Protein AF-0000000087553820 (afdb_homodimer)

InterPro domains:
  IPR001736 Phospholipase D/Transphosphatidylase [PS50035] (199-226)
  IPR025202 Cardiolipin synthase-like, phospholipase D-like domain [PF13091] (43-252)

Secondary structure (DSSP, 8-state):
---THHHHHHHHHHHHHHHTTS-EEEEEEEEEEEEESSTTHHHHHHHHT-SSEEEEE-S-B-HHHHHHHHHHHHTT-EEEEEEETTSGGGTSSS-TTGGGEEEEEEE-HHHHHHHHHHHHHHHHHHHHHHHHHHHHHHHHHHH--GGGGGHHHHHHHHHHHHHHHHHHHHT---EEEEEEESS-EEEEPPTTSSS-------B---EEEETTTEEEEES--BSHIIIIISBEEEEEE--HHHHHHHHHHHHHHHT-TTS-B--HHHHHHHHS-----/---THHHHHHHHHHHHHHHTTS-EEEEEEEEEEEEESSTTHHHHHHHHT-SSEEEEE-S-B-HHHHHHHHHHHHTT-EEEEEEETTSGGGTSSS-TGGGGEEEEEEE-HHHHHHHHHHHHHHHHHHHHHHHHHHHHHHHHHHH--GGGGGGHHHHHHHHHHHHHHHHHHHH---EEEEEEESS-EEEEPPTTSSS-------B---EEEETTTEEEEES--BSHIIIIISBEEEEEE--HHHHHHHHHHHHHHHT-TTS-B--HHHHHHHHS-----

Sequence (554 aa):
MIPLQNLFLQIFIGKLVLFQIMGTFYNNAVCDIYIGKSAGTKLIQDIRNAKKNVKIVSPYLSPYLIKELIFLHSKGIDINLITTDEIEDFYGTEKNINKLIVQHRYVDEEAKAARDSLINFSGTLLFSMIGLILVLVSLIYFLKVWNLAYGFIIVALLFLVRDFIVRQIKTKKIYHYTYKQLFPFKVYISPNSNGMSFNRTFIHSKIYVVDDEIAYMGSLNFTAKGVKENHETRIRTTDPNAVSKTVEEVNHLFFNSNLVERDIQFWGSQLYDEPINMIPLQNLFLQIFIGKLVLFQIMGTFYNNAVCDIYIGKSAGTKLIQDIRNAKKNVKIVSPYLSPYLIKELIFLHSKGIDINLITTDEIEDFYGTEKNINKLIVQHRYVDEEAKAARDSLINFSGTLLFSMIGLILVLVSLIYFLKVWNLAYGFIIVALLFLVRDFIVRQIKTKKIYHYTYKQLFPFKVYISPNSNGMSFNRTFIHSKIYVVDDEIAYMGSLNFTAKGVKENHETRIRTTDPNAVSKTVEEVNHLFFNSNLVERDIQFWGSQLYDEPIN

Radius of gyration: 39.4 Å; Cα contacts (8 Å, |Δi|>4): 992; chains: 2; bounding box: 96×124×98 Å

Organism: NCBI:txid2305228

pLDDT: mean 87.86, std 17.12, range [26.66, 98.88]

Foldseek 3Di:
DPDPVVVVVCVVVVVCVVVLVPDFDDPDFDKDKDWFFLLQVVVVVLQLVFDEEKEWEFQEAAQVLLVVVLVVVVVVYAYEAEYAPVYPQPPDPSRNCLVQKDKDKDFAPVLVVVLVVLVVVLVVLVVVLVVQVVVLVVCCVVVVDPVSVVCVVVSVVSVVVSVVSVVCNQPRFGMDMDMDGNHHYWYFYAPPPPDPAPDPDDRHWTWMDGNLQKIKGWRAGNYPCSNGPDGIMIMMGRRNVVSVSSVVSSVCVSPPPSTDTDDSRVVNPSVDDDDRD/DPDPVVVVVVVVVVVVVVVVVDDFDDPDFDKDKDWFFLLQVVVVVLQLVFDEEKEWEFQEAAQVLLVVVLVVVVVVYAYEAEYAPVYPLPPDPSRRCLVQKDKDKDFAPVLVVVLVVLVVVLVVLVVVLVVQVVVLVVCCVVVVPCVSVVSVVVSVVSVVVSVVSVVVSQPRFTMDMDMDGNHHYWYFYAPPPPPPAPDPDGRHWTWMDGNLQKIKGWRAGNYPCSNGPDGIMIMMGRRNVVSVSSVVSSVCVSPPPSTDTDDSRVVNPSVDDDRRD

Nearest PDB structures (foldseek):
  6ehi-assembly5_J  TM=7.518E-01  e=9.257E-09  Helicobacter pylori
  4ggj-assembly1_A  TM=7.789E-01  e=2.578E-07  Mus musculus
  7e0m-assembly2_B  TM=5.183E-01  e=2.279E-07  Serratia plymuthica
  4urj-assembly1_A  TM=6.939E-01  e=8.121E-06  Homo sapiens
  3hsi-assembly2_B-2  TM=5.197E-01  e=1.414E-05  Haemophilus influenzae

Structure (mmCIF, N/CA/C/O backbone):
data_AF-0000000087553820-model_v1
#
loop_
_entity.id
_entity.type
_entity.pdbx_description
1 polymer 'PLD phosphodiesterase domain-containing protein'
#
loop_
_atom_site.group_PDB
_atom_site.id
_atom_site.type_symbol
_atom_site.label_atom_id
_atom_site.label_alt_id
_atom_site.label_comp_id
_atom_site.label_asym_id
_atom_site.label_entity_id
_atom_site.label_seq_id
_atom_site.pdbx_PDB_ins_code
_atom_site.Cartn_x
_atom_site.Cartn_y
_atom_site.Cartn_z
_atom_site.occupancy
_atom_site.B_iso_or_equiv
_atom_site.auth_seq_id
_atom_site.auth_comp_id
_atom_site.auth_asym_id
_atom_site.auth_atom_id
_atom_site.pdbx_PDB_model_num
ATOM 1 N N . MET A 1 1 ? -30.328 4.586 47.094 1 26.66 1 MET A N 1
ATOM 2 C CA . MET A 1 1 ? -31.016 3.799 46.094 1 26.66 1 MET A CA 1
ATOM 3 C C . MET A 1 1 ? -30.672 4.309 44.688 1 26.66 1 MET A C 1
ATOM 5 O O . MET A 1 1 ? -31.062 5.414 44.312 1 26.66 1 MET A O 1
ATOM 9 N N . ILE A 1 2 ? -29.484 4 44.219 1 35.28 2 ILE A N 1
ATOM 10 C CA . ILE A 1 2 ? -28.938 4.422 42.938 1 35.28 2 ILE A CA 1
ATOM 11 C C . ILE A 1 2 ? -29.906 4.027 41.812 1 35.28 2 ILE A C 1
ATOM 13 O O . ILE A 1 2 ? -30.25 2.85 41.688 1 35.28 2 ILE A O 1
ATOM 17 N N . PRO A 1 3 ? -30.656 5.125 41.312 1 34.78 3 PRO A N 1
ATOM 18 C CA . PRO A 1 3 ? -31.797 4.75 40.469 1 34.78 3 PRO A CA 1
ATOM 19 C 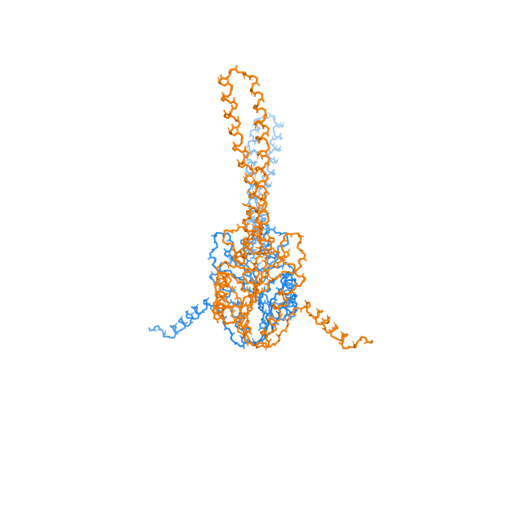C . PRO A 1 3 ? -31.406 3.816 39.312 1 34.78 3 PRO A C 1
ATOM 21 O O . PRO A 1 3 ? -30.266 3.869 38.844 1 34.78 3 PRO A O 1
ATOM 24 N N . LEU A 1 4 ? -32.156 2.66 39.031 1 43.78 4 LEU A N 1
ATOM 25 C CA . LEU A 1 4 ? -32.125 1.596 38.031 1 43.78 4 LEU A CA 1
ATOM 26 C C . LEU A 1 4 ? -31.969 2.172 36.625 1 43.78 4 LEU A C 1
ATOM 28 O O . LEU A 1 4 ? -31.625 1.455 35.688 1 43.78 4 LEU A O 1
ATOM 32 N N . GLN A 1 5 ? -32.438 3.393 36.469 1 42.62 5 GLN A N 1
ATOM 33 C CA . GLN A 1 5 ? -32.375 3.984 35.125 1 42.62 5 GLN A CA 1
ATOM 34 C C . GLN A 1 5 ? -30.938 4.246 34.719 1 42.62 5 GLN A C 1
ATOM 36 O O . GLN A 1 5 ? -30.578 4.137 33.531 1 42.62 5 GLN A O 1
ATOM 41 N N . ASN A 1 6 ? -30.062 4.688 35.594 1 43.91 6 ASN A N 1
ATOM 42 C CA . ASN A 1 6 ? -28.688 4.98 35.219 1 43.91 6 ASN A CA 1
ATOM 43 C C . ASN A 1 6 ? -27.906 3.707 34.906 1 43.91 6 ASN A C 1
ATOM 45 O O . ASN A 1 6 ? -26.875 3.752 34.219 1 43.91 6 ASN A O 1
ATOM 49 N N . LEU A 1 7 ? -28.359 2.551 35.5 1 40.09 7 LEU A N 1
ATOM 50 C CA . LEU A 1 7 ? -27.688 1.301 35.156 1 40.09 7 LEU A CA 1
ATOM 51 C C . LEU A 1 7 ? -28.047 0.849 33.75 1 40.09 7 LEU A C 1
ATOM 53 O O . LEU A 1 7 ? -27.188 0.362 33 1 40.09 7 LEU A O 1
ATOM 57 N N . PHE A 1 8 ? -29.328 1.125 33.344 1 41.22 8 PHE A N 1
ATOM 58 C CA . PHE A 1 8 ? -29.672 0.744 31.984 1 41.22 8 PHE A CA 1
ATOM 59 C C . PHE A 1 8 ? -28.953 1.623 30.969 1 41.22 8 PHE A C 1
ATOM 61 O O . PHE A 1 8 ? -28.516 1.144 29.922 1 41.22 8 PHE A O 1
ATOM 68 N N . LEU A 1 9 ? -28.734 2.92 31.234 1 40.38 9 LEU A N 1
ATOM 69 C CA . LEU A 1 9 ? -28 3.768 30.312 1 40.38 9 LEU A CA 1
ATOM 70 C C . LEU A 1 9 ? -26.516 3.393 30.281 1 40.38 9 LEU A C 1
ATOM 72 O O . LEU A 1 9 ? -25.906 3.379 29.219 1 40.38 9 LEU A O 1
ATOM 76 N N . GLN A 1 10 ? -25.938 3.027 31.391 1 39.88 10 GLN A N 1
ATOM 77 C CA . GLN A 1 10 ? -24.562 2.58 31.391 1 39.88 10 GLN A CA 1
ATOM 78 C C . GLN A 1 10 ? -24.406 1.23 30.703 1 39.88 10 GLN A C 1
ATOM 80 O O . GLN A 1 10 ? -23.422 0.993 29.984 1 39.88 10 GLN A O 1
ATOM 85 N N . ILE A 1 11 ? -25.344 0.31 30.906 1 43.09 11 ILE A N 1
ATOM 86 C CA . ILE A 1 11 ? -25.328 -0.958 30.188 1 43.09 11 ILE A CA 1
ATOM 87 C C . ILE A 1 11 ? -25.625 -0.714 28.703 1 43.09 11 ILE A C 1
ATOM 89 O O . ILE A 1 11 ? -25 -1.315 27.828 1 43.09 11 ILE A O 1
ATOM 93 N N . PHE A 1 12 ? -26.562 0.187 28.344 1 38.22 12 PHE A N 1
ATOM 94 C CA . PHE A 1 12 ? -26.812 0.527 26.938 1 38.22 12 PHE A CA 1
ATOM 95 C C . PHE A 1 12 ? -25.609 1.26 26.344 1 38.22 12 PHE A C 1
ATOM 97 O O . PHE A 1 12 ? -25.219 0.998 25.219 1 38.22 12 PHE A O 1
ATOM 104 N N . ILE A 1 13 ? -25 2.197 27.078 1 40.47 13 ILE A N 1
ATOM 105 C CA . ILE A 1 13 ? -23.766 2.812 26.594 1 40.47 13 ILE A CA 1
ATOM 106 C C . ILE A 1 13 ? -22.641 1.789 26.625 1 40.47 13 ILE A C 1
ATOM 108 O O . ILE A 1 13 ? -21.812 1.741 25.703 1 40.47 13 ILE A O 1
ATOM 112 N N . GLY A 1 14 ? -22.531 0.969 27.609 1 38.28 14 GLY A N 1
ATOM 113 C CA . GLY A 1 14 ? -21.531 -0.095 27.609 1 38.28 14 GLY A CA 1
ATOM 114 C C . GLY A 1 14 ? -21.75 -1.105 26.5 1 38.28 14 GLY A C 1
ATOM 115 O O . GLY A 1 14 ? -20.797 -1.557 25.859 1 38.28 14 GLY A O 1
ATOM 116 N N . LYS A 1 15 ? -22.922 -1.659 26.375 1 39.25 15 LYS A N 1
ATOM 117 C CA . LYS A 1 15 ? -23.328 -2.568 25.312 1 39.25 15 LYS A CA 1
ATOM 118 C C . LYS A 1 15 ? -23.25 -1.885 23.938 1 39.25 15 LYS A C 1
ATOM 120 O O . LYS A 1 15 ? -22.906 -2.523 22.938 1 39.25 15 LYS A O 1
ATOM 125 N N . LEU A 1 16 ? -23.656 -0.567 23.766 1 36.38 16 LEU A N 1
ATOM 126 C CA . LEU A 1 16 ? -23.344 0.133 22.516 1 36.38 1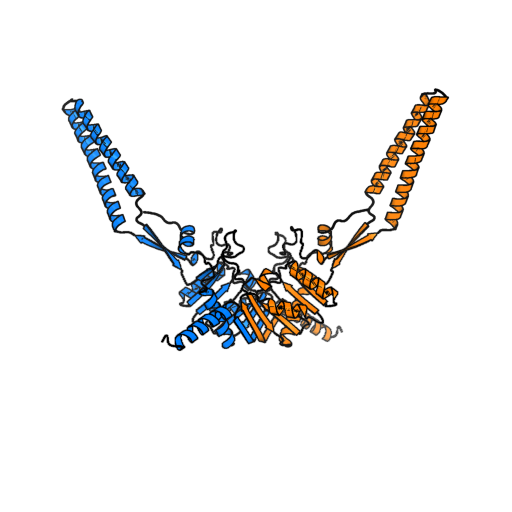6 LEU A CA 1
ATOM 127 C C . LEU A 1 16 ? -21.844 0.206 22.297 1 36.38 16 LEU A C 1
ATOM 129 O O . LEU A 1 16 ? -21.375 0.151 21.156 1 36.38 16 LEU A O 1
ATOM 133 N N . VAL A 1 17 ? -21.031 0.213 23.328 1 36.53 17 VAL A N 1
ATOM 134 C CA . VAL A 1 17 ? -19.578 0.221 23.234 1 36.53 17 VAL A CA 1
ATOM 135 C C . VAL A 1 17 ? -19.094 -1.146 22.766 1 36.53 17 VAL A C 1
ATOM 137 O O . VAL A 1 17 ? -18.188 -1.236 21.938 1 36.53 17 VAL A O 1
ATOM 140 N N . LEU A 1 18 ? -19.484 -2.279 23.375 1 37.09 18 LEU A N 1
ATOM 141 C CA . LEU A 1 18 ? -19.047 -3.605 22.953 1 37.09 18 LEU A CA 1
ATOM 142 C C . LEU A 1 18 ? -19.453 -3.869 21.5 1 37.09 18 LEU A C 1
ATOM 144 O O . LEU A 1 18 ? -18.703 -4.488 20.75 1 37.09 18 LEU A O 1
ATOM 148 N N . PHE A 1 19 ? -20.734 -3.689 21.172 1 39.56 19 PHE A N 1
ATOM 149 C CA . PHE A 1 19 ? -21.172 -3.918 19.797 1 39.56 19 PHE A CA 1
ATOM 150 C C . PHE A 1 19 ? -20.406 -3.029 18.828 1 39.56 19 PHE A C 1
ATOM 152 O O . PHE A 1 19 ? -20.328 -3.332 17.641 1 39.56 19 PHE A O 1
ATOM 159 N N . GLN A 1 20 ? -20 -1.826 19.234 1 43.44 20 GLN A N 1
ATOM 160 C CA . GLN A 1 20 ? -19.344 -0.802 18.438 1 43.44 20 GLN A CA 1
ATOM 161 C C . GLN A 1 20 ? -17.922 -1.213 18.078 1 43.44 20 GLN A C 1
ATOM 163 O O . GLN A 1 20 ? -17.25 -0.545 17.281 1 43.44 20 GLN A O 1
ATOM 168 N N . ILE A 1 21 ? -17.391 -2.135 18.797 1 47.91 21 ILE A N 1
ATOM 169 C CA . ILE A 1 21 ? -16.016 -2.492 18.469 1 47.91 21 ILE A CA 1
ATOM 170 C C . ILE A 1 21 ? -15.969 -3.154 17.094 1 47.91 21 ILE A C 1
ATOM 172 O O . ILE A 1 21 ? -15.008 -2.973 16.344 1 47.91 21 ILE A O 1
ATOM 176 N N . MET A 1 22 ? -16.953 -3.893 16.609 1 56.91 22 MET A N 1
ATOM 177 C CA . MET A 1 22 ? -16.922 -4.832 15.5 1 56.91 22 MET A CA 1
ATOM 178 C C . MET A 1 22 ? -17.625 -4.262 14.273 1 56.91 22 MET A C 1
ATOM 180 O O . MET A 1 22 ? -18.828 -4.457 14.102 1 56.91 22 MET A O 1
ATOM 184 N N . GLY A 1 23 ? -17.438 -3.119 13.664 1 79.81 23 GLY A N 1
ATOM 185 C CA . GLY A 1 23 ? -17.797 -2.582 12.359 1 79.81 23 GLY A CA 1
ATOM 186 C C . GLY A 1 23 ? -19.281 -2.297 12.227 1 79.81 23 GLY A C 1
ATOM 187 O O . GLY A 1 23 ? -20.062 -2.602 13.141 1 79.81 23 GLY A O 1
ATOM 188 N N . THR A 1 24 ? -19.844 -1.462 11.367 1 87.5 24 THR A N 1
ATOM 189 C CA . THR A 1 24 ? -21.234 -1.112 11.039 1 87.5 24 THR A CA 1
ATOM 190 C C . THR A 1 24 ? -21.719 -1.934 9.852 1 87.5 24 THR A C 1
ATOM 192 O O . THR A 1 24 ? -20.969 -2.188 8.906 1 87.5 24 THR A O 1
ATOM 195 N N . PHE A 1 25 ? -23.031 -2.42 10.031 1 89.5 25 PHE A N 1
ATOM 196 C CA . PHE A 1 25 ? -23.625 -3.254 9 1 89.5 25 PHE A CA 1
ATOM 197 C C . PHE A 1 25 ? -24.969 -2.688 8.562 1 89.5 25 PHE A C 1
ATOM 199 O O . PHE A 1 25 ? -25.75 -2.219 9.398 1 89.5 25 PHE A O 1
ATOM 206 N N . TYR A 1 26 ? -25.172 -2.621 7.219 1 91 26 TYR A N 1
ATOM 207 C CA . TYR A 1 26 ? -26.469 -2.246 6.664 1 91 26 TYR A CA 1
ATOM 208 C C . TYR A 1 26 ? -26.859 -3.158 5.504 1 91 26 TYR A C 1
ATOM 210 O O . TYR A 1 26 ? -26.125 -3.256 4.516 1 91 26 TYR A O 1
ATOM 218 N N . ASN A 1 27 ? -28.031 -3.764 5.594 1 93.19 27 ASN A N 1
ATOM 219 C CA . ASN A 1 27 ? -28.5 -4.688 4.57 1 93.19 27 ASN A CA 1
ATOM 220 C C . ASN A 1 27 ? -29.469 -4.008 3.602 1 93.19 27 ASN A C 1
ATOM 222 O O . ASN A 1 27 ? -30.203 -3.098 3.986 1 93.19 27 ASN A O 1
ATOM 226 N N . ASN A 1 28 ? -29.453 -4.402 2.396 1 94.81 28 ASN A N 1
ATOM 227 C CA . ASN A 1 28 ? -30.438 -4.07 1.367 1 94.81 28 ASN A CA 1
ATOM 228 C C . ASN A 1 28 ? -30.391 -2.588 1.005 1 94.81 28 ASN A C 1
ATOM 230 O O . ASN A 1 28 ? -31.438 -1.936 0.91 1 94.81 28 ASN A O 1
ATOM 234 N N . ALA A 1 29 ? -29.172 -2.096 0.917 1 96.06 29 ALA A N 1
ATOM 235 C CA . ALA A 1 29 ? -29.016 -0.735 0.411 1 96.06 29 ALA A CA 1
ATOM 236 C C . ALA A 1 29 ? -29.094 -0.702 -1.112 1 96.06 29 ALA A C 1
ATOM 238 O O . ALA A 1 29 ? -28.625 -1.618 -1.788 1 96.06 29 ALA A O 1
ATOM 239 N N . VAL A 1 30 ? -29.719 0.35 -1.593 1 97.12 30 VAL A N 1
ATOM 240 C CA . VAL A 1 30 ? -29.688 0.565 -3.035 1 97.12 30 VAL A CA 1
ATOM 241 C C . VAL A 1 30 ? -28.391 1.275 -3.426 1 97.12 30 VAL A C 1
ATOM 243 O O . VAL A 1 30 ? -28.109 2.375 -2.941 1 97.12 30 VAL A O 1
ATOM 246 N N . CYS A 1 31 ? -27.625 0.602 -4.293 1 97.62 31 CYS A N 1
ATOM 247 C CA . CYS A 1 31 ? -26.297 1.108 -4.617 1 97.62 31 CYS A CA 1
ATOM 248 C C . CYS A 1 31 ? -26.094 1.172 -6.125 1 97.62 31 CYS A C 1
ATOM 250 O O . CYS A 1 31 ? -26.672 0.385 -6.871 1 97.62 31 CYS A O 1
ATOM 252 N N . ASP A 1 32 ? -25.344 2.113 -6.535 1 97.81 32 ASP A N 1
ATOM 253 C CA . ASP A 1 32 ? -24.781 2.164 -7.879 1 97.81 32 ASP A CA 1
ATOM 254 C C . ASP A 1 32 ? -23.344 1.655 -7.891 1 97.81 32 ASP A C 1
ATOM 256 O O . ASP A 1 32 ? -22.516 2.127 -7.117 1 97.81 32 ASP A O 1
ATOM 260 N N . ILE A 1 33 ? -23.094 0.697 -8.812 1 97.62 33 ILE A N 1
ATOM 261 C CA . ILE A 1 33 ? -21.781 0.044 -8.859 1 97.62 33 ILE A CA 1
ATOM 262 C C . ILE A 1 33 ? -21.062 0.433 -10.141 1 97.62 33 ILE A C 1
ATOM 264 O O . ILE A 1 33 ? -21.641 0.415 -11.227 1 97.62 33 ILE A O 1
ATOM 268 N N . TYR A 1 34 ? -19.875 0.873 -9.977 1 97.75 34 TYR A N 1
ATOM 269 C CA . TYR A 1 34 ? -18.969 1.116 -11.102 1 97.75 34 TYR A CA 1
ATOM 270 C C . TYR A 1 34 ? -17.656 0.371 -10.93 1 97.75 34 TYR A C 1
ATOM 272 O O . TYR A 1 34 ? -17.078 0.375 -9.844 1 97.75 34 TYR A O 1
ATOM 280 N N . ILE A 1 35 ? -17.172 -0.332 -11.984 1 97.56 35 ILE A N 1
ATOM 281 C CA . ILE A 1 35 ? -15.898 -1.037 -11.992 1 97.56 35 ILE A CA 1
ATOM 282 C C . ILE A 1 35 ? -15.102 -0.656 -13.242 1 97.56 35 ILE A C 1
ATOM 284 O O . ILE A 1 35 ? -15.578 -0.838 -14.367 1 97.56 35 ILE A O 1
ATOM 288 N N . GLY A 1 36 ? -13.906 -0.11 -13.031 1 95.81 36 GLY A N 1
ATOM 289 C CA . GLY A 1 36 ? -13.086 0.255 -14.172 1 95.81 36 GLY A CA 1
ATOM 290 C C . GLY A 1 36 ? -12.18 1.438 -13.906 1 95.81 36 GLY A C 1
ATOM 291 O O . GLY A 1 36 ? -11.953 1.809 -12.75 1 95.81 36 GLY A O 1
ATOM 292 N N . LYS A 1 37 ? -11.641 1.997 -14.945 1 93.94 37 LYS A N 1
ATOM 293 C CA . LYS A 1 37 ? -10.805 3.193 -14.883 1 93.94 37 LYS A CA 1
ATOM 294 C C . LYS A 1 37 ? -11.656 4.449 -14.727 1 93.94 37 LYS A C 1
ATOM 296 O O . LYS A 1 37 ? -12.859 4.426 -14.992 1 93.94 37 LYS A O 1
ATOM 301 N N . SER A 1 38 ? -11.047 5.508 -14.203 1 95.12 38 SER A N 1
ATOM 302 C CA . SER A 1 38 ? -11.719 6.789 -14.008 1 95.12 38 SER A CA 1
ATOM 303 C C . SER A 1 38 ? -12.898 6.648 -13.055 1 95.12 38 SER A C 1
ATOM 305 O O . SER A 1 38 ? -13.953 7.254 -13.266 1 95.12 38 SER A O 1
ATOM 307 N N . ALA A 1 39 ? -12.703 5.777 -12.117 1 95.69 39 ALA A N 1
ATOM 308 C CA . ALA A 1 39 ? -13.781 5.484 -11.172 1 95.69 39 ALA A CA 1
ATOM 309 C C . ALA A 1 39 ? -14.102 6.703 -10.312 1 95.69 39 ALA A C 1
ATOM 311 O O . ALA A 1 39 ? -15.195 6.812 -9.758 1 95.69 39 ALA A O 1
ATOM 312 N N . GLY A 1 40 ? -13.211 7.641 -10.164 1 96.94 40 GLY A N 1
ATOM 313 C CA . GLY A 1 40 ? -13.367 8.781 -9.273 1 96.94 40 GLY A CA 1
ATOM 314 C C . GLY A 1 40 ? -14.07 9.953 -9.93 1 96.94 40 GLY A C 1
ATOM 315 O O . GLY A 1 40 ? -14.352 10.961 -9.281 1 96.94 40 GLY A O 1
ATOM 316 N N . THR A 1 41 ? -14.438 9.867 -11.195 1 96.19 41 THR A N 1
ATOM 317 C CA . THR A 1 41 ? -15.008 10.992 -11.938 1 96.19 41 THR A CA 1
ATOM 318 C C . THR A 1 41 ? -16.281 11.477 -11.266 1 96.19 41 THR A C 1
ATOM 320 O O . THR A 1 41 ? -16.422 12.664 -10.961 1 96.19 41 THR A O 1
ATOM 323 N N . LYS A 1 42 ? -17.188 10.602 -11.062 1 97.12 42 LYS A N 1
ATOM 324 C CA . LYS A 1 42 ? -18.453 10.969 -10.43 1 97.12 42 LYS A CA 1
ATOM 325 C C . LYS A 1 42 ? -18.234 11.43 -8.992 1 97.12 42 LYS A C 1
ATOM 327 O O . LYS A 1 42 ? -18.891 12.367 -8.531 1 97.12 42 LYS A O 1
ATOM 332 N N . LEU A 1 43 ? -17.375 10.805 -8.281 1 98.25 43 LEU A N 1
ATOM 333 C CA . LEU A 1 43 ? -17.062 11.164 -6.902 1 98.25 43 LEU A CA 1
ATOM 334 C C . LEU A 1 43 ? -16.578 12.609 -6.816 1 98.25 43 LEU A C 1
ATOM 336 O O . LEU A 1 43 ? -17.094 13.391 -6.016 1 98.25 43 LEU A O 1
ATOM 340 N N . ILE A 1 44 ? -15.586 12.938 -7.625 1 98.19 44 ILE A N 1
ATOM 341 C CA . ILE A 1 44 ? -15.008 14.281 -7.602 1 98.19 44 ILE A CA 1
ATOM 342 C C . ILE A 1 44 ? -16.062 15.312 -7.992 1 98.19 44 ILE A C 1
ATOM 344 O O . ILE A 1 44 ? -16.109 16.406 -7.422 1 98.19 44 ILE A O 1
ATOM 348 N N . GLN A 1 45 ? -16.891 14.953 -8.961 1 98 45 GLN A N 1
ATOM 349 C CA . GLN A 1 45 ? -17.984 15.836 -9.352 1 98 45 GLN A CA 1
ATOM 350 C C . GLN A 1 45 ? -18.906 16.109 -8.164 1 98 45 GLN A C 1
ATOM 352 O O . GLN A 1 45 ? -19.281 17.266 -7.922 1 98 45 GLN A O 1
ATOM 357 N N . ASP A 1 46 ? -19.297 15.086 -7.434 1 98.5 46 ASP A N 1
ATOM 358 C CA . ASP A 1 46 ? -20.172 15.25 -6.281 1 98.5 46 ASP A CA 1
ATOM 359 C C . ASP A 1 46 ? -19.5 16.062 -5.18 1 98.5 46 ASP A C 1
ATOM 361 O O . ASP A 1 46 ? -20.141 16.875 -4.516 1 98.5 46 ASP A O 1
ATOM 365 N N . ILE A 1 47 ? -18.234 15.844 -4.988 1 98.56 47 ILE A N 1
ATOM 366 C CA . ILE A 1 47 ? -17.484 16.578 -3.975 1 98.56 47 ILE A CA 1
ATOM 367 C C . ILE A 1 47 ? -17.453 18.062 -4.328 1 98.56 47 ILE A C 1
ATOM 369 O O . ILE A 1 47 ? -17.703 18.906 -3.477 1 98.56 47 ILE A O 1
ATOM 373 N N . ARG A 1 48 ? -17.203 18.344 -5.539 1 97.75 48 ARG A N 1
ATOM 374 C CA . ARG A 1 48 ? -17.125 19.734 -6 1 97.75 48 ARG A CA 1
ATOM 375 C C . ARG A 1 48 ? -18.469 20.422 -5.879 1 97.75 48 ARG A C 1
ATOM 377 O O . ARG A 1 48 ? -18.531 21.641 -5.68 1 97.75 48 ARG A O 1
ATOM 384 N N . ASN A 1 49 ? -19.5 19.688 -5.926 1 97.94 49 ASN A N 1
ATOM 385 C CA . ASN A 1 49 ? -20.859 20.234 -5.875 1 97.94 49 ASN A CA 1
ATOM 386 C C . ASN A 1 49 ? -21.422 20.219 -4.457 1 97.94 49 ASN A C 1
ATOM 388 O O . ASN A 1 49 ? -22.609 20.484 -4.25 1 97.94 49 ASN A O 1
ATOM 392 N N . ALA A 1 50 ? -20.609 19.781 -3.52 1 98.5 50 ALA A N 1
ATOM 393 C CA . ALA A 1 50 ? -21.062 19.703 -2.133 1 98.5 50 ALA A CA 1
ATOM 394 C C . ALA A 1 50 ? -21.609 21.062 -1.666 1 98.5 50 ALA A C 1
ATOM 396 O O . ALA A 1 50 ? -21.062 22.109 -2.016 1 98.5 50 ALA A O 1
ATOM 397 N N . LYS A 1 51 ? -22.609 21.109 -0.789 1 98.38 51 LYS A N 1
ATOM 398 C CA . LYS A 1 51 ? -23.234 22.344 -0.319 1 98.38 51 LYS A CA 1
ATOM 399 C C . LYS A 1 51 ? -23.016 22.531 1.176 1 98.38 51 LYS A C 1
ATOM 401 O O . LYS A 1 51 ? -23.062 23.672 1.67 1 98.38 51 LYS A O 1
ATOM 406 N N . LYS A 1 52 ? -22.797 21.484 1.914 1 98.38 52 LYS A N 1
ATOM 407 C CA . LYS A 1 52 ? -22.734 21.594 3.369 1 98.38 52 LYS A CA 1
ATOM 408 C C . LYS A 1 52 ? -21.422 21.031 3.906 1 98.38 52 LYS A C 1
ATOM 410 O O . LYS A 1 52 ? -20.656 21.75 4.566 1 98.38 52 LYS A O 1
ATOM 415 N N . ASN A 1 53 ? -21.172 19.734 3.623 1 98.69 53 ASN A N 1
ATOM 416 C CA . ASN A 1 53 ? -19.984 19.109 4.215 1 98.69 53 ASN A CA 1
ATOM 417 C C . ASN A 1 53 ? -19.453 17.969 3.348 1 98.69 53 ASN A C 1
ATOM 419 O O . ASN A 1 53 ? -20.156 17.469 2.48 1 98.69 53 ASN A O 1
ATOM 423 N N . VAL A 1 54 ? -18.25 17.641 3.547 1 98.81 54 VAL A N 1
ATOM 424 C CA . VAL A 1 54 ? -17.562 16.5 2.93 1 98.81 54 VAL A CA 1
ATOM 425 C C . VAL A 1 54 ? -16.75 15.758 3.98 1 98.81 54 VAL A C 1
ATOM 427 O O . VAL A 1 54 ? -15.969 16.375 4.715 1 98.81 54 VAL A O 1
ATOM 430 N N . LYS A 1 55 ? -16.938 14.477 4.121 1 98.81 55 LYS A N 1
ATOM 431 C CA . LYS A 1 55 ? -16.156 13.609 4.992 1 98.81 55 LYS A CA 1
ATOM 432 C C . LYS A 1 55 ? -15.367 12.586 4.18 1 98.81 55 LYS A C 1
ATOM 434 O O . LYS A 1 55 ? -15.922 11.938 3.287 1 98.81 55 LYS A O 1
ATOM 439 N N . ILE A 1 56 ? -14.117 12.469 4.496 1 98.62 56 ILE A N 1
ATOM 440 C CA . ILE A 1 56 ? -13.258 11.594 3.715 1 98.62 56 ILE A CA 1
ATOM 441 C C . ILE A 1 56 ? -12.438 10.703 4.648 1 98.62 56 ILE A C 1
ATOM 443 O O . ILE A 1 56 ? -11.844 11.18 5.617 1 98.62 56 ILE A O 1
ATOM 447 N N . VAL A 1 57 ? -12.438 9.43 4.395 1 98.38 57 VAL A N 1
ATOM 448 C CA . VAL A 1 57 ? -11.516 8.461 4.977 1 98.38 57 VAL A CA 1
ATOM 449 C C . VAL A 1 57 ? -10.68 7.816 3.873 1 98.38 57 VAL A C 1
ATOM 451 O O . VAL A 1 57 ? -11.227 7.176 2.971 1 98.38 57 VAL A O 1
ATOM 454 N N . SER A 1 58 ? -9.461 7.996 3.834 1 97.12 58 SER A N 1
ATOM 455 C CA . SER A 1 58 ? -8.547 7.41 2.865 1 97.12 58 SER A CA 1
ATOM 456 C C . SER A 1 58 ? -7.137 7.297 3.438 1 97.12 58 SER A C 1
ATOM 458 O O . SER A 1 58 ? -6.598 8.266 3.969 1 97.12 58 SER A O 1
ATOM 460 N N . PRO A 1 59 ? -6.508 6.129 3.314 1 95 59 PRO A N 1
ATOM 461 C CA . PRO A 1 59 ? -5.168 5.98 3.879 1 95 59 PRO A CA 1
ATOM 462 C C . PRO A 1 59 ? -4.109 6.77 3.109 1 95 59 PRO A C 1
ATOM 464 O O . PRO A 1 59 ? -3.057 7.098 3.662 1 95 59 PRO A O 1
ATOM 467 N N . TYR A 1 60 ? -4.363 7.074 1.854 1 92.94 60 TYR A N 1
ATOM 468 C CA . TYR A 1 60 ? -3.424 7.809 1.016 1 92.94 60 TYR A CA 1
ATOM 469 C C . TYR A 1 60 ? -4.086 9.031 0.395 1 92.94 60 TYR A C 1
ATOM 471 O O . TYR A 1 60 ? -5.281 9.016 0.093 1 92.94 60 TYR A O 1
ATOM 479 N N . LEU A 1 61 ? -3.201 10.023 0.256 1 92.69 61 LEU A N 1
ATOM 480 C CA . LEU A 1 61 ? -3.682 11.281 -0.296 1 92.69 61 LEU A CA 1
ATOM 481 C C . LEU A 1 61 ? -2.732 11.797 -1.372 1 92.69 61 LEU A C 1
ATOM 483 O O . LEU A 1 61 ? -1.526 11.555 -1.315 1 92.69 61 LEU A O 1
ATOM 487 N N . SER A 1 62 ? -3.324 12.492 -2.316 1 88.94 62 SER A N 1
ATOM 488 C CA . SER A 1 62 ? -2.518 13.227 -3.283 1 88.94 62 SER A CA 1
ATOM 489 C C . SER A 1 62 ? -2.641 14.734 -3.072 1 88.94 62 SER A C 1
ATOM 491 O O . SER A 1 62 ? -3.715 15.234 -2.734 1 88.94 62 SER A O 1
ATOM 493 N N . PRO A 1 63 ? -1.541 15.484 -3.338 1 87.44 63 PRO A N 1
ATOM 494 C CA . PRO A 1 63 ? -1.554 16.938 -3.133 1 87.44 63 PRO A CA 1
ATOM 495 C C . PRO A 1 63 ? -2.637 17.641 -3.951 1 87.44 63 PRO A C 1
ATOM 497 O O . PRO A 1 63 ? -3.262 18.578 -3.469 1 87.44 63 PRO A O 1
ATOM 500 N N . TYR A 1 64 ? -2.822 17.109 -5.086 1 87.06 64 TYR A N 1
ATOM 501 C CA . TYR A 1 64 ? -3.805 17.703 -5.984 1 87.06 64 TYR A CA 1
ATOM 502 C C . TYR A 1 64 ? -5.195 17.672 -5.363 1 87.06 64 TYR A C 1
ATOM 504 O O . TYR A 1 64 ? -5.922 18.672 -5.414 1 87.06 64 TYR A O 1
ATOM 512 N N . LEU A 1 65 ? -5.543 16.688 -4.77 1 91.81 65 LEU A N 1
ATOM 513 C CA . LEU A 1 65 ? -6.879 16.547 -4.203 1 91.81 65 LEU A CA 1
ATOM 514 C C . LEU A 1 65 ? -6.988 17.281 -2.871 1 91.81 65 LEU A C 1
ATOM 516 O O . LEU A 1 65 ? -8.062 17.766 -2.516 1 91.81 65 LEU A O 1
ATOM 520 N N . ILE A 1 66 ? -5.898 17.422 -2.18 1 92.44 66 ILE A N 1
ATOM 521 C CA . ILE A 1 66 ? -5.883 18.219 -0.956 1 92.44 66 ILE A CA 1
ATOM 522 C C . ILE A 1 66 ? -6.16 19.688 -1.287 1 92.44 66 ILE A C 1
ATOM 524 O O . ILE A 1 66 ? -6.879 20.359 -0.554 1 92.44 66 ILE A O 1
ATOM 528 N N . LYS A 1 67 ? -5.551 20.141 -2.338 1 91.81 67 LYS A N 1
ATOM 529 C CA . LYS A 1 67 ? -5.816 21.516 -2.787 1 91.81 67 LYS A CA 1
ATOM 530 C C . LYS A 1 67 ? -7.305 21.719 -3.061 1 91.81 67 LYS A C 1
ATOM 532 O O . LYS A 1 67 ? -7.848 22.797 -2.789 1 91.81 67 LYS A O 1
ATOM 537 N N . GLU A 1 68 ? -7.93 20.719 -3.568 1 93.81 68 GLU A N 1
ATOM 538 C CA . GLU A 1 68 ? -9.367 20.766 -3.814 1 93.81 68 GLU A CA 1
ATOM 539 C C . GLU A 1 68 ? -10.148 20.906 -2.508 1 93.81 68 GLU A C 1
ATOM 541 O O . GLU A 1 68 ? -11.117 21.672 -2.439 1 93.81 68 GLU A O 1
ATOM 546 N N . LEU A 1 69 ? -9.734 20.234 -1.479 1 96.5 69 LEU A N 1
ATOM 547 C CA . LEU A 1 69 ? -10.414 20.297 -0.188 1 96.5 69 LEU A CA 1
ATOM 548 C C . LEU A 1 69 ? -10.234 21.672 0.45 1 96.5 69 LEU A C 1
ATOM 550 O O . LEU A 1 69 ? -11.164 22.203 1.062 1 96.5 69 LEU A O 1
ATOM 554 N N . ILE A 1 70 ? -9.062 22.203 0.296 1 95.31 70 ILE A N 1
ATOM 555 C CA . ILE A 1 70 ? -8.781 23.531 0.832 1 95.31 70 ILE A CA 1
ATOM 556 C C . ILE A 1 70 ? -9.68 24.562 0.15 1 95.31 70 ILE A C 1
ATOM 558 O O . ILE A 1 70 ? -10.25 25.438 0.812 1 95.31 70 ILE A O 1
ATOM 562 N N . PHE A 1 71 ? -9.805 24.438 -1.112 1 96.44 71 PHE A N 1
ATOM 563 C CA . PHE A 1 71 ? -10.672 25.312 -1.888 1 96.44 71 PHE A CA 1
ATOM 564 C C . PHE A 1 71 ? -12.117 25.203 -1.413 1 96.44 71 PHE A C 1
ATOM 566 O O . PHE A 1 71 ? -12.781 26.219 -1.2 1 96.44 71 PHE A O 1
ATOM 573 N N . LEU A 1 72 ? -12.609 24.078 -1.27 1 97.88 72 LEU A N 1
ATOM 574 C CA . LEU A 1 72 ? -13.969 23.859 -0.803 1 97.88 72 LEU A CA 1
ATOM 575 C C . LEU A 1 72 ? -14.172 24.438 0.589 1 97.88 72 LEU A C 1
ATOM 577 O O . LEU A 1 72 ? -15.211 25.047 0.869 1 97.88 72 LEU A O 1
ATOM 581 N N . HIS A 1 73 ? -13.234 24.219 1.442 1 97.81 73 HIS A N 1
ATOM 582 C CA . HIS A 1 73 ? -13.297 24.797 2.783 1 97.81 73 HIS A CA 1
ATOM 583 C C . HIS A 1 73 ? -13.398 26.312 2.729 1 97.81 73 HIS A C 1
ATOM 585 O O . HIS A 1 73 ? -14.133 26.922 3.514 1 97.81 73 HIS A O 1
ATOM 591 N N . SER A 1 74 ? -12.641 26.938 1.865 1 96.56 74 SER A N 1
ATOM 592 C CA . SER A 1 74 ? -12.664 28.391 1.719 1 96.56 74 SER A CA 1
ATOM 593 C C . SER A 1 74 ? -14.039 28.875 1.273 1 96.56 74 SER A C 1
ATOM 595 O O . SER A 1 74 ? -14.391 30.031 1.49 1 96.56 74 SER A O 1
ATOM 597 N N . LYS A 1 75 ? -14.82 28.016 0.673 1 97.56 75 LYS A N 1
ATOM 598 C CA . LYS A 1 75 ? -16.156 28.359 0.211 1 97.56 75 LYS A CA 1
ATOM 599 C C . LYS A 1 75 ? -17.203 28.094 1.297 1 97.56 75 LYS A C 1
ATOM 601 O O . LYS A 1 75 ? -18.406 28.219 1.054 1 97.56 75 LYS A O 1
ATOM 606 N N . GLY A 1 76 ? -16.75 27.641 2.412 1 98 76 GLY A N 1
ATOM 607 C CA . GLY A 1 76 ? -17.641 27.484 3.545 1 98 76 GLY A CA 1
ATOM 608 C C . GLY A 1 76 ? -18.094 26.062 3.752 1 98 76 GLY A C 1
ATOM 609 O O . GLY A 1 76 ? -18.984 25.797 4.57 1 98 76 GLY A O 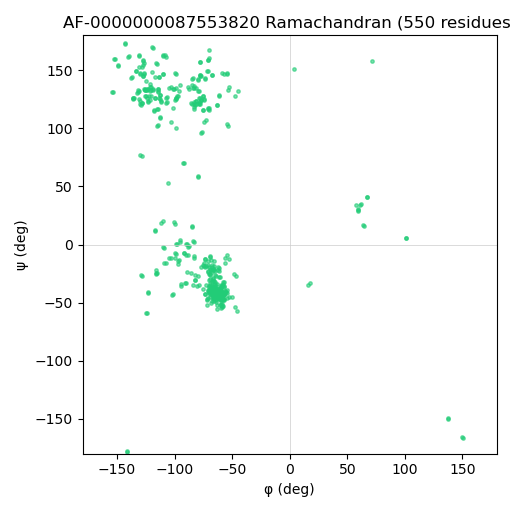1
ATOM 610 N N . ILE A 1 77 ? -17.562 25.078 2.979 1 98.56 77 ILE A N 1
ATOM 611 C CA . ILE A 1 77 ? -17.922 23.672 3.137 1 98.56 77 ILE A CA 1
ATOM 612 C C . ILE A 1 77 ? -17.156 23.078 4.328 1 98.56 77 ILE A C 1
ATOM 614 O O . ILE A 1 77 ? -15.953 23.281 4.461 1 98.56 77 ILE A O 1
ATOM 618 N N . ASP A 1 78 ? -17.828 22.359 5.23 1 98.56 78 ASP A N 1
ATOM 619 C CA . ASP A 1 78 ? -17.203 21.703 6.371 1 98.56 78 ASP A CA 1
ATOM 620 C C . ASP A 1 78 ? -16.484 20.422 5.934 1 98.56 78 ASP A C 1
ATOM 622 O O . ASP A 1 78 ? -17.109 19.516 5.371 1 98.56 78 ASP A O 1
ATOM 626 N N . ILE A 1 79 ? -15.273 20.359 6.23 1 98.44 79 ILE A N 1
ATOM 627 C CA . ILE A 1 79 ? -14.477 19.219 5.793 1 98.44 79 ILE A CA 1
ATOM 628 C C . ILE A 1 79 ? -14.023 18.422 7.012 1 98.44 79 ILE A C 1
ATOM 630 O O . ILE A 1 79 ? -13.555 18.984 8 1 98.44 79 ILE A O 1
ATOM 634 N N . ASN A 1 80 ? -14.141 17.125 7.008 1 98.31 80 ASN A N 1
ATOM 635 C CA . ASN A 1 80 ? -13.523 16.172 7.926 1 98.31 80 ASN A CA 1
ATOM 636 C C . ASN A 1 80 ? -12.68 15.141 7.176 1 98.31 80 ASN A C 1
ATOM 638 O O . ASN A 1 80 ? -13.195 14.422 6.316 1 98.31 80 ASN A O 1
ATOM 642 N N . LEU A 1 81 ? -11.484 15.078 7.535 1 97.31 81 LEU A N 1
ATOM 643 C CA . LEU A 1 81 ? -10.562 14.203 6.812 1 97.31 81 LEU A CA 1
ATOM 644 C C . LEU A 1 81 ? -9.875 13.227 7.762 1 97.31 81 LEU A C 1
ATOM 646 O O . LEU A 1 81 ? -9.383 13.625 8.82 1 97.31 81 LEU A O 1
ATOM 650 N N . ILE A 1 82 ? -9.914 11.961 7.461 1 96.94 82 ILE A N 1
ATOM 651 C CA . ILE A 1 82 ? -9.172 10.93 8.172 1 96.94 82 ILE A CA 1
ATOM 652 C C . ILE A 1 82 ? -8.164 10.273 7.23 1 96.94 82 ILE A C 1
ATOM 654 O O . ILE A 1 82 ? -8.531 9.812 6.145 1 96.94 82 ILE A O 1
ATOM 658 N N . THR A 1 83 ? -6.941 10.242 7.59 1 94.19 83 THR A N 1
ATOM 659 C CA . THR A 1 83 ? -5.898 9.578 6.816 1 94.19 83 THR A CA 1
ATOM 660 C C . THR A 1 83 ? -4.906 8.875 7.738 1 94.19 83 THR A C 1
ATOM 662 O O . THR A 1 83 ? -5.176 8.703 8.93 1 94.19 83 THR A O 1
ATOM 665 N N . THR A 1 84 ? -3.91 8.266 7.145 1 91.06 84 THR A N 1
ATOM 666 C CA . THR A 1 84 ? -2.883 7.578 7.918 1 91.06 84 THR A CA 1
ATOM 667 C C . THR A 1 84 ? -1.513 8.203 7.676 1 91.06 84 THR A C 1
ATOM 669 O O . THR A 1 84 ? -1.362 9.062 6.797 1 91.06 84 THR A O 1
ATOM 672 N N . ASP A 1 85 ? -0.534 7.836 8.461 1 84.38 85 ASP A N 1
ATOM 673 C CA . ASP A 1 85 ? 0.793 8.438 8.344 1 84.38 85 ASP A CA 1
ATOM 674 C C . ASP A 1 85 ? 1.617 7.73 7.266 1 84.38 85 ASP A C 1
ATOM 676 O O . ASP A 1 85 ? 2.84 7.875 7.219 1 84.38 85 ASP A O 1
ATOM 680 N N . GLU A 1 86 ? 0.939 6.957 6.426 1 79.81 86 GLU A N 1
ATOM 681 C CA . GLU A 1 86 ? 1.602 6.363 5.27 1 79.81 86 GLU A CA 1
ATOM 682 C C . GLU A 1 86 ? 1.665 7.344 4.102 1 79.81 86 GLU A C 1
ATOM 684 O O . GLU A 1 86 ? 2.193 7.016 3.037 1 79.81 86 GLU A O 1
ATOM 689 N N . ILE A 1 87 ? 1.212 8.43 4.297 1 71.31 87 ILE A N 1
ATOM 690 C CA . ILE A 1 87 ? 1.204 9.445 3.254 1 71.31 87 ILE A CA 1
ATOM 691 C C . ILE A 1 87 ? 2.615 10 3.059 1 71.31 87 ILE A C 1
ATOM 693 O O . ILE A 1 87 ? 3.41 10.031 4 1 71.31 87 ILE A O 1
ATOM 697 N N . GLU A 1 88 ? 3.271 10.023 1.832 1 56.97 88 GLU A N 1
ATOM 698 C CA . GLU A 1 88 ? 4.629 10.422 1.474 1 56.97 88 GLU A CA 1
ATOM 699 C C . GLU A 1 88 ? 4.926 11.844 1.951 1 56.97 88 GLU A C 1
ATOM 701 O O . GLU A 1 88 ? 5.965 12.414 1.609 1 56.97 88 GLU A O 1
ATOM 706 N N . ASP A 1 89 ? 4.141 12.578 2.391 1 54 89 ASP A N 1
ATOM 707 C CA . ASP A 1 89 ? 4.445 14 2.523 1 54 89 ASP A CA 1
ATOM 708 C C . ASP A 1 89 ? 5.707 14.219 3.35 1 54 89 ASP A C 1
ATOM 710 O O . ASP A 1 89 ? 6.121 15.352 3.574 1 54 89 ASP A O 1
ATOM 714 N N . PHE A 1 90 ? 6.207 13.18 4.121 1 45.94 90 PHE A N 1
ATOM 715 C CA . PHE A 1 90 ? 7.234 13.609 5.062 1 45.94 90 PHE A CA 1
ATOM 716 C C . PHE A 1 90 ? 8.508 14.016 4.328 1 45.94 90 PHE A C 1
ATOM 718 O O . PHE A 1 90 ? 9.273 14.852 4.816 1 45.94 90 PHE A O 1
ATOM 725 N N . TYR A 1 91 ? 8.727 13.391 3.18 1 43.47 91 TYR A N 1
ATOM 726 C CA . TYR A 1 91 ? 10.094 13.68 2.754 1 43.47 91 TYR A CA 1
ATOM 727 C C . TYR A 1 91 ? 10.109 14.609 1.549 1 43.47 91 TYR A C 1
ATOM 729 O O . TYR A 1 91 ? 11.164 15.109 1.15 1 43.47 91 TYR A O 1
ATOM 737 N N . GLY A 1 92 ? 8.938 14.812 0.785 1 47.84 92 GLY A N 1
ATOM 738 C CA . GLY A 1 92 ? 9.148 15.648 -0.386 1 47.84 92 GLY A CA 1
ATOM 739 C C . GLY A 1 92 ? 8.555 17.031 -0.242 1 47.84 92 GLY A C 1
ATOM 740 O O . GLY A 1 92 ? 7.879 17.328 0.747 1 47.84 92 GLY A O 1
ATOM 741 N N . THR A 1 93 ? 9.031 18.109 -1.144 1 48.75 93 THR A N 1
ATOM 742 C CA . THR A 1 93 ? 8.727 19.531 -1.222 1 48.75 93 THR A CA 1
ATOM 743 C C . THR A 1 93 ? 7.215 19.766 -1.225 1 48.75 93 THR A C 1
ATOM 745 O O . THR A 1 93 ? 6.738 20.781 -0.711 1 48.75 93 THR A O 1
ATOM 748 N N . GLU A 1 94 ? 6.512 19.031 -1.983 1 53.5 94 GLU A N 1
ATOM 749 C CA . GLU A 1 94 ? 5.086 19.312 -2.09 1 53.5 94 GLU A CA 1
ATOM 750 C C . GLU A 1 94 ? 4.285 18.5 -1.079 1 53.5 94 GLU A C 1
ATOM 752 O O . GLU A 1 94 ? 3.939 17.344 -1.34 1 53.5 94 GLU A O 1
ATOM 757 N N . LYS A 1 95 ? 4.402 18.812 0.189 1 58.16 95 LYS A N 1
ATOM 758 C CA . LYS A 1 95 ? 3.889 18.031 1.308 1 58.16 95 LYS A CA 1
ATOM 759 C C . LYS A 1 95 ? 2.365 18.094 1.363 1 58.16 95 LYS A C 1
ATOM 761 O O . LYS A 1 95 ? 1.776 19.172 1.346 1 58.16 95 LYS A O 1
ATOM 766 N N . ASN A 1 96 ? 1.652 16.938 1.166 1 64.31 96 ASN A N 1
ATOM 767 C CA . ASN A 1 96 ? 0.207 16.734 1.158 1 64.31 96 ASN A CA 1
ATOM 768 C C . ASN A 1 96 ? -0.458 17.406 2.357 1 64.31 96 ASN A C 1
ATOM 770 O O . ASN A 1 96 ? -1.282 18.297 2.195 1 64.31 96 ASN A O 1
ATOM 774 N N . ILE A 1 97 ? -0.03 17.125 3.518 1 74.81 97 ILE A N 1
ATOM 775 C CA . ILE A 1 97 ? -0.813 17.469 4.699 1 74.81 97 ILE A CA 1
ATOM 776 C C . ILE A 1 97 ? -0.267 18.75 5.332 1 74.81 97 ILE A C 1
ATOM 778 O O . ILE A 1 97 ? -0.938 19.375 6.152 1 74.81 97 ILE A O 1
ATOM 782 N N . ASN A 1 98 ? 0.875 19.266 4.848 1 77.31 98 ASN A N 1
ATOM 783 C CA . ASN A 1 98 ? 1.503 20.438 5.461 1 77.31 98 ASN A CA 1
ATOM 784 C C . ASN A 1 98 ? 0.644 21.688 5.293 1 77.31 98 ASN A C 1
ATOM 786 O O . ASN A 1 98 ? 0.599 22.531 6.184 1 77.31 98 ASN A O 1
ATOM 790 N N . LYS A 1 99 ? -0.05 21.656 4.254 1 84.62 99 LYS A N 1
ATOM 791 C CA . LYS A 1 99 ? -0.877 22.828 3.965 1 84.62 99 LYS A CA 1
ATOM 792 C C . LYS A 1 99 ? -2.086 22.891 4.895 1 84.62 99 LYS A C 1
ATOM 794 O O . LYS A 1 99 ? -2.736 23.938 5.012 1 84.62 99 LYS A O 1
ATOM 799 N N . LEU A 1 100 ? -2.299 21.812 5.566 1 91.75 100 LEU A N 1
ATOM 800 C CA . LEU A 1 100 ? -3.465 21.734 6.441 1 91.75 100 LEU A CA 1
ATOM 801 C C . LEU A 1 100 ? -3.104 22.172 7.859 1 91.75 100 LEU A C 1
ATOM 803 O O . LEU A 1 100 ? -3.982 22.328 8.711 1 91.75 100 LEU A O 1
ATOM 807 N N . ILE A 1 101 ? -1.836 22.406 8.133 1 91.62 101 ILE A N 1
ATOM 808 C CA . ILE A 1 101 ? -1.342 22.828 9.438 1 91.62 101 ILE A CA 1
ATOM 809 C C . ILE A 1 101 ? -0.922 24.297 9.367 1 91.62 101 ILE A C 1
ATOM 811 O O . ILE A 1 101 ? -0.045 24.656 8.586 1 91.62 101 ILE A O 1
ATOM 815 N N . VAL A 1 102 ? -1.552 25.094 10.211 1 93.12 102 VAL A N 1
ATOM 816 C CA . VAL A 1 102 ? -1.298 26.531 10.211 1 93.12 102 VAL A CA 1
ATOM 817 C C . VAL A 1 102 ? -0.469 26.906 11.43 1 93.12 102 VAL A C 1
ATOM 819 O O . VAL A 1 102 ? -0.843 26.594 12.562 1 93.12 102 VAL A O 1
ATOM 822 N N . GLN A 1 103 ? 0.539 27.531 11.266 1 93.94 103 GLN A N 1
ATOM 823 C CA . GLN A 1 103 ? 1.396 28 12.352 1 93.94 103 GLN A CA 1
ATOM 824 C C . GLN A 1 103 ? 0.947 29.375 12.852 1 93.94 103 GLN A C 1
ATOM 826 O O . GLN A 1 103 ? 0.643 30.266 12.047 1 93.94 103 GLN A O 1
ATOM 831 N N . HIS A 1 104 ? 0.894 29.578 14.133 1 95.5 104 HIS A N 1
ATOM 832 C CA . HIS A 1 104 ? 0.601 30.844 14.773 1 95.5 104 HIS A CA 1
ATOM 833 C C . HIS A 1 104 ? 1.72 31.25 15.734 1 95.5 104 HIS A C 1
ATOM 835 O O . HIS A 1 104 ? 2.061 30.5 16.656 1 95.5 104 HIS A O 1
ATOM 841 N N . ARG A 1 105 ? 2.176 32.375 15.516 1 96.12 105 ARG A N 1
ATOM 842 C CA . ARG A 1 105 ? 3.223 32.906 16.375 1 96.12 105 ARG A CA 1
ATOM 843 C C . ARG A 1 105 ? 2.658 33.969 17.328 1 96.12 105 ARG A C 1
ATOM 845 O O . ARG A 1 105 ? 1.854 34.812 16.922 1 96.12 105 ARG A O 1
ATOM 852 N N . TYR A 1 106 ? 3.021 33.906 18.594 1 95.69 106 TYR A N 1
ATOM 853 C CA . TYR A 1 106 ? 2.65 34.938 19.562 1 95.69 106 TYR A CA 1
ATOM 854 C C . TYR A 1 106 ? 3.875 35.469 20.312 1 95.69 106 TYR A C 1
ATOM 856 O O . TYR A 1 106 ? 4.836 34.719 20.531 1 95.69 106 TYR A O 1
ATOM 864 N N . VAL A 1 107 ? 3.85 36.719 20.609 1 96.81 107 VAL A N 1
ATOM 865 C CA . VAL A 1 107 ? 4.977 37.375 21.25 1 96.81 107 VAL A CA 1
ATOM 866 C C . VAL A 1 107 ? 4.73 37.5 22.75 1 96.81 107 VAL A C 1
ATOM 868 O O . VAL A 1 107 ? 3.666 37.938 23.188 1 96.81 107 VAL A O 1
ATOM 871 N N . ASP A 1 108 ? 5.621 37 23.516 1 96.81 108 ASP A N 1
ATOM 872 C CA . ASP A 1 108 ? 5.637 37.25 24.953 1 96.81 108 ASP A CA 1
ATOM 873 C C . ASP A 1 108 ? 6.086 38.688 25.266 1 96.81 108 ASP A C 1
ATOM 875 O O . ASP A 1 108 ? 7.285 38.938 25.375 1 96.81 108 ASP A O 1
ATOM 879 N N . GLU A 1 109 ? 5.207 39.438 25.641 1 96.88 109 GLU A N 1
ATOM 880 C CA . GLU A 1 109 ? 5.477 40.844 25.812 1 96.88 109 GLU A CA 1
ATOM 881 C C . GLU A 1 109 ? 6.41 41.094 26.984 1 96.88 109 GLU A C 1
ATOM 883 O O . GLU A 1 109 ? 7.215 42.031 26.969 1 96.88 109 GLU A O 1
ATOM 888 N N . GLU A 1 110 ? 6.172 40.406 28.047 1 97.56 110 GLU A N 1
ATOM 889 C CA . GLU A 1 110 ? 7.066 40.562 29.188 1 97.56 110 GLU A CA 1
ATOM 890 C C . GLU A 1 110 ? 8.5 40.219 28.812 1 97.56 110 GLU A C 1
ATOM 892 O O . GLU A 1 110 ? 9.438 40.938 29.172 1 97.56 110 GLU A O 1
ATOM 897 N N . ALA A 1 111 ? 8.625 39.125 28.156 1 97.25 111 ALA A N 1
ATOM 898 C CA . ALA A 1 111 ? 9.953 38.688 27.719 1 97.25 111 ALA A CA 1
ATOM 899 C C . ALA A 1 111 ? 10.562 39.688 26.734 1 97.25 111 ALA A C 1
ATOM 901 O O . ALA A 1 111 ? 11.758 39.969 26.781 1 97.25 111 ALA A O 1
ATOM 902 N N . LYS A 1 112 ? 9.758 40.094 25.891 1 97.62 112 LYS A N 1
ATOM 903 C CA . LYS A 1 112 ? 10.227 41.094 24.938 1 97.62 112 LYS A CA 1
ATOM 904 C C . LYS A 1 112 ? 10.711 42.344 25.656 1 97.62 112 LYS A C 1
ATOM 906 O O . LYS A 1 112 ? 11.758 42.875 25.312 1 97.62 112 LYS A O 1
ATOM 911 N N . ALA A 1 113 ? 9.93 42.781 26.625 1 97.19 113 ALA A N 1
ATOM 912 C CA . ALA A 1 113 ? 10.32 43.938 27.391 1 97.19 113 ALA A CA 1
ATOM 913 C C . ALA A 1 113 ? 11.648 43.719 28.109 1 97.19 113 ALA A C 1
ATOM 915 O O . ALA A 1 113 ? 12.5 44.625 28.156 1 97.19 113 ALA A O 1
ATOM 916 N N . ALA A 1 114 ? 11.703 42.625 28.688 1 97.44 114 ALA A N 1
ATOM 917 C CA . ALA A 1 114 ? 12.945 42.281 29.375 1 97.44 114 ALA A CA 1
ATOM 918 C C . ALA A 1 114 ? 14.133 42.312 28.422 1 97.44 114 ALA A C 1
ATOM 920 O O . ALA A 1 114 ? 15.203 42.812 28.75 1 97.44 114 ALA A O 1
ATOM 921 N N . ARG A 1 115 ? 13.898 41.688 27.328 1 96.88 115 ARG A N 1
ATOM 922 C CA . ARG A 1 115 ? 14.953 41.688 26.312 1 96.88 115 ARG A CA 1
ATOM 923 C C . ARG A 1 115 ? 15.312 43.094 25.891 1 96.88 115 ARG A C 1
ATOM 925 O O . ARG A 1 115 ? 16.5 43.438 25.781 1 96.88 115 ARG A O 1
ATOM 932 N N . ASP A 1 116 ? 14.352 43.844 25.734 1 96.81 116 ASP A N 1
ATOM 933 C CA . ASP A 1 116 ? 14.586 45.219 25.312 1 96.81 116 ASP A CA 1
ATOM 934 C C . ASP A 1 116 ? 15.344 46 26.391 1 96.81 116 ASP A C 1
ATOM 936 O O . ASP A 1 116 ? 16.188 46.875 26.078 1 96.81 116 ASP A O 1
ATOM 940 N N . SER A 1 117 ? 14.992 45.75 27.609 1 97.31 117 SER A N 1
ATOM 941 C CA . SER A 1 117 ? 15.727 46.375 28.703 1 97.31 117 SER A CA 1
ATOM 942 C C . SER A 1 117 ? 17.203 46 28.688 1 97.31 117 SER A C 1
ATOM 944 O O . SER A 1 117 ? 18.078 46.812 28.906 1 97.31 117 SER A O 1
ATOM 946 N N . LEU A 1 118 ? 17.359 44.75 28.422 1 97.44 118 LEU A N 1
ATOM 947 C CA .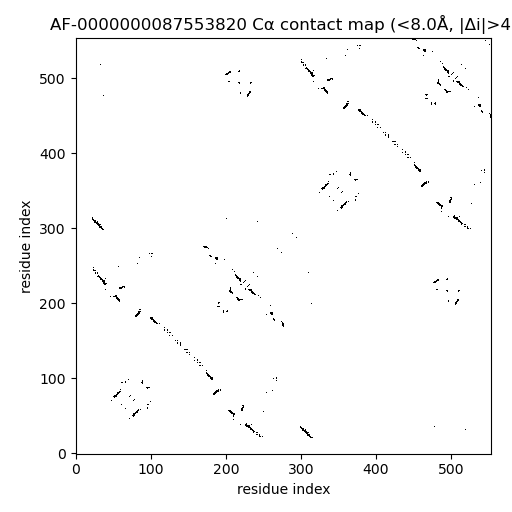 LEU A 1 118 ? 18.734 44.281 28.328 1 97.44 118 LEU A CA 1
ATOM 948 C C . LEU A 1 118 ? 19.453 44.938 27.156 1 97.44 118 LEU A C 1
ATOM 950 O O . LEU A 1 118 ? 20.641 45.25 27.25 1 97.44 118 LEU A O 1
ATOM 954 N N . ILE A 1 119 ? 18.75 45.062 26.172 1 97.5 119 ILE A N 1
ATOM 955 C CA . ILE A 1 119 ? 19.328 45.719 25 1 97.5 119 ILE A CA 1
ATOM 956 C C . ILE A 1 119 ? 19.734 47.156 25.359 1 97.5 119 ILE A C 1
ATOM 958 O O . ILE A 1 119 ? 20.844 47.594 25.031 1 97.5 119 ILE A O 1
ATOM 962 N N . ASN A 1 120 ? 18.891 47.875 26.078 1 97.19 120 ASN A N 1
ATOM 963 C CA . ASN A 1 120 ? 19.188 49.219 26.5 1 97.19 120 ASN A CA 1
ATOM 964 C C . ASN A 1 120 ? 20.375 49.25 27.453 1 97.19 120 ASN A C 1
ATOM 966 O O . ASN A 1 120 ? 21.234 50.125 27.359 1 97.19 120 ASN A O 1
ATOM 970 N N . PHE A 1 121 ? 20.391 48.281 28.359 1 97.12 121 PHE A N 1
ATOM 971 C CA . PHE A 1 121 ? 21.484 48.219 29.328 1 97.12 121 PHE A CA 1
ATOM 972 C C . PHE A 1 121 ? 22.797 47.969 28.625 1 97.12 121 PHE A C 1
ATOM 974 O O . PHE A 1 121 ? 23.812 48.594 28.938 1 97.12 121 PHE A O 1
ATOM 981 N N . SER A 1 122 ? 22.625 47.062 27.703 1 97.56 122 SER A N 1
ATOM 982 C CA . SER A 1 122 ? 23.812 46.75 26.906 1 97.56 122 SER A CA 1
ATOM 983 C C . SER A 1 122 ? 24.312 48 26.156 1 97.56 122 SER A C 1
ATOM 985 O O . SER A 1 122 ? 25.516 48.25 26.094 1 97.56 122 SER A O 1
ATOM 987 N N . GLY A 1 123 ? 23.484 48.688 25.75 1 97.12 123 GLY A N 1
ATOM 988 C CA . GLY A 1 123 ? 23.844 49.906 25.094 1 97.12 123 GLY A CA 1
ATOM 989 C C . GLY A 1 123 ? 24.484 50.938 26.016 1 97.12 123 GLY A C 1
ATOM 990 O O . GLY A 1 123 ? 25.484 51.562 25.672 1 97.12 123 GLY A O 1
ATOM 991 N N . THR A 1 124 ? 23.891 51.156 27.094 1 96.06 124 THR A N 1
ATOM 992 C CA . THR A 1 124 ? 24.422 52.094 28.094 1 96.06 124 THR A CA 1
ATOM 993 C C . THR A 1 124 ? 25.844 51.656 28.5 1 96.06 124 THR A C 1
ATOM 995 O O . THR A 1 124 ? 26.719 52.531 28.641 1 96.06 124 THR A O 1
ATOM 998 N N . LEU A 1 125 ? 26 50.281 28.719 1 96.56 125 LEU A N 1
ATOM 999 C CA . LEU A 1 125 ? 27.328 49.781 29.078 1 96.56 125 LEU A CA 1
ATOM 1000 C C . LEU A 1 125 ? 28.344 50.094 27.984 1 96.56 125 LEU A C 1
ATOM 1002 O O . LEU A 1 125 ? 29.484 50.469 28.266 1 96.56 125 LEU A O 1
ATOM 1006 N N . LEU A 1 126 ? 27.828 49.938 26.859 1 96.38 126 LEU A N 1
ATOM 1007 C CA . LEU A 1 126 ? 28.703 50.219 25.734 1 96.38 126 LEU A CA 1
ATOM 1008 C C . LEU A 1 126 ? 29.125 51.688 25.734 1 96.38 126 LEU A C 1
ATOM 1010 O O . LEU A 1 126 ? 30.297 52 25.609 1 96.38 126 LEU A O 1
ATOM 1014 N N . PHE A 1 127 ? 28.188 52.719 25.938 1 96.88 127 PHE A N 1
ATOM 1015 C CA . PHE A 1 127 ? 28.484 54.125 25.953 1 96.88 127 PHE A CA 1
ATOM 1016 C C . PHE A 1 127 ? 29.359 54.5 27.141 1 96.88 127 PHE A C 1
ATOM 1018 O O . PHE A 1 127 ? 30.25 55.344 27.031 1 96.88 127 PHE A O 1
ATOM 1025 N N . SER A 1 128 ? 29.062 53.844 28.328 1 95.56 128 SER A N 1
ATOM 1026 C CA . SER A 1 128 ? 29.891 54.094 29.516 1 95.56 128 SER A CA 1
ATOM 1027 C C . SER A 1 128 ? 31.328 53.656 29.297 1 95.56 128 SER A C 1
ATOM 1029 O O . SER A 1 128 ? 32.25 54.375 29.703 1 95.56 128 SER A O 1
ATOM 1031 N N . MET A 1 129 ? 31.438 52.469 28.688 1 95.94 129 MET A N 1
ATOM 1032 C CA . MET A 1 129 ? 32.781 52 28.391 1 95.94 129 MET A CA 1
ATOM 1033 C C . MET A 1 129 ? 33.531 52.938 27.453 1 95.94 129 MET A C 1
ATOM 1035 O O . MET A 1 129 ? 34.688 53.281 27.703 1 95.94 129 MET A O 1
ATOM 1039 N N . ILE A 1 130 ? 32.812 53.5 26.5 1 96.19 130 ILE A N 1
ATOM 1040 C CA . ILE A 1 130 ? 33.406 54.438 25.547 1 96.19 130 ILE A CA 1
ATOM 1041 C C . ILE A 1 130 ? 33.75 55.719 26.266 1 96.19 130 ILE A C 1
ATOM 1043 O O . ILE A 1 130 ? 34.875 56.25 26.109 1 96.19 130 ILE A O 1
ATOM 1047 N N . GLY A 1 131 ? 32.875 56.219 27.188 1 94.94 131 GLY A N 1
ATOM 1048 C CA . GLY A 1 131 ? 33.156 57.406 27.953 1 94.94 131 GLY A CA 1
ATOM 1049 C C . GLY A 1 131 ? 34.312 57.25 28.891 1 94.94 131 GLY A C 1
ATOM 1050 O O . GLY A 1 131 ? 35.188 58.125 28.953 1 94.94 131 GLY A O 1
ATOM 1051 N N . LEU A 1 132 ? 34.281 56.156 29.578 1 94.88 132 LEU A N 1
ATOM 1052 C CA . LEU A 1 132 ? 35.375 55.938 30.531 1 94.88 132 LEU A CA 1
ATOM 1053 C C . LEU A 1 132 ? 36.688 55.812 29.797 1 94.88 132 LEU A C 1
ATOM 1055 O O . LEU A 1 132 ? 37.719 56.344 30.281 1 94.88 132 LEU A O 1
ATOM 1059 N N . ILE A 1 133 ? 36.75 55.125 28.797 1 95.38 133 ILE A N 1
ATOM 1060 C CA . ILE A 1 133 ? 37.969 55 28 1 95.38 133 ILE A CA 1
ATOM 1061 C C . ILE A 1 133 ? 38.469 56.375 27.578 1 95.38 133 ILE A C 1
ATOM 1063 O O . ILE A 1 133 ? 39.625 56.719 27.734 1 95.38 133 ILE A O 1
ATOM 1067 N N . LEU A 1 134 ? 37.531 57.344 27.141 1 94.25 134 LEU A N 1
ATOM 1068 C CA . LEU A 1 134 ? 37.906 58.688 26.703 1 94.25 134 LEU A CA 1
ATOM 1069 C C . LEU A 1 134 ? 38.469 59.5 27.859 1 94.25 134 LEU A C 1
ATOM 1071 O O . LEU A 1 134 ? 39.469 60.188 27.688 1 94.25 134 LEU A O 1
ATOM 1075 N N . VAL A 1 135 ? 37.781 59.25 29.094 1 93.44 135 VAL A N 1
ATOM 1076 C CA . VAL A 1 135 ? 38.219 60.031 30.25 1 93.44 135 VAL A CA 1
ATOM 1077 C C . VAL A 1 135 ? 39.594 59.5 30.688 1 93.44 135 VAL A C 1
ATOM 1079 O O . VAL A 1 135 ? 40.5 60.312 30.953 1 93.44 135 VAL A O 1
ATOM 1082 N N . LEU A 1 136 ? 39.656 58.312 30.781 1 91.62 136 LEU A N 1
ATOM 1083 C CA . LEU A 1 136 ? 40.938 57.719 31.234 1 91.62 136 LEU A CA 1
ATOM 1084 C C . LEU A 1 136 ? 42.062 58.094 30.281 1 91.62 136 LEU A C 1
ATOM 1086 O O . LEU A 1 136 ? 43.125 58.531 30.719 1 91.62 136 LEU A O 1
ATOM 1090 N N . VAL A 1 137 ? 42 57.938 29.047 1 89.75 137 VAL A N 1
ATOM 1091 C CA . VAL A 1 137 ? 43.031 58.281 28.047 1 89.75 137 VAL A CA 1
ATOM 1092 C C . VAL A 1 137 ? 43.375 59.75 28.156 1 89.75 137 VAL A C 1
ATOM 1094 O O . VAL A 1 137 ? 44.562 60.125 28.125 1 89.75 137 VAL A O 1
ATOM 1097 N N . SER A 1 138 ? 42.188 60.75 28.359 1 92 138 SER A N 1
ATOM 1098 C CA . SER A 1 138 ? 42.438 62.188 28.484 1 92 138 SER A CA 1
ATOM 1099 C C . SER A 1 138 ? 43.25 62.5 29.719 1 92 138 SER A C 1
ATOM 1101 O O . SER A 1 138 ? 44.219 63.25 29.656 1 92 138 SER A O 1
ATOM 1103 N N . LEU A 1 139 ? 42.906 61.781 30.812 1 91.19 139 LEU A N 1
ATOM 1104 C CA . LEU A 1 139 ? 43.594 62.094 32.062 1 91.19 139 LEU A CA 1
ATOM 1105 C C . LEU A 1 139 ? 45.062 61.594 31.984 1 91.19 139 LEU A C 1
ATOM 1107 O O . LEU A 1 139 ? 45.969 62.281 32.438 1 91.19 139 LEU A O 1
ATOM 1111 N N . ILE A 1 140 ? 45.25 60.438 31.562 1 88.69 140 ILE A N 1
ATOM 1112 C CA . ILE A 1 140 ? 46.594 59.938 31.453 1 88.69 140 ILE A CA 1
ATOM 1113 C C . ILE A 1 140 ? 47.438 60.844 30.547 1 88.69 140 ILE A C 1
ATOM 1115 O O . ILE A 1 140 ? 48.562 61.156 30.859 1 88.69 140 ILE A O 1
ATOM 1119 N N . TYR A 1 141 ? 46.906 61.25 29.516 1 88.12 141 TYR A N 1
ATOM 1120 C CA . TYR A 1 141 ? 47.625 62.094 28.562 1 88.12 141 TYR A CA 1
ATOM 1121 C C . TYR A 1 141 ? 47.969 63.438 29.156 1 88.12 141 TYR A C 1
ATOM 1123 O O . TYR A 1 141 ? 49.094 63.906 29.094 1 88.12 141 TYR A O 1
ATOM 1131 N N . PHE A 1 142 ? 46.969 64.062 29.906 1 85.75 142 PHE A N 1
ATOM 1132 C CA . PHE A 1 142 ? 47.156 65.375 30.375 1 85.75 142 PHE A CA 1
ATOM 1133 C C . PHE A 1 142 ? 47.938 65.438 31.672 1 85.75 142 PHE A C 1
ATOM 1135 O O . PHE A 1 142 ? 48.75 66.312 31.906 1 85.75 142 PHE A O 1
ATOM 1142 N N . LEU A 1 143 ? 47.75 64.625 32.344 1 88.69 143 LEU A N 1
ATOM 1143 C CA . LEU A 1 143 ? 48.406 64.688 33.625 1 88.69 143 LEU A CA 1
ATOM 1144 C C . LEU A 1 143 ? 49.656 63.812 33.625 1 88.69 143 LEU A C 1
ATOM 1146 O O . LEU A 1 143 ? 50.469 63.906 34.562 1 88.69 143 LEU A O 1
ATOM 1150 N N . LYS A 1 144 ? 50 62.969 32.781 1 86.56 144 LYS A N 1
ATOM 1151 C CA . LYS A 1 144 ? 51.125 62.094 32.656 1 86.56 144 LYS A CA 1
ATOM 1152 C C . LYS A 1 144 ? 51.25 61.188 33.875 1 86.56 144 LYS A C 1
ATOM 1154 O O . LYS A 1 144 ? 52.375 60.969 34.375 1 86.56 144 LYS A O 1
ATOM 1159 N N . VAL A 1 145 ? 50.219 60.781 34.469 1 88.06 145 VAL A N 1
ATOM 1160 C CA . VAL A 1 145 ? 50.156 59.844 35.562 1 88.06 145 VAL A CA 1
ATOM 1161 C C . VAL A 1 145 ? 49.688 58.469 35.031 1 88.06 145 VAL A C 1
ATOM 1163 O O . VAL A 1 145 ? 48.5 58.219 34.938 1 88.06 145 VAL A O 1
ATOM 1166 N N . TRP A 1 146 ? 50.688 57.625 34.969 1 87.31 146 TRP A N 1
ATOM 1167 C CA . TRP A 1 146 ? 50.469 56.344 34.312 1 87.31 146 TRP A CA 1
ATOM 1168 C C . TRP A 1 146 ? 49.688 55.406 35.219 1 87.31 146 TRP A C 1
ATOM 1170 O O . TRP A 1 146 ? 49.031 54.469 34.719 1 87.31 146 TRP A O 1
ATOM 1180 N N . ASN A 1 147 ? 49.688 55.656 36.344 1 85.62 147 ASN A N 1
ATOM 1181 C CA . ASN A 1 147 ? 48.969 54.781 37.281 1 85.62 147 ASN A CA 1
ATOM 1182 C C . ASN A 1 147 ? 47.438 54.844 37.062 1 85.62 147 ASN A C 1
ATOM 1184 O O . ASN A 1 147 ? 46.719 53.969 37.469 1 85.62 147 ASN A O 1
ATOM 1188 N N . LEU A 1 148 ? 47.062 55.781 36.438 1 88.06 148 LEU A N 1
ATOM 1189 C CA . LEU A 1 148 ? 45.625 55.906 36.125 1 88.06 148 LEU A CA 1
ATOM 1190 C C . LEU A 1 148 ? 45.188 54.844 35.156 1 88.06 148 LEU A C 1
ATOM 1192 O O . LEU A 1 148 ? 44 54.594 35 1 88.06 148 LEU A O 1
ATOM 1196 N N . ALA A 1 149 ? 46.219 54.062 34.438 1 87.56 149 ALA A N 1
ATOM 1197 C CA . ALA A 1 149 ? 45.906 53 33.469 1 87.56 149 ALA A CA 1
ATOM 1198 C C . ALA A 1 149 ? 45.219 51.812 34.156 1 87.56 149 ALA A C 1
ATOM 1200 O O . ALA A 1 149 ? 44.562 51.031 33.531 1 87.56 149 ALA A O 1
ATOM 1201 N N . TYR A 1 150 ? 45.344 51.875 35.531 1 86.94 150 TYR A N 1
ATOM 1202 C CA . TYR A 1 150 ? 44.625 50.844 36.281 1 86.94 150 TYR A CA 1
ATOM 1203 C C . TYR A 1 150 ? 43.125 51 36.125 1 86.94 150 TYR A C 1
ATOM 1205 O O . TYR A 1 150 ? 42.344 50.062 36.344 1 86.94 150 TYR A O 1
ATOM 1213 N N . GLY A 1 151 ? 42.719 52.062 35.75 1 88.69 151 GLY A N 1
ATOM 1214 C CA . GLY A 1 151 ? 41.281 52.312 35.531 1 88.69 151 GLY A CA 1
ATOM 1215 C C . GLY A 1 151 ? 40.719 51.5 34.375 1 88.69 151 GLY A C 1
ATOM 1216 O O . GLY A 1 151 ? 39.5 51.25 34.344 1 88.69 151 GLY A O 1
ATOM 1217 N N . PHE A 1 152 ? 41.688 51 33.375 1 87 152 PHE A N 1
ATOM 1218 C CA . PHE A 1 152 ? 41.188 50.188 32.281 1 87 152 PHE A CA 1
ATOM 1219 C C . PHE A 1 152 ? 40.719 48.812 32.75 1 87 152 PHE A C 1
ATOM 1221 O O . PHE A 1 152 ? 40 48.125 32.031 1 87 152 PHE A O 1
ATOM 1228 N N . ILE A 1 153 ? 41.062 48.5 34.062 1 90.81 153 ILE A N 1
ATOM 1229 C CA . ILE A 1 153 ? 40.531 47.281 34.656 1 90.81 153 ILE A CA 1
ATOM 1230 C C . ILE A 1 153 ? 39.031 47.375 34.844 1 90.81 153 ILE A C 1
ATOM 1232 O O . ILE A 1 153 ? 38.281 46.438 34.625 1 90.81 153 ILE A O 1
ATOM 1236 N N . ILE A 1 154 ? 38.688 48.531 34.906 1 90.44 154 ILE A N 1
ATOM 1237 C CA . ILE A 1 154 ? 37.25 48.75 35.094 1 90.44 154 ILE A CA 1
ATOM 1238 C C . ILE A 1 154 ? 36.531 48.625 33.75 1 90.44 154 ILE A C 1
ATOM 1240 O O . ILE A 1 154 ? 35.438 48.094 33.656 1 90.44 154 ILE A O 1
ATOM 1244 N N . VAL A 1 155 ? 37.156 49.062 32.688 1 90.69 155 VAL A N 1
ATOM 1245 C CA . VAL A 1 155 ? 36.594 48.938 31.359 1 90.69 155 VAL A CA 1
ATOM 1246 C C . VAL A 1 155 ? 36.469 47.5 30.953 1 90.69 155 VAL A C 1
ATOM 1248 O O . VAL A 1 155 ? 35.469 47.062 30.375 1 90.69 155 VAL A O 1
ATOM 1251 N N . ALA A 1 156 ? 37.5 46.719 31.297 1 94.75 156 ALA A N 1
ATOM 1252 C CA . ALA A 1 156 ? 37.469 45.312 30.984 1 94.75 156 ALA A CA 1
ATOM 1253 C C . ALA A 1 156 ? 36.375 44.594 31.75 1 94.75 156 ALA A C 1
ATOM 1255 O O . ALA A 1 156 ? 35.688 43.719 31.219 1 94.75 156 ALA A O 1
ATOM 1256 N N . LEU A 1 157 ? 36.219 45.031 32.875 1 94.44 157 LEU A N 1
ATOM 1257 C CA . LEU A 1 157 ? 35.156 44.438 33.688 1 94.44 157 LEU A CA 1
ATOM 1258 C C . LEU A 1 157 ? 33.781 44.781 33.094 1 94.44 157 LEU A C 1
ATOM 1260 O O . LEU A 1 157 ? 32.906 43.906 33.031 1 94.44 157 LEU A O 1
ATOM 1264 N N . LEU A 1 158 ? 33.625 45.969 32.594 1 94.88 158 LEU A N 1
ATOM 1265 C CA . LEU A 1 158 ? 32.344 46.375 32 1 94.88 158 LEU A CA 1
ATOM 1266 C C . LEU A 1 158 ? 32.094 45.625 30.703 1 94.88 158 LEU A C 1
ATOM 1268 O O . LEU A 1 158 ? 30.953 45.312 30.375 1 94.88 158 LEU A O 1
ATOM 1272 N N . PHE A 1 159 ? 33.156 45.281 29.891 1 92.25 159 PHE A N 1
ATOM 1273 C CA . PHE A 1 159 ? 33.031 44.531 28.656 1 92.25 159 PHE A CA 1
ATOM 1274 C C . PHE A 1 159 ? 32.531 43.125 28.953 1 92.25 159 PHE A C 1
ATOM 1276 O O . PHE A 1 159 ? 31.688 42.594 28.234 1 92.25 159 PHE A O 1
ATOM 1283 N N . LEU A 1 160 ? 33.062 42.5 30.078 1 96.56 160 LEU A N 1
ATOM 1284 C CA . LEU A 1 160 ? 32.625 41.188 30.438 1 96.56 160 LEU A CA 1
ATOM 1285 C C . LEU A 1 160 ? 31.172 41.188 30.859 1 96.56 160 LEU A C 1
ATOM 1287 O O . LEU A 1 160 ? 30.406 40.25 30.5 1 96.56 160 LEU A O 1
ATOM 1291 N N . VAL A 1 161 ? 30.844 42.188 31.547 1 97.06 161 VAL A N 1
ATOM 1292 C CA . VAL A 1 161 ? 29.453 42.312 31.969 1 97.06 161 VAL A CA 1
ATOM 1293 C C . VAL A 1 161 ? 28.562 42.469 30.75 1 97.06 161 VAL A C 1
ATOM 1295 O O . VAL A 1 161 ? 27.516 41.844 30.656 1 97.06 161 VAL A O 1
ATOM 1298 N N . ARG A 1 162 ? 28.969 43.219 29.672 1 94.19 162 ARG A N 1
ATOM 1299 C CA . ARG A 1 162 ? 28.172 43.438 28.469 1 94.19 162 ARG A CA 1
ATOM 1300 C C . ARG A 1 162 ? 28.047 42.156 27.641 1 94.19 162 ARG A C 1
ATOM 1302 O O . ARG A 1 162 ? 26.984 41.875 27.094 1 94.19 162 ARG A O 1
ATOM 1309 N N . ASP A 1 163 ? 29.062 41.531 27.562 1 97.06 163 ASP A N 1
ATOM 1310 C CA . ASP A 1 163 ? 29.031 40.281 26.828 1 97.06 163 ASP A CA 1
ATOM 1311 C C . ASP A 1 163 ? 28.031 39.312 27.453 1 97.06 163 ASP A C 1
ATOM 1313 O O . ASP A 1 163 ? 27.344 38.594 26.734 1 97.06 163 ASP A O 1
ATOM 1317 N N . PHE A 1 164 ? 28.156 39.281 28.672 1 96.31 164 PHE A N 1
ATOM 1318 C CA . PHE A 1 164 ? 27.203 38.438 29.391 1 96.31 164 PHE A CA 1
ATOM 1319 C C . PHE A 1 164 ? 25.781 38.844 29.062 1 96.31 164 PHE A C 1
ATOM 1321 O O . PHE A 1 164 ? 24.922 37.969 28.812 1 96.31 164 PHE A O 1
ATOM 1328 N N . ILE A 1 165 ? 25.547 40.031 28.969 1 97.06 165 ILE A N 1
ATOM 1329 C CA . ILE A 1 165 ? 24.203 40.562 28.703 1 97.06 165 ILE A CA 1
ATOM 1330 C C . ILE A 1 165 ? 23.797 40.219 27.266 1 97.06 165 ILE A C 1
ATOM 1332 O O . ILE A 1 165 ? 22.641 39.844 27.016 1 97.06 165 ILE A O 1
ATOM 1336 N N . VAL A 1 166 ? 24.625 40.375 26.266 1 96.69 166 VAL A N 1
ATOM 1337 C CA . VAL A 1 166 ? 24.328 40.094 24.859 1 96.69 166 VAL A CA 1
ATOM 1338 C C . VAL A 1 166 ? 23.953 38.625 24.688 1 96.69 166 VAL A C 1
ATOM 1340 O O . VAL A 1 166 ? 23.062 38.312 23.906 1 96.69 166 VAL A O 1
ATOM 1343 N N . ARG A 1 167 ? 24.609 37.688 25.344 1 95.44 167 ARG A N 1
ATOM 1344 C CA . ARG A 1 167 ? 24.266 36.25 25.312 1 95.44 167 ARG A CA 1
ATOM 1345 C C . ARG A 1 167 ? 22.844 36.031 25.828 1 95.44 167 ARG A C 1
ATOM 1347 O O . ARG A 1 167 ? 22.109 35.188 25.297 1 95.44 167 ARG A O 1
ATOM 1354 N N . GLN A 1 168 ? 22.594 36.812 26.859 1 96.44 168 GLN A N 1
ATOM 1355 C CA . GLN A 1 168 ? 21.25 36.688 27.422 1 96.44 168 GLN A CA 1
ATOM 1356 C C . GLN A 1 168 ? 20.203 37.156 26.422 1 96.44 168 GLN A C 1
ATOM 1358 O O . GLN A 1 168 ? 19.125 36.594 26.328 1 96.44 168 GLN A O 1
ATOM 1363 N N . ILE A 1 169 ? 20.5 38.125 25.656 1 96 169 ILE A N 1
ATOM 1364 C CA . ILE A 1 169 ? 19.594 38.688 24.641 1 96 169 ILE A CA 1
ATOM 1365 C C . ILE A 1 169 ? 19.344 37.656 23.547 1 96 169 ILE A C 1
ATOM 1367 O O . ILE A 1 169 ? 18.203 37.438 23.141 1 96 169 ILE A O 1
ATOM 1371 N N . LYS A 1 170 ? 20.328 37.031 23.062 1 95.19 170 LYS A N 1
ATOM 1372 C CA . LYS A 1 170 ? 20.266 36.094 21.953 1 95.19 170 LYS A CA 1
ATOM 1373 C C . LYS A 1 170 ? 19.484 34.844 22.344 1 95.19 170 LYS A C 1
ATOM 1375 O O . LYS A 1 170 ? 18.844 34.219 21.5 1 95.19 170 LYS A O 1
ATOM 1380 N N . THR A 1 171 ? 19.578 34.531 23.547 1 95.38 171 THR A N 1
ATOM 1381 C CA . THR A 1 171 ? 18.969 33.25 23.969 1 95.38 171 THR A CA 1
ATOM 1382 C C . THR A 1 171 ? 17.594 33.5 24.578 1 95.38 171 THR A C 1
ATOM 1384 O O . THR A 1 171 ? 16.906 32.562 24.969 1 95.38 171 THR A O 1
ATOM 1387 N N . LYS A 1 172 ? 17.266 34.688 24.594 1 95.31 172 LYS A N 1
ATOM 1388 C CA . LYS A 1 172 ? 15.984 34.969 25.219 1 95.31 172 LYS A CA 1
ATOM 1389 C C . LYS A 1 172 ? 14.828 34.625 24.281 1 95.31 172 LYS A C 1
ATOM 1391 O O . LYS A 1 172 ? 14.688 35.25 23.219 1 95.31 172 LYS A O 1
ATOM 1396 N N . LYS A 1 173 ? 13.922 33.781 24.641 1 96.25 173 LYS A N 1
ATOM 1397 C CA . LYS A 1 173 ? 12.766 33.344 23.844 1 96.25 173 LYS A CA 1
ATOM 1398 C C . LYS A 1 173 ? 11.617 34.344 23.969 1 96.25 173 LYS A C 1
ATOM 1400 O O . LYS A 1 173 ? 11.117 34.594 25.078 1 96.25 173 LYS A O 1
ATOM 1405 N N . ILE A 1 174 ? 11.281 34.938 22.859 1 97.12 174 ILE A N 1
ATOM 1406 C CA . ILE A 1 174 ? 10.188 35.906 22.906 1 97.12 174 ILE A CA 1
ATOM 1407 C C . ILE A 1 174 ? 9.016 35.406 22.078 1 97.12 174 ILE A C 1
ATOM 1409 O O . ILE A 1 174 ? 7.875 35.812 22.281 1 97.12 174 ILE A O 1
ATOM 1413 N N . TYR A 1 175 ? 9.375 34.5 21.062 1 96.31 175 TYR A N 1
ATOM 1414 C CA . TYR A 1 175 ? 8.336 33.969 20.188 1 96.31 175 TYR A CA 1
ATOM 1415 C C . TYR A 1 175 ? 7.867 32.625 20.672 1 96.31 175 TYR A C 1
ATOM 1417 O O . TYR A 1 175 ? 8.672 31.781 21.109 1 96.31 175 TYR A O 1
ATOM 1425 N N . HIS A 1 176 ? 6.629 32.344 20.781 1 96.31 176 HIS A N 1
ATOM 1426 C CA . HIS A 1 176 ? 6 31.062 21 1 96.31 176 HIS A CA 1
ATOM 1427 C C . HIS A 1 176 ? 5.109 30.672 19.828 1 96.31 176 HIS A C 1
ATOM 1429 O O . HIS A 1 176 ? 4.586 31.547 19.125 1 96.31 176 HIS A O 1
ATOM 1435 N N . TYR A 1 177 ? 5.125 29.359 19.578 1 95.88 177 TYR A N 1
ATOM 1436 C CA . TYR A 1 177 ? 4.402 28.891 18.406 1 95.88 177 TYR A CA 1
ATOM 1437 C C . TYR A 1 177 ? 3.326 27.875 18.797 1 95.88 177 TYR A C 1
ATOM 1439 O O . TYR A 1 177 ? 3.523 27.078 19.719 1 95.88 177 TYR A O 1
ATOM 1447 N N . THR A 1 178 ? 2.213 28.016 18.188 1 95.62 178 THR A N 1
ATOM 1448 C CA . THR A 1 178 ? 1.151 27.016 18.25 1 95.62 178 THR A CA 1
ATOM 1449 C C . THR A 1 178 ? 0.674 26.641 16.859 1 95.62 178 THR A C 1
ATOM 1451 O O . THR A 1 178 ? 0.907 27.375 15.891 1 95.62 178 THR A O 1
ATOM 1454 N N . TYR A 1 179 ? 0.147 25.391 16.734 1 94.25 179 TYR A N 1
ATOM 1455 C CA . TYR A 1 179 ? -0.329 24.891 15.453 1 94.25 179 TYR A CA 1
ATOM 1456 C C . TYR A 1 179 ? -1.803 24.516 15.531 1 94.25 179 TYR A C 1
ATOM 1458 O O . TYR A 1 179 ? -2.256 23.953 16.531 1 94.25 179 TYR A O 1
ATOM 1466 N N . LYS A 1 180 ? -2.414 25 14.414 1 95.25 180 LYS A N 1
ATOM 1467 C CA . LYS A 1 180 ? -3.834 24.672 14.312 1 95.25 180 LYS A CA 1
ATOM 1468 C C . LYS A 1 180 ? -4.156 24.031 12.969 1 95.25 180 LYS A C 1
ATOM 1470 O O . LYS A 1 180 ? -3.424 24.203 11.992 1 95.25 180 LYS A O 1
ATOM 1475 N N . GLN A 1 181 ? -5.246 23.234 13 1 95.12 181 GLN A N 1
ATOM 1476 C CA . GLN A 1 181 ? -5.715 22.609 11.766 1 95.12 181 GLN A CA 1
ATOM 1477 C C . GLN A 1 181 ? -6.555 23.594 10.945 1 95.12 181 GLN A C 1
ATOM 1479 O O . GLN A 1 181 ? -7.352 24.344 11.5 1 95.12 181 GLN A O 1
ATOM 1484 N N . LEU A 1 182 ? -6.238 23.609 9.641 1 94.88 182 LEU A N 1
ATOM 1485 C CA . LEU A 1 182 ? -7.062 24.422 8.75 1 94.88 182 LEU A CA 1
ATOM 1486 C C . LEU A 1 182 ? -8.523 24 8.828 1 94.88 182 LEU A C 1
ATOM 1488 O O . LEU A 1 182 ? -9.422 24.844 8.867 1 94.88 182 LEU A O 1
ATOM 1492 N N . PHE A 1 183 ? -8.805 22.766 8.766 1 96.38 183 PHE A N 1
ATOM 1493 C CA . PHE A 1 183 ? -10.055 22.078 9.062 1 96.38 183 PHE A CA 1
ATOM 1494 C C . PHE A 1 183 ? -9.789 20.766 9.781 1 96.38 183 PHE A C 1
ATOM 1496 O O . PHE A 1 183 ? -8.648 20.281 9.812 1 96.38 183 PHE A O 1
ATOM 1503 N N . PRO A 1 184 ? -10.781 20.234 10.43 1 96.62 184 PRO A N 1
ATOM 1504 C CA . PRO A 1 184 ? -10.539 19.047 11.25 1 96.62 184 PRO A CA 1
ATOM 1505 C C . PRO A 1 184 ? -10.031 17.859 10.43 1 96.62 184 PRO A C 1
ATOM 1507 O O . PRO A 1 184 ? -10.625 17.516 9.406 1 96.62 184 PRO A O 1
ATOM 1510 N N . PHE A 1 185 ? -8.961 17.297 10.875 1 95.12 185 PHE A N 1
ATOM 1511 C CA . PHE A 1 185 ? -8.461 16.078 10.266 1 95.12 185 PHE A CA 1
ATOM 1512 C C . PHE A 1 185 ? -7.742 15.211 11.297 1 95.12 185 PHE A C 1
ATOM 1514 O O . PHE A 1 185 ? -7.305 15.711 12.336 1 95.12 185 PHE A O 1
ATOM 1521 N N . LYS A 1 186 ? -7.734 13.898 11.023 1 94.19 186 LYS A N 1
ATOM 1522 C CA . LYS A 1 186 ? -7.031 12.914 11.836 1 94.19 186 LYS A CA 1
ATOM 1523 C C . LYS A 1 186 ? -5.992 12.164 11.016 1 94.19 186 LYS A C 1
ATOM 1525 O O . LYS A 1 186 ? -6.262 11.758 9.875 1 94.19 186 LYS A O 1
ATOM 1530 N N . VAL A 1 187 ? -4.812 12.055 11.578 1 91.62 187 VAL A N 1
ATOM 1531 C CA . VAL A 1 187 ? -3.781 11.195 11 1 91.62 187 VAL A CA 1
ATOM 1532 C C . VAL A 1 187 ? -3.463 10.055 11.961 1 91.62 187 VAL A C 1
ATOM 1534 O O . VAL A 1 187 ? -2.674 10.219 12.898 1 91.62 187 VAL A O 1
ATOM 1537 N N . TYR A 1 188 ? -3.998 8.945 11.633 1 92.19 188 TYR A N 1
ATOM 1538 C CA . TYR A 1 188 ? -3.768 7.793 12.508 1 92.19 188 TYR A CA 1
ATOM 1539 C C . TYR A 1 188 ? -2.449 7.109 12.172 1 92.19 188 TYR A C 1
ATOM 1541 O O . TYR A 1 188 ? -2.09 6.984 10.992 1 92.19 188 TYR A O 1
ATOM 1549 N N . ILE A 1 189 ? -1.781 6.648 13.188 1 89.5 189 ILE A N 1
ATOM 1550 C CA . ILE A 1 189 ? -0.519 5.941 13.008 1 89.5 189 ILE A CA 1
ATOM 1551 C C . ILE A 1 189 ? -0.787 4.531 12.484 1 89.5 189 ILE A C 1
ATOM 1553 O O . ILE A 1 189 ? -1.61 3.801 13.039 1 89.5 189 ILE A O 1
ATOM 1557 N N . SER A 1 190 ? -0.091 4.211 11.367 1 89 190 SER A N 1
ATOM 1558 C CA . SER A 1 190 ? -0.233 2.898 10.75 1 89 190 SER A CA 1
ATOM 1559 C C . SER A 1 190 ? 0.559 1.841 11.508 1 89 190 SER A C 1
ATOM 1561 O O . SER A 1 190 ? 1.654 2.113 12.008 1 89 190 SER A O 1
ATOM 1563 N N . PRO A 1 191 ? 0.003 0.625 11.547 1 86.81 191 PRO A N 1
ATOM 1564 C CA . PRO A 1 191 ? 0.77 -0.449 12.18 1 86.81 191 PRO A CA 1
ATOM 1565 C C . PRO A 1 191 ? 2.023 -0.822 11.398 1 86.81 191 PRO A C 1
ATOM 1567 O O . PRO A 1 191 ? 2.92 -1.482 11.93 1 86.81 191 PRO A O 1
ATOM 1570 N N . ASN A 1 192 ? 2.047 -0.52 10.141 1 74.06 192 ASN A N 1
ATOM 1571 C CA . ASN A 1 192 ? 3.193 -0.83 9.289 1 74.06 192 ASN A CA 1
ATOM 1572 C C . ASN A 1 192 ? 4.371 0.095 9.586 1 74.06 192 ASN A C 1
ATOM 1574 O O . ASN A 1 192 ? 5.484 -0.14 9.109 1 74.06 192 ASN A O 1
ATOM 1578 N N . SER A 1 193 ? 3.971 1.12 10.188 1 66.12 193 SER A N 1
ATOM 1579 C CA . SER A 1 193 ? 5.023 2.076 10.508 1 66.12 193 SER A CA 1
ATOM 1580 C C . SER A 1 193 ? 5.953 1.532 11.594 1 66.12 193 SER A C 1
ATOM 1582 O O . SER A 1 193 ? 5.609 0.573 12.281 1 66.12 193 SER A O 1
ATOM 1584 N N . ASN A 1 194 ? 7.172 2.006 11.812 1 58.03 194 ASN A N 1
ATOM 1585 C CA . ASN A 1 194 ? 8.273 1.556 12.656 1 58.03 194 ASN A CA 1
ATOM 1586 C C . ASN A 1 194 ? 7.785 1.157 14.047 1 58.03 194 ASN A C 1
ATOM 1588 O O . ASN A 1 194 ? 6.801 1.709 14.547 1 58.03 194 ASN A O 1
ATOM 1592 N N . GLY A 1 195 ? 8.195 -0.025 14.57 1 55.47 195 GLY A N 1
ATOM 1593 C CA . GLY A 1 195 ? 8.227 -0.818 15.789 1 55.47 195 GLY A CA 1
ATOM 1594 C C . GLY A 1 195 ? 7.258 -0.328 16.844 1 55.47 195 GLY A C 1
ATOM 1595 O O . GLY A 1 195 ? 6.953 -1.051 17.797 1 55.47 195 GLY A O 1
ATOM 1596 N N . MET A 1 196 ? 7.074 0.846 16.922 1 53.62 196 MET A N 1
ATOM 1597 C CA . MET A 1 196 ? 6.43 1.308 18.156 1 53.62 196 MET A CA 1
ATOM 1598 C C . MET A 1 196 ? 4.945 1.56 17.922 1 53.62 196 MET A C 1
ATOM 1600 O O . MET A 1 196 ? 4.309 2.289 18.688 1 53.62 196 MET A O 1
ATOM 1604 N N . SER A 1 197 ? 4.352 0.966 16.812 1 62.56 197 SER A N 1
ATOM 1605 C CA . SER A 1 197 ? 2.961 1.379 16.641 1 62.56 197 SER A CA 1
ATOM 1606 C C . SER A 1 197 ? 2.043 0.617 17.594 1 62.56 197 SER A C 1
ATOM 1608 O O . SER A 1 197 ? 2.109 -0.612 17.688 1 62.56 197 SER A O 1
ATOM 1610 N N . PHE A 1 198 ? 1.363 1.444 18.406 1 69.31 198 PHE A N 1
ATOM 1611 C CA . PHE A 1 198 ? 0.396 0.949 19.375 1 69.31 198 PHE A CA 1
ATOM 1612 C C . PHE A 1 198 ? -0.896 0.525 18.688 1 69.31 198 PHE A C 1
ATOM 1614 O O . PHE A 1 198 ? -1.651 -0.29 19.219 1 69.31 198 PHE A O 1
ATOM 1621 N N . ASN A 1 199 ? -0.958 1.107 17.375 1 79.25 199 ASN A N 1
ATOM 1622 C CA . ASN A 1 199 ? -2.203 0.718 16.719 1 79.25 199 ASN A CA 1
ATOM 1623 C C . ASN A 1 199 ? -2.084 -0.651 16.047 1 79.25 199 ASN A C 1
ATOM 1625 O O . ASN A 1 199 ? -1.103 -0.926 15.359 1 79.25 199 ASN A O 1
ATOM 1629 N N . ARG A 1 200 ? -3.059 -1.479 16.234 1 80.94 200 ARG A N 1
ATOM 1630 C CA . ARG A 1 200 ? -3.084 -2.803 15.609 1 80.94 200 ARG A CA 1
ATOM 1631 C C . ARG A 1 200 ? -3.906 -2.791 14.328 1 80.94 200 ARG A C 1
ATOM 1633 O O . ARG A 1 200 ? -3.832 -3.727 13.523 1 80.94 200 ARG A O 1
ATOM 1640 N N . THR A 1 201 ? -4.664 -1.694 14.156 1 90.19 201 THR A N 1
ATOM 1641 C CA . THR A 1 201 ? -5.574 -1.633 13.023 1 90.19 201 THR A CA 1
ATOM 1642 C C . THR A 1 201 ? -5.117 -0.583 12.016 1 90.19 201 THR A C 1
ATOM 1644 O O . THR A 1 201 ? -4.848 0.562 12.383 1 90.19 201 THR A O 1
ATOM 1647 N N . PHE A 1 202 ? -4.926 -1.015 10.844 1 93.5 202 PHE A N 1
ATOM 1648 C CA . PHE A 1 202 ? -4.68 -0.09 9.75 1 93.5 202 PHE A CA 1
ATOM 1649 C C . PHE A 1 202 ? -5.992 0.406 9.148 1 93.5 202 PHE A C 1
ATOM 1651 O O . PHE A 1 202 ? -6.812 -0.393 8.695 1 93.5 202 PHE A O 1
ATOM 1658 N N . ILE A 1 203 ? -6.184 1.694 9.164 1 95.38 203 ILE A N 1
ATOM 1659 C CA . ILE A 1 203 ? -7.379 2.252 8.539 1 95.38 203 ILE A CA 1
ATOM 1660 C C . ILE A 1 203 ? -7.211 2.262 7.023 1 95.38 203 ILE A C 1
ATOM 1662 O O . ILE A 1 203 ? -6.695 3.229 6.457 1 95.38 203 ILE A O 1
ATOM 1666 N N . HIS A 1 204 ? -7.75 1.224 6.391 1 97.12 204 HIS A N 1
ATOM 1667 C CA . HIS A 1 204 ? -7.543 1.006 4.965 1 97.12 204 HIS A CA 1
ATOM 1668 C C . HIS A 1 204 ? -8.82 1.268 4.176 1 97.12 204 HIS A C 1
ATOM 1670 O O . HIS A 1 204 ? -8.812 1.245 2.943 1 97.12 204 HIS A O 1
ATOM 1676 N N . SER A 1 205 ? -9.898 1.585 4.863 1 97.88 205 SER A N 1
ATOM 1677 C CA . SER A 1 205 ? -11.18 1.869 4.215 1 97.88 205 SER A CA 1
ATOM 1678 C C . SER A 1 205 ? -11.109 3.158 3.404 1 97.88 205 SER A C 1
ATOM 1680 O O . SER A 1 205 ? -10.336 4.066 3.73 1 97.88 205 SER A O 1
ATOM 1682 N N . LYS A 1 206 ? -11.781 3.191 2.352 1 98.31 206 LYS A N 1
ATOM 1683 C CA . LYS A 1 206 ? -12.031 4.391 1.558 1 98.31 206 LYS A CA 1
ATOM 1684 C C . LYS A 1 206 ? -13.508 4.781 1.606 1 98.31 206 LYS A C 1
ATOM 1686 O O . LYS A 1 206 ? -14.367 4.07 1.07 1 98.31 206 LYS A O 1
ATOM 1691 N N . ILE A 1 207 ? -13.789 5.828 2.252 1 98.81 207 ILE A N 1
ATOM 1692 C CA . ILE A 1 207 ? -15.156 6.285 2.443 1 98.81 207 ILE A CA 1
ATOM 1693 C C . ILE A 1 207 ? -15.258 7.773 2.121 1 98.81 207 ILE A C 1
ATOM 1695 O O . ILE A 1 207 ? -14.43 8.57 2.574 1 98.81 207 ILE A O 1
ATOM 1699 N N . TYR A 1 208 ? -16.219 8.125 1.371 1 98.81 208 TYR A N 1
ATOM 1700 C CA . TYR A 1 208 ? -16.516 9.516 1.028 1 98.81 208 TYR A CA 1
ATOM 1701 C C . TYR A 1 208 ? -17.984 9.828 1.246 1 98.81 208 TYR A C 1
ATOM 1703 O O . TYR A 1 208 ? -18.859 9.141 0.717 1 98.81 208 TYR A O 1
ATOM 1711 N N . VAL A 1 209 ? -18.25 10.828 2.016 1 98.88 209 VAL A N 1
ATOM 1712 C CA . VAL A 1 209 ? -19.625 11.266 2.256 1 98.88 209 VAL A CA 1
ATOM 1713 C C . VAL A 1 209 ? -19.781 12.734 1.844 1 98.88 209 VAL A C 1
ATOM 1715 O O . VAL A 1 209 ? -18.969 13.586 2.236 1 98.88 209 VAL A O 1
ATOM 1718 N N . VAL A 1 210 ? -20.766 12.992 1.033 1 98.81 210 VAL A N 1
ATOM 1719 C CA . VAL A 1 210 ? -21.047 14.344 0.556 1 98.81 210 VAL A CA 1
ATOM 1720 C C . VAL A 1 210 ? -22.391 14.812 1.08 1 98.81 210 VAL A C 1
ATOM 1722 O O . VAL A 1 210 ? -23.422 14.195 0.799 1 98.81 210 VAL A O 1
ATOM 1725 N N . ASP A 1 211 ? -22.469 15.852 1.894 1 98.75 211 ASP A N 1
ATOM 1726 C CA . ASP A 1 211 ? -23.641 16.547 2.41 1 98.75 211 ASP A CA 1
ATOM 1727 C C . ASP A 1 211 ? -24.484 15.625 3.293 1 98.75 211 ASP A C 1
ATOM 1729 O O . ASP A 1 211 ? -25.688 15.836 3.453 1 98.75 211 ASP A O 1
ATOM 1733 N N . ASP A 1 212 ? -23.828 14.531 3.695 1 98.5 212 ASP A N 1
ATOM 1734 C CA . ASP A 1 212 ? -24.547 13.523 4.477 1 98.5 212 ASP A CA 1
ATOM 1735 C C . ASP A 1 212 ? -25.75 12.977 3.703 1 98.5 212 ASP A C 1
ATOM 1737 O O . ASP A 1 212 ? -26.781 12.664 4.293 1 98.5 212 ASP A O 1
ATOM 1741 N N . GLU A 1 213 ? -25.641 12.953 2.428 1 98.62 213 GLU A N 1
ATOM 1742 C CA . GLU A 1 213 ? -26.734 12.492 1.566 1 98.62 213 GLU A CA 1
ATOM 1743 C C . GLU A 1 213 ? -26.234 11.445 0.572 1 98.62 213 GLU A C 1
ATOM 1745 O O . GLU A 1 213 ? -27.016 10.641 0.065 1 98.62 213 GLU A O 1
ATOM 1750 N N . ILE A 1 214 ? -24.953 11.508 0.267 1 98.69 214 ILE A N 1
ATOM 1751 C CA . ILE A 1 214 ? -24.344 10.578 -0.667 1 98.69 214 ILE A CA 1
ATOM 1752 C C . ILE A 1 214 ? -23.141 9.906 -0.001 1 98.69 214 ILE A C 1
ATOM 1754 O O . ILE A 1 214 ? -22.328 10.562 0.637 1 98.69 214 ILE A O 1
ATOM 1758 N N . ALA A 1 215 ? -23.031 8.625 -0.12 1 98.75 215 ALA A N 1
ATOM 1759 C CA . ALA A 1 215 ? -21.891 7.883 0.395 1 98.75 215 ALA A CA 1
ATOM 1760 C C . ALA A 1 215 ? -21.219 7.07 -0.711 1 98.75 215 ALA A C 1
ATOM 1762 O O . ALA A 1 215 ? -21.891 6.469 -1.546 1 98.75 215 ALA A O 1
ATOM 1763 N N . TYR A 1 216 ? -19.906 7.172 -0.739 1 98.75 216 TYR A N 1
ATOM 1764 C CA . TYR A 1 216 ? -19.078 6.371 -1.642 1 98.75 216 TYR A CA 1
ATOM 1765 C C . TYR A 1 216 ? -18.203 5.398 -0.862 1 98.75 216 TYR A C 1
ATOM 1767 O O . TYR A 1 216 ? -17.734 5.723 0.229 1 98.75 216 TYR A O 1
ATOM 1775 N N . MET A 1 217 ? -18 4.246 -1.392 1 98.31 217 MET A N 1
ATOM 1776 C CA . MET A 1 217 ? -17.094 3.207 -0.922 1 98.31 217 MET A CA 1
ATOM 1777 C C . MET A 1 217 ? -16.438 2.484 -2.096 1 98.31 217 MET A C 1
ATOM 1779 O O . MET A 1 217 ? -16.812 2.709 -3.25 1 98.31 217 MET A O 1
ATOM 1783 N N . GLY A 1 218 ? -15.492 1.639 -1.747 1 98 218 GLY A N 1
ATOM 1784 C CA . GLY A 1 218 ? -14.812 0.908 -2.803 1 98 218 GLY A CA 1
ATOM 1785 C C . GLY A 1 218 ? -13.312 0.825 -2.6 1 98 218 GLY A C 1
ATOM 1786 O O . GLY A 1 218 ? -12.836 0.765 -1.463 1 98 218 GLY A O 1
ATOM 1787 N N . SER A 1 219 ? -12.664 0.759 -3.748 1 98.06 219 SER A N 1
ATOM 1788 C CA . SER A 1 219 ? -11.227 0.502 -3.67 1 98.06 219 SER A CA 1
ATOM 1789 C C . SER A 1 219 ? -10.43 1.775 -3.912 1 98.06 219 SER A C 1
ATOM 1791 O O . SER A 1 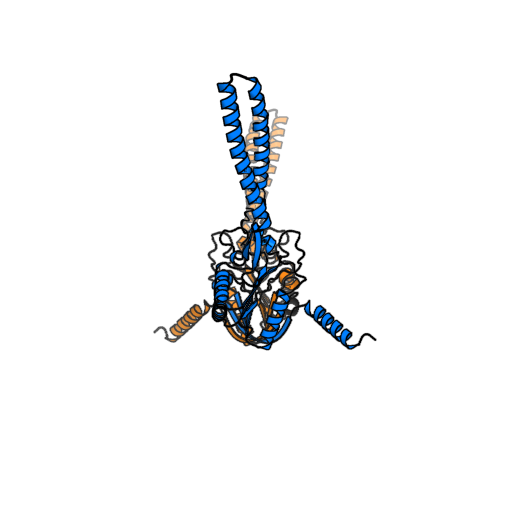219 ? -9.219 1.806 -3.676 1 98.06 219 SER A O 1
ATOM 1793 N N . LEU A 1 220 ? -11.008 2.863 -4.375 1 96.69 220 LEU A N 1
ATOM 1794 C CA . LEU A 1 220 ? -10.242 4.012 -4.844 1 96.69 220 LEU A CA 1
ATOM 1795 C C . LEU A 1 220 ? -9.789 4.879 -3.672 1 96.69 220 LEU A C 1
ATOM 1797 O O . LEU A 1 220 ? -10.617 5.328 -2.875 1 96.69 220 LEU A O 1
ATOM 1801 N N . ASN A 1 221 ? -8.531 5.102 -3.543 1 96.75 221 ASN A N 1
ATOM 1802 C CA . ASN A 1 221 ? -7.934 6.074 -2.631 1 96.75 221 ASN A CA 1
ATOM 1803 C C . ASN A 1 221 ? -8.195 7.508 -3.084 1 96.75 221 ASN A C 1
ATOM 1805 O O . ASN A 1 221 ? -8.57 7.738 -4.238 1 96.75 221 ASN A O 1
ATOM 1809 N N . PHE A 1 222 ? -8.07 8.398 -2.102 1 96.38 222 PHE A N 1
ATOM 1810 C CA . PHE A 1 222 ? -8.188 9.812 -2.455 1 96.38 222 PHE A CA 1
ATOM 1811 C C . PHE A 1 222 ? -6.887 10.328 -3.051 1 96.38 222 PHE A C 1
ATOM 1813 O O . PHE A 1 222 ? -6.297 11.281 -2.529 1 96.38 222 PHE A O 1
ATOM 1820 N N . THR A 1 223 ? -6.422 9.734 -4.137 1 93.94 223 THR A N 1
ATOM 1821 C CA . THR A 1 223 ? -5.215 10.047 -4.895 1 93.94 223 THR A CA 1
ATOM 1822 C C . THR A 1 223 ? -5.535 10.227 -6.375 1 93.94 223 THR A C 1
ATOM 1824 O O . THR A 1 223 ? -6.562 9.75 -6.855 1 93.94 223 THR A O 1
ATOM 1827 N N . ALA A 1 224 ? -4.637 10.93 -7.039 1 92.38 224 ALA A N 1
ATOM 1828 C CA . ALA A 1 224 ? -4.824 11.125 -8.477 1 92.38 224 ALA A CA 1
ATOM 1829 C C . ALA A 1 224 ? -4.898 9.781 -9.203 1 92.38 224 ALA A C 1
ATOM 1831 O O . ALA A 1 224 ? -5.75 9.594 -10.07 1 92.38 224 ALA A O 1
ATOM 1832 N N . LYS A 1 225 ? -4.086 8.859 -8.898 1 92.62 225 LYS A N 1
ATOM 1833 C CA . LYS A 1 225 ? -4.066 7.535 -9.516 1 92.62 225 LYS A CA 1
ATOM 1834 C C . LYS A 1 225 ? -5.359 6.777 -9.227 1 92.62 225 LYS A C 1
ATOM 1836 O O . LYS A 1 225 ? -5.922 6.137 -10.117 1 92.62 225 LYS A O 1
ATOM 1841 N N . GLY A 1 226 ? -5.82 6.844 -8.023 1 94.75 226 GLY A N 1
ATOM 1842 C CA . GLY A 1 226 ? -7.047 6.164 -7.641 1 94.75 226 GLY A CA 1
ATOM 1843 C C . GLY A 1 226 ? -8.273 6.707 -8.344 1 94.75 226 GLY A C 1
ATOM 1844 O O . GLY A 1 226 ? -9.148 5.941 -8.766 1 94.75 226 GLY A O 1
ATOM 1845 N N . VAL A 1 227 ? -8.305 7.984 -8.562 1 95.38 227 VAL A N 1
ATOM 1846 C CA . VAL A 1 227 ? -9.492 8.633 -9.117 1 95.38 227 VAL A CA 1
ATOM 1847 C C . VAL A 1 227 ? -9.508 8.477 -10.633 1 95.38 227 VAL A C 1
ATOM 1849 O O . VAL A 1 227 ? -10.57 8.281 -11.234 1 95.38 227 VAL A O 1
ATOM 1852 N N . LYS A 1 228 ? -8.328 8.414 -11.273 1 93.62 228 LYS A N 1
ATOM 1853 C CA . LYS A 1 228 ? -8.328 8.57 -12.727 1 93.62 228 LYS A CA 1
ATOM 1854 C C . LYS A 1 228 ? -7.684 7.363 -13.406 1 93.62 228 LYS A C 1
ATOM 1856 O O . LYS A 1 228 ? -8.164 6.906 -14.445 1 93.62 228 LYS A O 1
ATOM 1861 N N . GLU A 1 229 ? -6.625 6.816 -12.922 1 92.88 229 GLU A N 1
ATOM 1862 C CA . GLU A 1 229 ? -5.75 5.938 -13.688 1 92.88 229 GLU A CA 1
ATOM 1863 C C . GLU A 1 229 ? -5.996 4.473 -13.336 1 92.88 229 GLU A C 1
ATOM 1865 O O . GLU A 1 229 ? -6.016 3.611 -14.219 1 92.88 229 GLU A O 1
ATOM 1870 N N . ASN A 1 230 ? -6.148 4.16 -12.062 1 95.38 230 ASN A N 1
ATOM 1871 C CA . ASN A 1 230 ? -6.266 2.781 -11.602 1 95.38 230 ASN A CA 1
ATOM 1872 C C . ASN A 1 230 ? -7.598 2.164 -12.008 1 95.38 230 ASN A C 1
ATOM 1874 O O . ASN A 1 230 ? -8.562 2.881 -12.273 1 95.38 230 ASN A O 1
ATOM 1878 N N . HIS A 1 231 ? -7.578 0.857 -12.227 1 96.5 231 HIS A N 1
ATOM 1879 C CA . HIS A 1 231 ? -8.812 0.08 -12.258 1 96.5 231 HIS A CA 1
ATOM 1880 C C . HIS A 1 231 ? -9.367 -0.133 -10.852 1 96.5 231 HIS A C 1
ATOM 1882 O O . HIS A 1 231 ? -8.727 -0.789 -10.023 1 96.5 231 HIS A O 1
ATOM 1888 N N . GLU A 1 232 ? -10.57 0.432 -10.562 1 98 232 GLU A N 1
ATOM 1889 C CA . GLU A 1 232 ? -11.117 0.47 -9.211 1 98 232 GLU A CA 1
ATOM 1890 C C . GLU A 1 232 ? -12.562 -0.012 -9.18 1 98 232 GLU A C 1
ATOM 1892 O O . GLU A 1 232 ? -13.203 -0.122 -10.234 1 98 232 GLU A O 1
ATOM 1897 N N . THR A 1 233 ? -13.023 -0.361 -8 1 98.19 233 THR A N 1
ATOM 1898 C CA . THR A 1 233 ? -14.445 -0.488 -7.723 1 98.19 233 THR A CA 1
ATOM 1899 C C . THR A 1 233 ? -14.969 0.747 -6.996 1 98.19 233 THR A C 1
ATOM 1901 O O . THR A 1 233 ? -14.297 1.286 -6.113 1 98.19 233 THR A O 1
ATOM 1904 N N . ARG A 1 234 ? -16.094 1.286 -7.414 1 98.25 234 ARG A N 1
ATOM 1905 C CA . ARG A 1 234 ? -16.766 2.418 -6.781 1 98.25 234 ARG A CA 1
ATOM 1906 C C . ARG A 1 234 ? -18.234 2.107 -6.516 1 98.25 234 ARG A C 1
ATOM 1908 O O . ARG A 1 234 ? -18.984 1.815 -7.445 1 98.25 234 ARG A O 1
ATOM 1915 N N . ILE A 1 235 ? -18.672 2.176 -5.328 1 98.44 235 ILE A N 1
ATOM 1916 C CA . ILE A 1 235 ? -20.062 1.993 -4.918 1 98.44 235 ILE A CA 1
ATOM 1917 C C . ILE A 1 235 ? -20.609 3.312 -4.391 1 98.44 235 ILE A C 1
ATOM 1919 O O . ILE A 1 235 ? -20 3.951 -3.529 1 98.44 235 ILE A O 1
ATOM 1923 N N . ARG A 1 236 ? -21.703 3.746 -4.93 1 98.56 236 ARG A N 1
ATOM 1924 C CA . ARG A 1 236 ? -22.391 4.973 -4.543 1 98.56 236 ARG A CA 1
ATOM 1925 C C . ARG A 1 236 ? -23.797 4.68 -4.031 1 98.56 236 ARG A C 1
ATOM 1927 O O . ARG A 1 236 ? -24.5 3.854 -4.605 1 98.56 236 ARG A O 1
ATOM 1934 N N . THR A 1 237 ? -24.172 5.238 -2.932 1 98.38 237 THR A N 1
ATOM 1935 C CA . THR A 1 237 ? -25.547 5.074 -2.443 1 98.38 237 THR A CA 1
ATOM 1936 C C . THR A 1 237 ? -26.094 6.398 -1.929 1 98.38 237 THR A C 1
ATOM 1938 O O . THR A 1 237 ? -25.359 7.215 -1.376 1 98.38 237 THR A O 1
ATOM 1941 N N . THR A 1 238 ? -27.406 6.613 -2.154 1 97.94 238 THR A N 1
ATOM 1942 C CA . THR A 1 238 ? -28.156 7.742 -1.605 1 97.94 238 THR A CA 1
ATOM 1943 C C . THR A 1 238 ? -29.266 7.254 -0.677 1 97.94 238 THR A C 1
ATOM 1945 O O . THR A 1 238 ? -30.172 8.008 -0.348 1 97.94 238 THR A O 1
ATOM 1948 N N . ASP A 1 239 ? -29.141 5.934 -0.373 1 96.88 239 ASP A N 1
ATOM 1949 C CA . ASP A 1 239 ? -30.062 5.387 0.611 1 96.88 239 ASP A CA 1
ATOM 1950 C C . ASP A 1 239 ? -29.875 6.047 1.974 1 96.88 239 ASP A C 1
ATOM 1952 O O . ASP A 1 239 ? -28.812 5.945 2.576 1 96.88 239 ASP A O 1
ATOM 1956 N N . PRO A 1 240 ? -30.953 6.695 2.486 1 96.81 240 PRO A N 1
ATOM 1957 C CA . PRO A 1 240 ? -30.781 7.504 3.693 1 96.81 240 PRO A CA 1
ATOM 1958 C C . PRO A 1 240 ? -30.281 6.688 4.887 1 96.81 240 PRO A C 1
ATOM 1960 O O . PRO A 1 240 ? -29.484 7.176 5.688 1 96.81 240 PRO A O 1
ATOM 1963 N N . ASN A 1 241 ? -30.719 5.492 4.965 1 96.31 241 ASN A N 1
ATOM 1964 C CA . ASN A 1 241 ? -30.312 4.672 6.098 1 96.31 241 ASN A CA 1
ATOM 1965 C C . ASN A 1 241 ? -28.859 4.234 5.965 1 96.31 241 ASN A C 1
ATOM 1967 O O . ASN A 1 241 ? -28.109 4.25 6.945 1 96.31 241 ASN A O 1
ATOM 1971 N N . ALA A 1 242 ? -28.469 3.828 4.773 1 96.94 242 ALA A N 1
ATOM 1972 C CA . ALA A 1 242 ? -27.094 3.432 4.527 1 96.94 242 ALA A CA 1
ATOM 1973 C C . ALA A 1 242 ? -26.141 4.605 4.746 1 96.94 242 ALA A C 1
ATOM 1975 O O . ALA A 1 242 ? -25.078 4.445 5.348 1 96.94 242 ALA A O 1
ATOM 1976 N N . VAL A 1 243 ? -26.562 5.754 4.242 1 98.25 243 VAL A N 1
ATOM 1977 C CA . VAL A 1 243 ? -25.734 6.949 4.387 1 98.25 243 VAL A CA 1
ATOM 1978 C C . VAL A 1 243 ? -25.578 7.297 5.863 1 98.25 243 VAL A C 1
ATOM 1980 O O . VAL A 1 243 ? -24.469 7.586 6.332 1 98.25 243 VAL A O 1
ATOM 1983 N N . SER A 1 244 ? -26.672 7.211 6.645 1 97.69 244 SER A N 1
ATOM 1984 C CA . SER A 1 244 ? -26.656 7.531 8.07 1 97.69 244 SER A CA 1
ATOM 1985 C C . SER A 1 244 ? -25.703 6.609 8.82 1 97.69 244 SER A C 1
ATOM 1987 O O . SER A 1 244 ? -24.922 7.066 9.656 1 97.69 244 SER A O 1
ATOM 1989 N N . LYS A 1 245 ? -25.75 5.367 8.445 1 96.44 245 LYS A N 1
ATOM 1990 C CA . LYS A 1 245 ? -24.875 4.395 9.102 1 96.44 245 LYS A CA 1
ATOM 1991 C C . LYS A 1 245 ? -23.406 4.645 8.742 1 96.44 245 LYS A C 1
ATOM 1993 O O . LYS A 1 245 ? -22.531 4.473 9.586 1 96.44 245 LYS A O 1
ATOM 1998 N N . THR A 1 246 ? -23.188 4.973 7.492 1 97.62 246 THR A N 1
ATOM 1999 C CA . THR A 1 246 ? -21.828 5.289 7.051 1 97.62 246 THR A CA 1
ATOM 2000 C C . THR A 1 246 ? -21.297 6.512 7.793 1 97.62 246 THR A C 1
ATOM 2002 O O . THR A 1 246 ? -20.141 6.512 8.258 1 97.62 246 THR A O 1
ATOM 2005 N N . VAL A 1 247 ? -22.156 7.523 7.914 1 98 247 VAL A N 1
ATOM 2006 C CA . VAL A 1 247 ? -21.766 8.742 8.625 1 98 247 VAL A CA 1
ATOM 2007 C C . VAL A 1 247 ? -21.438 8.414 10.078 1 98 247 VAL A C 1
ATOM 2009 O O . VAL A 1 247 ? -20.469 8.914 10.625 1 98 247 VAL A O 1
ATOM 2012 N N . GLU A 1 248 ? -22.25 7.582 10.633 1 96.75 248 GLU A N 1
ATOM 2013 C CA . GLU A 1 248 ? -22.016 7.172 12.016 1 96.75 248 GLU A CA 1
ATOM 2014 C C . GLU A 1 248 ? -20.656 6.496 12.172 1 96.75 248 GLU A C 1
ATOM 2016 O O . GLU A 1 248 ? -19.938 6.77 13.133 1 96.75 248 GLU A O 1
ATOM 2021 N N . GLU A 1 249 ? -20.328 5.672 11.242 1 96.25 249 GLU A N 1
ATOM 2022 C CA . GLU A 1 249 ? -19.047 4.973 11.297 1 96.25 249 GLU A CA 1
ATOM 2023 C C . GLU A 1 249 ? -17.891 5.949 11.141 1 96.25 249 GLU A C 1
ATOM 2025 O O . GLU A 1 249 ? -16.875 5.828 11.836 1 96.25 249 GLU A O 1
ATOM 2030 N N . VAL A 1 250 ? -17.984 6.859 10.211 1 97.44 250 VAL A N 1
ATOM 2031 C CA . VAL A 1 250 ? -16.922 7.848 9.992 1 97.44 250 VAL A CA 1
ATOM 2032 C C . VAL A 1 250 ? -16.734 8.688 11.25 1 97.44 250 VAL A C 1
ATOM 2034 O O . VAL A 1 250 ? -15.602 8.969 11.641 1 97.44 250 VAL A O 1
ATOM 2037 N N . ASN A 1 251 ? -17.859 9.078 11.898 1 96.62 251 ASN A N 1
ATOM 2038 C CA . ASN A 1 251 ? -17.766 9.836 13.141 1 96.62 251 ASN A CA 1
ATOM 2039 C C . ASN A 1 251 ? -17.109 9.023 14.25 1 96.62 251 ASN A C 1
ATOM 2041 O O . ASN A 1 251 ? -16.297 9.555 15.008 1 96.62 251 ASN A O 1
ATOM 2045 N N . HIS A 1 252 ? -17.453 7.805 14.281 1 95.25 252 HIS A N 1
ATOM 2046 C CA . HIS A 1 252 ? -16.844 6.926 15.273 1 95.25 252 HIS A CA 1
ATOM 2047 C C . HIS A 1 252 ? -15.328 6.836 15.07 1 95.25 252 HIS A C 1
ATOM 2049 O O . HIS A 1 252 ? -14.57 6.859 16.047 1 95.25 252 HIS A O 1
ATOM 2055 N N . LEU A 1 253 ? -14.969 6.707 13.859 1 95.12 253 LEU A N 1
ATOM 2056 C CA . LEU A 1 253 ? -13.547 6.645 13.539 1 95.12 253 LEU A CA 1
ATOM 2057 C C . LEU A 1 253 ? -12.844 7.953 13.898 1 95.12 253 LEU A C 1
ATOM 2059 O O . LEU A 1 253 ? -11.734 7.941 14.43 1 95.12 253 LEU A O 1
ATOM 2063 N N . PHE A 1 254 ? -13.484 9.023 13.625 1 96.25 254 PHE A N 1
ATOM 2064 C CA . PHE A 1 254 ? -12.914 10.344 13.836 1 96.25 254 PHE A CA 1
ATOM 2065 C C . PHE A 1 254 ? -12.672 10.602 15.32 1 96.25 254 PHE A C 1
ATOM 2067 O O . PHE A 1 254 ? -11.688 11.25 15.695 1 96.25 254 PHE A O 1
ATOM 2074 N N . PHE A 1 255 ? -13.539 10.055 16.141 1 93.69 255 PHE A N 1
ATOM 2075 C CA . PHE A 1 255 ? -13.445 10.344 17.562 1 93.69 255 PHE A CA 1
ATOM 2076 C C . PHE A 1 255 ? -12.992 9.109 18.328 1 93.69 255 PHE A C 1
ATOM 2078 O O . PHE A 1 255 ? -13.25 8.992 19.531 1 93.69 255 PHE A O 1
ATOM 2085 N N . ASN A 1 256 ? -12.383 8.195 17.578 1 90.25 256 ASN A N 1
ATOM 2086 C CA . ASN A 1 256 ? -11.945 6.961 18.219 1 90.25 256 ASN A CA 1
ATOM 2087 C C . ASN A 1 256 ? -10.758 7.199 19.141 1 90.25 256 ASN A C 1
ATOM 2089 O O . ASN A 1 256 ? -9.641 7.465 18.672 1 90.25 256 ASN A O 1
ATOM 2093 N N . SER A 1 257 ? -10.945 6.949 20.406 1 84.62 257 SER A N 1
ATOM 2094 C CA . SER A 1 257 ? -9.914 7.234 21.391 1 84.62 257 SER A CA 1
ATOM 2095 C C . SER A 1 257 ? -8.891 6.105 21.469 1 84.62 257 SER A C 1
ATOM 2097 O O . SER A 1 257 ? -7.812 6.273 22.047 1 84.62 257 SER A O 1
ATOM 2099 N N . ASN A 1 258 ? -9.203 5.027 20.828 1 85.38 258 ASN A N 1
ATOM 2100 C CA . ASN A 1 258 ? -8.297 3.887 20.906 1 85.38 258 ASN A CA 1
ATOM 2101 C C . ASN A 1 258 ? -7.258 3.932 19.781 1 85.38 258 ASN A C 1
ATOM 2103 O O . ASN A 1 258 ? -6.301 3.152 19.797 1 85.38 258 ASN A O 1
ATOM 2107 N N . LEU A 1 259 ? -7.469 4.824 18.875 1 90.12 259 LEU A N 1
ATOM 2108 C CA . LEU A 1 259 ? -6.508 4.969 17.781 1 90.12 259 LEU A CA 1
ATOM 2109 C C . LEU A 1 259 ? -5.547 6.121 18.062 1 90.12 259 LEU A C 1
ATOM 2111 O O . LEU A 1 259 ? -5.98 7.246 18.328 1 90.12 259 LEU A O 1
ATOM 2115 N N . VAL A 1 260 ? -4.312 5.789 18 1 90.81 260 VAL A N 1
ATOM 2116 C CA . VAL A 1 260 ? -3.303 6.816 18.234 1 90.81 260 VAL A CA 1
ATOM 2117 C C . VAL A 1 260 ? -3.145 7.672 16.984 1 90.81 260 VAL A C 1
ATOM 2119 O O . VAL A 1 260 ? -3.012 7.145 15.875 1 90.81 260 VAL A O 1
ATOM 2122 N N . GLU A 1 261 ? -3.275 8.906 17.172 1 90.75 261 GLU A N 1
ATOM 2123 C CA . GLU A 1 261 ? -3.113 9.844 16.062 1 90.75 261 GLU A CA 1
ATOM 2124 C C . GLU A 1 261 ? -1.831 10.656 16.219 1 90.75 261 GLU A C 1
ATOM 2126 O O . GLU A 1 261 ? -1.273 10.75 17.312 1 90.75 261 GLU A O 1
ATOM 2131 N N . ARG A 1 262 ? -1.458 11.203 15.227 1 87.06 262 ARG A N 1
ATOM 2132 C CA . ARG A 1 262 ? -0.284 12.07 15.242 1 87.06 262 ARG A CA 1
ATOM 2133 C C . ARG A 1 262 ? -0.593 13.398 15.93 1 87.06 262 ARG A C 1
ATOM 2135 O O . ARG A 1 262 ? -1.685 13.945 15.766 1 87.06 262 ARG A O 1
ATOM 2142 N N . ASP A 1 263 ? 0.421 13.852 16.641 1 89.69 263 ASP A N 1
ATOM 2143 C CA . ASP A 1 263 ? 0.301 15.133 17.328 1 89.69 263 ASP A CA 1
ATOM 2144 C C . ASP A 1 263 ? 0.596 16.297 16.375 1 89.69 263 ASP A C 1
ATOM 2146 O O . ASP A 1 263 ? 1.732 16.453 15.922 1 89.69 263 ASP A O 1
ATOM 2150 N N . ILE A 1 264 ? -0.329 17.078 16.297 1 89.06 264 ILE A N 1
ATOM 2151 C CA . ILE A 1 264 ? -0.224 18.141 15.312 1 89.06 264 ILE A CA 1
ATOM 2152 C C . ILE A 1 264 ? 0.839 19.156 15.75 1 89.06 264 ILE A C 1
ATOM 2154 O O . ILE A 1 264 ? 1.505 19.766 14.922 1 89.06 264 ILE A O 1
ATOM 2158 N N . GLN A 1 265 ? 0.887 19.453 17.047 1 92.31 265 GLN A N 1
ATOM 2159 C CA . GLN A 1 265 ? 1.901 20.375 17.547 1 92.31 265 GLN A CA 1
ATOM 2160 C C . GLN A 1 265 ? 3.307 19.875 17.219 1 92.31 265 GLN A C 1
ATOM 2162 O O . GLN A 1 265 ? 4.16 20.641 16.781 1 92.31 265 GLN A O 1
ATOM 2167 N N . PHE A 1 266 ? 3.404 18.609 17.531 1 88.75 266 PHE A N 1
ATOM 2168 C CA . PHE A 1 266 ? 4.703 18.016 17.25 1 88.75 266 PHE A CA 1
ATOM 2169 C C . PHE A 1 266 ? 4.992 18.031 15.75 1 88.75 266 PHE A C 1
ATOM 2171 O O . PHE A 1 266 ? 6.086 18.422 15.328 1 88.75 266 PHE A O 1
ATOM 2178 N N . TRP A 1 267 ? 4.039 17.578 14.992 1 83.62 267 TRP A N 1
ATOM 2179 C CA . TRP A 1 267 ? 4.215 17.531 13.547 1 83.62 267 TRP A CA 1
ATOM 2180 C C . TRP A 1 267 ? 4.508 18.906 12.984 1 83.62 267 TRP A C 1
ATOM 2182 O O . TRP A 1 267 ? 5.375 19.062 12.125 1 83.62 267 TRP A O 1
ATOM 2192 N N . GLY A 1 268 ? 3.713 19.906 13.398 1 85.12 268 GLY A N 1
ATOM 2193 C CA . GLY A 1 268 ? 3.951 21.281 12.969 1 85.12 268 GLY A CA 1
ATOM 2194 C C . GLY A 1 268 ? 5.359 21.766 13.266 1 85.12 268 GLY A C 1
ATOM 2195 O O . GLY A 1 268 ? 5.992 22.406 12.422 1 85.12 268 GLY A O 1
ATOM 2196 N N . SER A 1 269 ? 5.871 21.344 14.484 1 88.25 269 SER A N 1
ATOM 2197 C CA . SER A 1 269 ? 7.203 21.781 14.891 1 88.25 269 SER A CA 1
ATOM 2198 C C . SER A 1 269 ? 8.281 21.172 13.992 1 88.25 269 SER A C 1
ATOM 2200 O O . SER A 1 269 ? 9.359 21.75 13.844 1 88.25 269 SER A O 1
ATOM 2202 N N . GLN A 1 270 ? 7.898 20.094 13.32 1 82.94 270 GLN A N 1
ATOM 2203 C CA . GLN A 1 270 ? 8.836 19.453 12.414 1 82.94 270 GLN A CA 1
ATOM 2204 C C . GLN A 1 270 ? 8.742 20.047 11.016 1 82.94 270 GLN A C 1
ATOM 2206 O O . GLN A 1 270 ? 9.719 20.047 10.258 1 82.94 270 GLN A O 1
ATOM 2211 N N . LEU A 1 271 ? 7.656 20.547 10.844 1 79.75 271 LEU A N 1
ATOM 2212 C CA . LEU A 1 271 ? 7.387 21 9.484 1 79.75 271 LEU A CA 1
ATOM 2213 C C . LEU A 1 271 ? 7.809 22.438 9.289 1 79.75 271 LEU A C 1
ATOM 2215 O O . LEU A 1 271 ? 8.164 22.844 8.18 1 79.75 271 LEU A O 1
ATOM 2219 N N . TYR A 1 272 ? 7.719 23.25 10.273 1 87.12 272 TYR A N 1
ATOM 2220 C CA . TYR A 1 272 ? 7.934 24.688 10.156 1 87.12 272 TYR A CA 1
ATOM 2221 C C . TYR A 1 272 ? 9.141 25.141 10.977 1 87.12 272 TYR A C 1
ATOM 2223 O O . TYR A 1 272 ? 9.461 24.531 12 1 87.12 272 TYR A O 1
ATOM 2231 N N . ASP A 1 273 ? 9.648 26.25 10.531 1 91.56 273 ASP A N 1
ATOM 2232 C CA . ASP A 1 273 ? 10.688 26.906 11.32 1 91.56 273 ASP A CA 1
ATOM 2233 C C . ASP A 1 273 ? 10.094 27.656 12.508 1 91.56 273 ASP A C 1
ATOM 2235 O O . ASP A 1 273 ? 9.016 28.234 12.398 1 91.56 273 ASP A O 1
ATOM 2239 N N . GLU A 1 274 ? 10.906 27.656 13.633 1 94.25 274 GLU A N 1
ATOM 2240 C CA . GLU A 1 274 ? 10.484 28.328 14.852 1 94.25 274 GLU A CA 1
ATOM 2241 C C . GLU A 1 274 ? 11.594 29.25 15.383 1 94.25 274 GLU A C 1
ATOM 2243 O O . GLU A 1 274 ? 12.203 28.953 16.422 1 94.25 274 GLU A O 1
ATOM 2248 N N . PRO A 1 275 ? 11.719 30.312 14.797 1 94.88 275 PRO A N 1
ATOM 2249 C CA . PRO A 1 275 ? 12.656 31.266 15.391 1 94.88 275 PRO A CA 1
ATOM 2250 C C . PRO A 1 275 ? 12.289 31.641 16.828 1 94.88 275 PRO A C 1
ATOM 2252 O O . PRO A 1 275 ? 11.102 31.781 17.141 1 94.88 275 PRO A O 1
ATOM 2255 N N . ILE A 1 276 ? 13.359 31.922 17.672 1 93.38 276 ILE A N 1
ATOM 2256 C CA . ILE A 1 276 ? 13.078 32.125 19.094 1 93.38 276 ILE A CA 1
ATOM 2257 C C . ILE A 1 276 ? 12.906 33.625 19.375 1 93.38 276 ILE A C 1
ATOM 2259 O O . ILE A 1 276 ? 12.289 34 20.375 1 93.38 276 ILE A O 1
ATOM 2263 N N . ASN A 1 277 ? 13.578 34.438 18.766 1 90 277 ASN A N 1
ATOM 2264 C CA . ASN A 1 277 ? 13.453 35.875 18.969 1 90 277 ASN A CA 1
ATOM 2265 C C . ASN A 1 277 ? 13.859 36.656 17.734 1 90 277 ASN A C 1
ATOM 2267 O O . ASN A 1 277 ? 14.5 36.125 16.828 1 90 277 ASN A O 1
ATOM 2271 N N . MET B 1 1 ? -21.094 -9.656 -53.031 1 28.08 1 MET B N 1
ATOM 2272 C CA . MET B 1 1 ? -21.891 -8.766 -52.219 1 28.08 1 MET B CA 1
ATOM 2273 C C . MET B 1 1 ? -21.797 -9.141 -50.75 1 28.08 1 MET B C 1
ATOM 2275 O O . MET B 1 1 ? -22.25 -10.211 -50.344 1 28.08 1 MET B O 1
ATOM 2279 N N . ILE B 1 2 ? -20.672 -8.75 -50.125 1 37.53 2 ILE B N 1
ATOM 2280 C CA . ILE B 1 2 ? -20.359 -9.016 -48.719 1 37.53 2 ILE B CA 1
ATOM 2281 C C . ILE B 1 2 ? -21.5 -8.523 -47.844 1 37.53 2 ILE B C 1
ATOM 2283 O O . ILE B 1 2 ? -21.891 -7.352 -47.906 1 37.53 2 ILE B O 1
ATOM 2287 N N . PRO B 1 3 ? -22.391 -9.5 -47.344 1 37.88 3 PRO B N 1
ATOM 2288 C CA . PRO B 1 3 ? -23.688 -9.156 -46.75 1 37.88 3 PRO B CA 1
ATOM 2289 C C . PRO B 1 3 ? -23.562 -8.117 -45.656 1 37.88 3 PRO B C 1
ATOM 2291 O O . PRO B 1 3 ? -22.531 -8.055 -44.969 1 37.88 3 PRO B O 1
ATOM 2294 N N . LEU B 1 4 ? -24.453 -7.051 -45.594 1 45 4 LEU B N 1
ATOM 2295 C CA . LEU B 1 4 ? -24.672 -5.934 -44.688 1 45 4 LEU B CA 1
ATOM 2296 C C . LEU B 1 4 ? -24.703 -6.41 -43.25 1 45 4 LEU B C 1
ATOM 2298 O O . LEU B 1 4 ? -24.656 -5.602 -42.312 1 45 4 LEU B O 1
ATOM 2302 N N . GLN B 1 5 ? -25.062 -7.676 -43.062 1 42.47 5 GLN B N 1
ATOM 2303 C CA . GLN B 1 5 ? -25.156 -8.188 -41.688 1 42.47 5 GLN B CA 1
ATOM 2304 C C . GLN B 1 5 ? -23.781 -8.25 -41.031 1 42.47 5 GLN B C 1
ATOM 2306 O O . GLN B 1 5 ? -23.656 -8.062 -39.812 1 42.47 5 GLN B O 1
ATOM 2311 N N . ASN B 1 6 ? -22.672 -8.602 -41.75 1 45.59 6 ASN B N 1
ATOM 2312 C CA . ASN B 1 6 ? -21.344 -8.695 -41.156 1 45.59 6 ASN B CA 1
ATOM 2313 C C . ASN B 1 6 ? -20.812 -7.32 -40.781 1 45.59 6 ASN B C 1
ATOM 2315 O O . ASN B 1 6 ? -19.953 -7.211 -39.906 1 45.59 6 ASN B O 1
ATOM 2319 N N . LEU B 1 7 ? -21.297 -6.242 -41.469 1 41.25 7 LEU B N 1
ATOM 2320 C CA . LEU B 1 7 ? -20.828 -4.902 -41.125 1 41.25 7 LEU B CA 1
ATOM 2321 C C . LEU B 1 7 ? -21.469 -4.418 -39.812 1 41.25 7 LEU B C 1
ATOM 2323 O O . LEU B 1 7 ? -20.812 -3.797 -39 1 41.25 7 LEU B O 1
ATOM 2327 N N . PHE B 1 8 ? -22.766 -4.742 -39.594 1 40.91 8 PHE B N 1
ATOM 2328 C CA . PHE B 1 8 ? -23.391 -4.332 -38.344 1 40.91 8 PHE B CA 1
ATOM 2329 C C . PHE B 1 8 ? -22.781 -5.082 -37.188 1 40.91 8 PHE B C 1
ATOM 2331 O O . PHE B 1 8 ? -22.594 -4.512 -36.094 1 40.91 8 PHE B O 1
ATOM 2338 N N . LEU B 1 9 ? -22.391 -6.363 -37.312 1 40.75 9 LEU B N 1
ATOM 2339 C CA . LEU B 1 9 ? -21.75 -7.086 -36.219 1 40.75 9 LEU B CA 1
ATOM 2340 C C . LEU B 1 9 ? -20.359 -6.531 -35.969 1 40.75 9 LEU B C 1
ATOM 2342 O O . LEU B 1 9 ? -19.938 -6.43 -34.812 1 40.75 9 LEU B O 1
ATOM 2346 N N . GLN B 1 10 ? -19.672 -6.113 -37 1 42.72 10 GLN B N 1
ATOM 2347 C CA . GLN B 1 10 ? -18.359 -5.527 -36.781 1 42.72 10 GLN B CA 1
ATOM 2348 C C . GLN B 1 10 ? -18.469 -4.156 -36.125 1 42.72 10 GLN B C 1
ATOM 2350 O O . GLN B 1 10 ? -17.641 -3.805 -35.281 1 42.72 10 GLN B O 1
ATOM 2355 N N . ILE B 1 11 ? -19.422 -3.354 -36.531 1 42.44 11 ILE B N 1
ATOM 2356 C CA . ILE B 1 11 ? -19.641 -2.064 -35.875 1 42.44 11 ILE B CA 1
ATOM 2357 C C . ILE B 1 11 ? -20.172 -2.281 -34.469 1 42.44 11 ILE B C 1
ATOM 2359 O O . ILE B 1 11 ? -19.75 -1.598 -33.531 1 42.44 11 ILE B O 1
ATOM 2363 N N . PHE B 1 12 ? -21.062 -3.242 -34.219 1 39.56 12 PHE B N 1
ATOM 2364 C CA . PHE B 1 12 ? -21.5 -3.549 -32.844 1 39.56 12 PHE B CA 1
ATOM 2365 C C . PHE B 1 12 ? -20.359 -4.117 -32.031 1 39.56 12 PHE B C 1
ATOM 2367 O O . PHE B 1 12 ? -20.203 -3.766 -30.844 1 39.56 12 PHE B O 1
ATOM 2374 N N . ILE B 1 13 ? -19.562 -5.012 -32.625 1 42.62 13 ILE B N 1
ATOM 2375 C CA . ILE B 1 13 ? -18.375 -5.477 -31.891 1 42.62 13 ILE B CA 1
ATOM 2376 C C . ILE B 1 13 ? -17.391 -4.324 -31.719 1 42.62 13 ILE B C 1
ATOM 2378 O O . ILE B 1 13 ? -16.781 -4.168 -30.672 1 42.62 13 ILE B O 1
ATOM 2382 N N . GLY B 1 14 ? -17.219 -3.521 -32.719 1 36.25 14 GLY B N 1
ATOM 2383 C CA . GLY B 1 14 ? -16.359 -2.365 -32.594 1 36.25 14 GLY B CA 1
ATOM 2384 C C . GLY B 1 14 ? -16.844 -1.357 -31.578 1 36.25 14 GLY B C 1
ATOM 2385 O O . GLY B 1 14 ? -16.062 -0.826 -30.781 1 36.25 14 GLY B O 1
ATOM 2386 N N . LYS B 1 15 ? -18.078 -0.873 -31.703 1 39.44 15 LYS B N 1
ATOM 2387 C CA . LYS B 1 15 ? -18.703 -0.024 -30.688 1 39.44 15 LYS B CA 1
ATOM 2388 C C . LYS B 1 15 ? -18.766 -0.743 -29.344 1 39.44 15 LYS B C 1
ATOM 2390 O O . LYS B 1 15 ? -18.688 -0.11 -28.281 1 39.44 15 LYS B O 1
ATOM 2395 N N . LEU B 1 16 ? -19.125 -2.047 -29.25 1 35.56 16 LEU B N 1
ATOM 2396 C CA . LEU B 1 16 ? -18.969 -2.764 -27.984 1 35.56 16 LEU B CA 1
ATOM 2397 C C . LEU B 1 16 ? -17.516 -2.729 -27.516 1 35.56 16 LEU B C 1
ATOM 2399 O O . LEU B 1 16 ? -17.25 -2.627 -26.312 1 35.56 16 LEU B O 1
ATOM 2403 N N . VAL B 1 17 ? -16.547 -2.756 -28.422 1 37.5 17 VAL B N 1
ATOM 2404 C CA . VAL B 1 17 ? -15.133 -2.646 -28.109 1 37.5 17 VAL B CA 1
ATOM 2405 C C . VAL B 1 17 ? -14.82 -1.241 -27.594 1 37.5 17 VAL B C 1
ATOM 2407 O O . VAL B 1 17 ? -14.07 -1.077 -26.641 1 37.5 17 VAL B O 1
ATOM 2410 N N . LEU B 1 18 ? -15.211 -0.167 -28.25 1 36.69 18 LEU B N 1
ATOM 2411 C CA . LEU B 1 18 ? -14.984 1.198 -27.797 1 36.69 18 LEU B CA 1
ATOM 2412 C C . LEU B 1 18 ? -15.664 1.442 -26.453 1 36.69 18 LEU B C 1
ATOM 2414 O O . LEU B 1 18 ? -15.125 2.154 -25.594 1 36.69 18 LEU B O 1
ATOM 2418 N N . PHE B 1 19 ? -16.953 1.145 -26.312 1 39.16 19 PHE B N 1
ATOM 2419 C CA . PHE B 1 19 ? -17.641 1.323 -25.047 1 39.16 19 PHE B CA 1
ATOM 2420 C C . PHE B 1 19 ? -16.938 0.527 -23.938 1 39.16 19 PHE B C 1
ATOM 2422 O O . PHE B 1 19 ? -17.125 0.812 -22.75 1 39.16 19 PHE B O 1
ATOM 2429 N N . GLN B 1 20 ? -16.344 -0.607 -24.297 1 43.34 20 GLN B N 1
ATOM 2430 C CA . GLN B 1 20 ? -15.711 -1.566 -23.406 1 43.34 20 GLN B CA 1
ATOM 2431 C C . GLN B 1 20 ? -14.43 -0.99 -22.797 1 43.34 20 GLN B C 1
ATOM 2433 O O . GLN B 1 20 ? -13.852 -1.585 -21.891 1 43.34 20 GLN B O 1
ATOM 2438 N N . ILE B 1 21 ? -13.867 -0.124 -23.469 1 48.44 21 ILE B N 1
ATOM 2439 C CA . ILE B 1 21 ? -12.633 0.389 -22.891 1 48.44 21 ILE B CA 1
ATOM 2440 C C . ILE B 1 21 ? -12.93 1.056 -21.547 1 48.44 21 ILE B C 1
ATOM 2442 O O . ILE B 1 21 ? -12.07 1.079 -20.656 1 48.44 21 ILE B O 1
ATOM 2446 N N . MET B 1 22 ? -14.164 1.599 -21.344 1 61 22 MET B N 1
ATOM 2447 C CA . MET B 1 22 ? -14.531 2.352 -20.156 1 61 22 MET B CA 1
ATOM 2448 C C . MET B 1 22 ? -15.344 1.486 -19.188 1 61 22 MET B C 1
ATOM 2450 O O . MET B 1 22 ? -16.375 0.929 -19.578 1 61 22 MET B O 1
ATOM 2454 N N . GLY B 1 23 ? -14.992 1.151 -17.969 1 80.81 23 GLY B N 1
ATOM 2455 C CA . GLY B 1 23 ? -15.523 0.542 -16.75 1 80.81 23 GLY B CA 1
ATOM 2456 C C . GLY B 1 23 ? -16.953 0.054 -16.906 1 80.81 23 GLY B C 1
ATOM 2457 O O . GLY B 1 23 ? -17.578 0.276 -17.938 1 80.81 23 GLY B O 1
ATOM 2458 N N . THR B 1 24 ? -17.531 -0.931 -16.281 1 87.56 24 THR B N 1
ATOM 2459 C CA . THR B 1 24 ? -18.891 -1.449 -16.188 1 87.56 24 THR B CA 1
ATOM 2460 C C . THR B 1 24 ? -19.688 -0.704 -15.117 1 87.56 24 THR B C 1
ATOM 2462 O O . THR B 1 24 ? -19.141 -0.372 -14.062 1 87.56 24 THR B O 1
ATOM 2465 N N . PHE B 1 25 ? -20.984 -0.386 -15.516 1 89.56 25 PHE B N 1
ATOM 2466 C CA . PHE B 1 25 ? -21.859 0.359 -14.609 1 89.56 25 PHE B CA 1
ATOM 2467 C C . PHE B 1 25 ? -23.172 -0.372 -14.398 1 89.56 25 PHE B C 1
ATOM 2469 O O . PHE B 1 25 ? -23.734 -0.928 -15.344 1 89.56 25 PHE B O 1
ATOM 2476 N N . TYR B 1 26 ? -23.578 -0.471 -13.133 1 91.44 26 TYR B N 1
ATOM 2477 C CA . TYR B 1 26 ? -24.891 -1.009 -12.797 1 91.44 26 TYR B CA 1
ATOM 2478 C C . TYR B 1 26 ? -25.578 -0.161 -11.727 1 91.44 26 TYR B C 1
ATOM 2480 O O . TYR B 1 26 ? -25.031 0.012 -10.633 1 91.44 26 TYR B O 1
ATOM 2488 N N . ASN B 1 27 ? -26.797 0.302 -11.992 1 93.25 27 ASN B N 1
ATOM 2489 C CA . ASN B 1 27 ? -27.531 1.153 -11.07 1 93.25 27 ASN B CA 1
ATOM 2490 C C . ASN B 1 27 ? -28.562 0.353 -10.273 1 93.25 27 ASN B C 1
ATOM 2492 O O . ASN B 1 27 ? -29.109 -0.639 -10.773 1 93.25 27 ASN B O 1
ATOM 2496 N N . ASN B 1 28 ? -28.797 0.737 -9.086 1 94.88 28 ASN B N 1
ATOM 2497 C CA . ASN B 1 28 ? -29.891 0.279 -8.234 1 94.88 28 ASN B CA 1
ATOM 2498 C C . ASN B 1 28 ? -29.734 -1.189 -7.855 1 94.88 28 ASN B C 1
ATOM 2500 O O . ASN B 1 28 ? -30.688 -1.964 -7.922 1 94.88 28 ASN B O 1
ATOM 2504 N N . ALA B 1 29 ? -28.484 -1.529 -7.57 1 96.19 29 ALA B N 1
ATOM 2505 C CA . ALA B 1 29 ? -28.25 -2.865 -7.031 1 96.19 29 ALA B CA 1
ATOM 2506 C C . ALA B 1 29 ? -28.578 -2.928 -5.543 1 96.19 29 ALA B C 1
ATOM 2508 O O . ALA B 1 29 ? -28.344 -1.971 -4.805 1 96.19 29 ALA B O 1
ATOM 2509 N N . VAL B 1 30 ? -29.156 -4.043 -5.152 1 97.06 30 VAL B N 1
ATOM 2510 C CA . VAL B 1 30 ? -29.344 -4.27 -3.723 1 97.06 30 VAL B CA 1
ATOM 2511 C C . VAL B 1 30 ? -28.062 -4.824 -3.115 1 97.06 30 VAL B C 1
ATOM 2513 O O . VAL B 1 30 ? -27.578 -5.879 -3.533 1 97.06 30 VAL B O 1
ATOM 2516 N N . CYS B 1 31 ? -27.531 -4.078 -2.141 1 97.62 31 CYS B N 1
ATOM 2517 C CA . CYS B 1 31 ? -26.234 -4.426 -1.598 1 97.62 31 CYS B CA 1
ATOM 2518 C C . CYS B 1 31 ? -26.266 -4.48 -0.075 1 97.62 31 CYS B C 1
ATOM 2520 O O . CYS B 1 31 ? -27.047 -3.771 0.556 1 97.62 31 CYS B O 1
ATOM 2522 N N . ASP B 1 32 ? -25.5 -5.336 0.464 1 97.81 32 ASP B N 1
ATOM 2523 C CA . ASP B 1 32 ? -25.156 -5.328 1.885 1 97.81 32 ASP B CA 1
ATOM 2524 C C . ASP B 1 32 ? -23.812 -4.648 2.131 1 97.81 32 ASP B C 1
ATOM 2526 O O . ASP B 1 32 ? -22.812 -5.004 1.51 1 97.81 32 ASP B O 1
ATOM 2530 N N . ILE B 1 33 ? -23.844 -3.674 3.064 1 97.62 33 ILE B N 1
ATOM 2531 C CA . ILE B 1 33 ? -22.641 -2.871 3.318 1 97.62 33 ILE B CA 1
ATOM 2532 C C . ILE B 1 33 ? -22.109 -3.182 4.711 1 97.62 33 ILE B C 1
ATOM 2534 O O . ILE B 1 33 ? -22.859 -3.242 5.68 1 97.62 33 ILE B O 1
ATOM 2538 N N . TYR B 1 34 ? -20.844 -3.482 4.773 1 97.81 34 TYR B N 1
ATOM 2539 C CA . TYR B 1 34 ? -20.141 -3.627 6.039 1 97.81 34 TYR B CA 1
ATOM 2540 C C . TYR B 1 34 ? -18.906 -2.723 6.082 1 97.81 34 TYR B C 1
ATOM 2542 O O . TYR B 1 34 ? -18.156 -2.648 5.109 1 97.81 34 TYR B O 1
ATOM 2550 N N . ILE B 1 35 ? -18.703 -1.977 7.188 1 97.56 35 ILE B N 1
ATOM 2551 C CA . ILE B 1 35 ? -17.547 -1.122 7.402 1 97.56 35 ILE B CA 1
ATOM 2552 C C . ILE B 1 35 ? -16.922 -1.415 8.773 1 97.56 35 ILE B C 1
ATOM 2554 O O . ILE B 1 35 ? -17.609 -1.302 9.797 1 97.56 35 ILE B O 1
ATOM 2558 N N . GLY B 1 36 ? -15.664 -1.821 8.758 1 95.88 36 GLY B N 1
ATOM 2559 C CA . GLY B 1 36 ? -15.016 -2.098 10.031 1 95.88 36 GLY B CA 1
ATOM 2560 C C . GLY B 1 36 ? -13.938 -3.16 9.93 1 95.88 36 GLY B C 1
ATOM 2561 O O . GLY B 1 36 ? -13.484 -3.492 8.836 1 95.88 36 GLY B O 1
ATOM 2562 N N . LYS B 1 37 ? -13.5 -3.664 11.07 1 93.94 37 LYS B N 1
ATOM 2563 C CA . LYS B 1 37 ? -12.523 -4.746 11.156 1 93.94 37 LYS B CA 1
ATOM 2564 C C . LYS B 1 37 ? -13.18 -6.098 10.875 1 93.94 37 LYS B C 1
ATOM 2566 O O . LYS B 1 37 ? -14.406 -6.223 10.93 1 93.94 37 LYS B O 1
ATOM 2571 N N . SER B 1 38 ? -12.375 -7.062 10.469 1 95.25 38 SER B N 1
ATOM 2572 C CA . SER B 1 38 ? -12.852 -8.414 10.172 1 95.25 38 SER B CA 1
ATOM 2573 C C . SER B 1 38 ? -13.867 -8.406 9.031 1 95.25 38 SER B C 1
ATOM 2575 O O . SER B 1 38 ? -14.852 -9.141 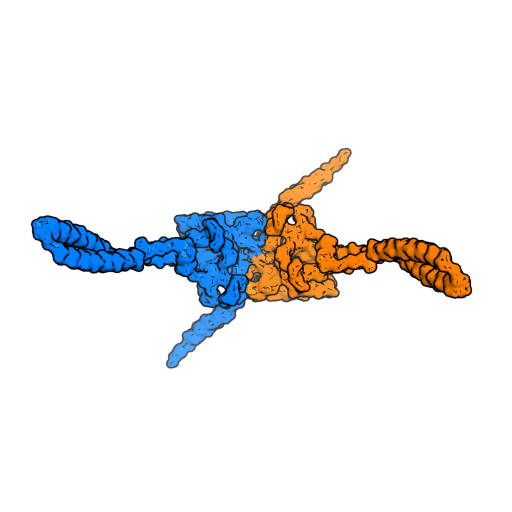9.07 1 95.25 38 SER B O 1
ATOM 2577 N N . ALA B 1 39 ? -13.617 -7.512 8.125 1 95.75 39 ALA B N 1
ATOM 2578 C CA . ALA B 1 39 ? -14.547 -7.34 7.012 1 95.75 39 ALA B CA 1
ATOM 2579 C C . ALA B 1 39 ? -14.57 -8.578 6.121 1 95.75 39 ALA B C 1
ATOM 2581 O O . ALA B 1 39 ? -15.539 -8.812 5.395 1 95.75 39 ALA B O 1
ATOM 2582 N N . GLY B 1 40 ? -13.562 -9.398 6.145 1 96.94 40 GLY B N 1
ATOM 2583 C CA . GLY B 1 40 ? -13.43 -10.539 5.254 1 96.94 40 GLY B CA 1
ATOM 2584 C C . GLY B 1 40 ? -14.094 -11.797 5.797 1 96.94 40 GLY B C 1
ATOM 2585 O O . GLY B 1 40 ? -14.133 -12.82 5.113 1 96.94 40 GLY B O 1
ATOM 2586 N N . THR B 1 41 ? -14.664 -11.781 6.984 1 96.19 41 THR B N 1
ATOM 2587 C CA . THR B 1 41 ? -15.211 -12.969 7.629 1 96.19 41 THR B CA 1
ATOM 2588 C C . THR B 1 41 ? -16.297 -13.602 6.758 1 96.19 41 THR B C 1
ATOM 2590 O O . THR B 1 41 ? -16.219 -14.789 6.441 1 96.19 41 THR B O 1
ATOM 2593 N N . LYS B 1 42 ? -17.25 -12.82 6.383 1 97.06 42 LYS B N 1
ATOM 2594 C CA . LYS B 1 42 ? -18.344 -13.336 5.559 1 97.06 42 LYS B CA 1
ATOM 2595 C C . LYS B 1 42 ? -17.828 -13.75 4.18 1 97.06 42 LYS B C 1
ATOM 2597 O O . LYS B 1 42 ? -18.281 -14.758 3.625 1 97.06 42 LYS B O 1
ATOM 2602 N N . LEU B 1 43 ? -16.938 -13.016 3.619 1 98.25 43 LEU B N 1
ATOM 2603 C CA . LEU B 1 43 ? -16.359 -13.312 2.314 1 98.25 43 LEU B CA 1
ATOM 2604 C C . LEU B 1 43 ? -15.688 -14.688 2.322 1 98.25 43 LEU B C 1
ATOM 2606 O O . LEU B 1 43 ? -15.969 -15.523 1.457 1 98.25 43 LEU B O 1
ATOM 2610 N N . ILE B 1 44 ? -14.82 -14.922 3.303 1 98.12 44 ILE B N 1
ATOM 2611 C CA . ILE B 1 44 ? -14.086 -16.188 3.389 1 98.12 44 ILE B CA 1
ATOM 2612 C C . ILE B 1 44 ? -15.062 -17.328 3.605 1 98.12 44 ILE B C 1
ATOM 2614 O O . ILE B 1 44 ? -14.891 -18.422 3.043 1 98.12 44 ILE B O 1
ATOM 2618 N N . GLN B 1 45 ? -16.094 -17.078 4.41 1 98 45 GLN B N 1
ATOM 2619 C CA . GLN B 1 45 ? -17.125 -18.094 4.613 1 98 45 GLN B CA 1
ATOM 2620 C C . GLN B 1 45 ? -17.797 -18.469 3.299 1 98 45 GLN B C 1
ATOM 2622 O O . GLN B 1 45 ? -17.984 -19.641 3.004 1 98 45 GLN B O 1
ATOM 2627 N N . ASP B 1 46 ? -18.172 -17.484 2.514 1 98.5 46 ASP B N 1
ATOM 2628 C CA . ASP B 1 46 ? -18.812 -17.75 1.23 1 98.5 46 ASP B CA 1
ATOM 2629 C C . ASP B 1 46 ? -17.859 -18.453 0.266 1 98.5 46 ASP B C 1
ATOM 2631 O O . ASP B 1 46 ? -18.281 -19.344 -0.482 1 98.5 46 ASP B O 1
ATOM 2635 N N . ILE B 1 47 ? -16.625 -18.078 0.276 1 98.56 47 ILE B N 1
ATOM 2636 C CA . ILE B 1 47 ? -15.641 -18.703 -0.59 1 98.56 47 ILE B CA 1
ATOM 2637 C C . ILE B 1 47 ? -15.484 -20.172 -0.221 1 98.56 47 ILE B C 1
ATOM 2639 O O . ILE B 1 47 ? -15.484 -21.047 -1.097 1 98.56 47 ILE B O 1
ATOM 2643 N N . ARG B 1 48 ? -15.398 -20.453 1.016 1 97.69 48 ARG B N 1
ATOM 2644 C CA . ARG B 1 48 ? -15.234 -21.828 1.496 1 97.69 48 ARG B CA 1
ATOM 2645 C C . ARG B 1 48 ? -16.453 -22.672 1.154 1 97.69 48 ARG B C 1
ATOM 2647 O O . ARG B 1 48 ? -16.344 -23.891 0.961 1 97.69 48 ARG B O 1
ATOM 2654 N N . ASN B 1 49 ? -17.594 -22.047 1.022 1 97.88 49 ASN B N 1
ATOM 2655 C CA . ASN B 1 49 ? -18.844 -22.75 0.752 1 97.88 49 ASN B CA 1
ATOM 2656 C C . ASN B 1 49 ? -19.156 -22.781 -0.741 1 97.88 49 ASN B C 1
ATOM 2658 O O . ASN B 1 49 ? -20.25 -23.188 -1.142 1 97.88 49 ASN B O 1
ATOM 2662 N N . ALA B 1 50 ? -18.234 -22.25 -1.528 1 98.5 50 ALA B N 1
ATOM 2663 C CA . ALA B 1 50 ? -18.453 -22.234 -2.973 1 98.5 50 ALA B CA 1
ATOM 2664 C C . ALA B 1 50 ? -18.75 -23.625 -3.508 1 98.5 50 ALA B C 1
ATOM 2666 O O . ALA B 1 50 ? -18.141 -24.609 -3.061 1 98.5 50 ALA B O 1
ATOM 2667 N N . LYS B 1 51 ? -19.578 -23.781 -4.559 1 98.38 51 LYS B N 1
ATOM 2668 C CA . LYS B 1 51 ? -19.969 -25.078 -5.113 1 98.38 51 LYS B CA 1
ATOM 2669 C C . LYS B 1 51 ? -19.469 -25.234 -6.547 1 98.38 51 LYS B C 1
ATOM 2671 O O . LYS B 1 51 ? -19.266 -26.359 -7.02 1 98.38 51 LYS B O 1
ATOM 2676 N N . LYS B 1 52 ? -19.266 -24.156 -7.242 1 98.38 52 LYS B N 1
ATOM 2677 C CA . LYS B 1 52 ? -18.953 -24.25 -8.664 1 98.38 52 LYS B CA 1
ATOM 2678 C C . LYS B 1 52 ? -17.641 -23.531 -8.977 1 98.38 52 LYS B C 1
ATOM 2680 O O . LYS B 1 52 ? -16.703 -24.156 -9.492 1 98.38 52 LYS B O 1
ATOM 2685 N N . ASN B 1 53 ? -17.594 -22.203 -8.672 1 98.69 53 ASN B N 1
ATOM 2686 C CA . ASN B 1 53 ? -16.422 -21.453 -9.062 1 98.69 53 ASN B CA 1
ATOM 2687 C C . ASN B 1 53 ? -16.172 -20.266 -8.133 1 98.69 53 ASN B C 1
ATOM 2689 O O . ASN B 1 53 ? -17.078 -19.859 -7.398 1 98.69 53 ASN B O 1
ATOM 2693 N N . VAL B 1 54 ? -15.008 -19.797 -8.125 1 98.81 54 VAL B N 1
ATOM 2694 C CA . VAL B 1 54 ? -14.578 -18.594 -7.41 1 98.81 54 VAL B CA 1
ATOM 2695 C C . VAL B 1 54 ? -13.688 -17.75 -8.312 1 98.81 54 VAL B C 1
ATOM 2697 O O . VAL B 1 54 ? -12.734 -18.25 -8.906 1 98.81 54 VAL B O 1
ATOM 2700 N N . LYS B 1 55 ? -14 -16.5 -8.508 1 98.81 55 LYS B N 1
ATOM 2701 C CA . LYS B 1 55 ? -13.195 -15.523 -9.242 1 98.81 55 LYS B CA 1
ATOM 2702 C C . LYS B 1 55 ? -12.68 -14.422 -8.328 1 98.81 55 LYS B C 1
ATOM 2704 O O . LYS B 1 55 ? -13.453 -13.852 -7.547 1 98.81 55 LYS B O 1
ATOM 2709 N N . ILE B 1 56 ? -11.414 -14.148 -8.422 1 98.62 56 ILE B N 1
ATOM 2710 C CA . ILE B 1 56 ? -10.812 -13.18 -7.512 1 98.62 56 ILE B CA 1
ATOM 2711 C C . ILE B 1 56 ? -9.969 -12.18 -8.305 1 98.62 56 ILE B C 1
ATOM 2713 O O . ILE B 1 56 ? -9.172 -12.578 -9.156 1 98.62 56 ILE B O 1
ATOM 2717 N N . VAL B 1 57 ? -10.148 -10.938 -8.07 1 98.38 57 VAL B N 1
ATOM 2718 C CA . VAL B 1 57 ? -9.266 -9.859 -8.492 1 98.38 57 VAL B CA 1
ATOM 2719 C C . VAL B 1 57 ? -8.711 -9.133 -7.27 1 98.38 57 VAL B C 1
ATOM 2721 O O . VAL B 1 57 ? -9.477 -8.57 -6.48 1 98.38 57 VAL B O 1
ATOM 2724 N N . SER B 1 58 ? -7.508 -9.156 -7.023 1 97.06 58 SER B N 1
ATOM 2725 C CA . SER B 1 58 ? -6.844 -8.477 -5.918 1 97.06 58 SER B CA 1
ATOM 2726 C C . SER B 1 58 ? -5.383 -8.18 -6.246 1 97.06 58 SER B C 1
ATOM 2728 O O . SER B 1 58 ? -4.648 -9.078 -6.668 1 97.06 58 SER B O 1
ATOM 2730 N N . PRO B 1 59 ? -4.934 -6.969 -6.027 1 94.94 59 PRO B N 1
ATOM 2731 C CA . PRO B 1 59 ? -3.541 -6.652 -6.355 1 94.94 59 PRO B CA 1
ATOM 2732 C C . PRO B 1 59 ? -2.543 -7.312 -5.406 1 94.94 59 PRO B C 1
ATOM 2734 O O . PRO B 1 59 ? -1.379 -7.504 -5.766 1 94.94 59 PRO B O 1
ATOM 2737 N N . TYR B 1 60 ? -2.973 -7.664 -4.223 1 92.88 60 TYR B N 1
ATOM 2738 C CA . TYR B 1 60 ? -2.107 -8.281 -3.227 1 92.88 60 TYR B CA 1
ATOM 2739 C C . TYR B 1 60 ? -2.709 -9.586 -2.713 1 92.88 60 TYR B C 1
ATOM 2741 O O . TYR B 1 60 ? -3.932 -9.711 -2.609 1 92.88 60 TYR B O 1
ATOM 2749 N N . LEU B 1 61 ? -1.745 -10.445 -2.426 1 92.62 61 LEU B N 1
ATOM 2750 C CA . LEU B 1 61 ? -2.15 -11.766 -1.952 1 92.62 61 LEU B CA 1
ATOM 2751 C C . LEU B 1 61 ? -1.344 -12.18 -0.726 1 92.62 61 LEU B C 1
ATOM 2753 O O . LEU B 1 61 ? -0.185 -11.781 -0.579 1 92.62 61 LEU B O 1
ATOM 2757 N N . SER B 1 62 ? -1.995 -12.953 0.111 1 88.88 62 SER B N 1
ATOM 2758 C CA . SER B 1 62 ? -1.277 -13.602 1.207 1 88.88 62 SER B CA 1
ATOM 2759 C C . SER B 1 62 ? -1.177 -15.109 0.994 1 88.88 62 SER B C 1
ATOM 2761 O O . SER B 1 62 ? -2.109 -15.727 0.481 1 88.88 62 SER B O 1
ATOM 2763 N N . PRO B 1 63 ? -0.054 -15.719 1.446 1 87.44 63 PRO B N 1
ATOM 2764 C CA . PRO B 1 63 ? 0.142 -17.156 1.253 1 87.44 63 PRO B CA 1
ATOM 2765 C C . PRO B 1 63 ? -0.969 -18 1.884 1 87.44 63 PRO B C 1
ATOM 2767 O O . PRO B 1 63 ? -1.391 -19 1.309 1 87.44 63 PRO B O 1
ATOM 2770 N N . TYR B 1 64 ? -1.425 -17.516 2.992 1 87.06 64 TYR B N 1
ATOM 2771 C CA . TYR B 1 64 ? -2.469 -18.234 3.717 1 87.06 64 TYR B CA 1
ATOM 2772 C 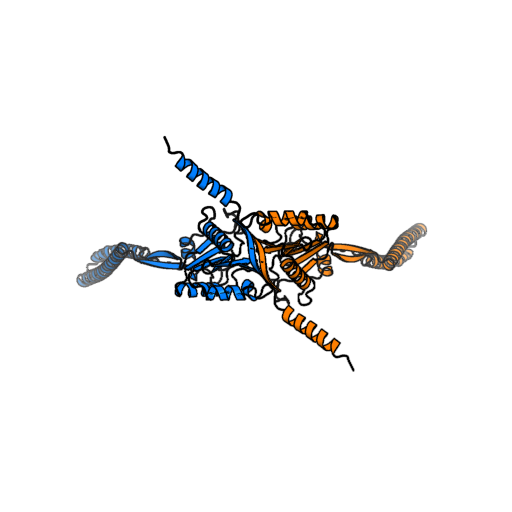C . TYR B 1 64 ? -3.727 -18.359 2.869 1 87.06 64 TYR B C 1
ATOM 2774 O O . TYR B 1 64 ? -4.328 -19.438 2.805 1 87.06 64 TYR B O 1
ATOM 2782 N N . LEU B 1 65 ? -4.078 -17.406 2.18 1 91.69 65 LEU B N 1
ATOM 2783 C CA . LEU B 1 65 ? -5.309 -17.422 1.396 1 91.69 65 LEU B CA 1
ATOM 2784 C C . LEU B 1 65 ? -5.102 -18.141 0.071 1 91.69 65 LEU B C 1
ATOM 2786 O O . LEU B 1 65 ? -6.031 -18.766 -0.454 1 91.69 65 LEU B O 1
ATOM 2790 N N . ILE B 1 66 ? -3.904 -18.141 -0.393 1 92.5 66 ILE B N 1
ATOM 2791 C CA . ILE B 1 66 ? -3.59 -18.906 -1.59 1 92.5 66 ILE B CA 1
ATOM 2792 C C . ILE B 1 66 ? -3.742 -20.406 -1.296 1 92.5 66 ILE B C 1
ATOM 2794 O O . ILE B 1 66 ? -4.254 -21.156 -2.127 1 92.5 66 ILE B O 1
ATOM 2798 N N . LYS B 1 67 ? -3.268 -20.812 -0.159 1 91.75 67 LYS B N 1
ATOM 2799 C CA . LYS B 1 67 ? -3.439 -22.203 0.254 1 91.75 67 LYS B CA 1
ATOM 2800 C C . LYS B 1 67 ? -4.918 -22.578 0.276 1 91.75 67 LYS B C 1
ATOM 2802 O O . LYS B 1 67 ? -5.273 -23.703 -0.081 1 91.75 67 LYS B O 1
ATOM 2807 N N . GLU B 1 68 ? -5.734 -21.672 0.652 1 93.94 68 GLU B N 1
ATOM 2808 C CA . GLU B 1 68 ? -7.176 -21.891 0.653 1 93.94 68 GLU B CA 1
ATOM 2809 C C . GLU B 1 68 ? -7.699 -22.125 -0.762 1 93.94 68 GLU B C 1
ATOM 2811 O O . GLU B 1 68 ? -8.547 -22.984 -0.984 1 93.94 68 GLU B O 1
ATOM 2816 N N . LEU B 1 69 ? -7.227 -21.375 -1.694 1 96.5 69 LEU B N 1
ATOM 2817 C CA . LEU B 1 69 ? -7.664 -21.516 -3.08 1 96.5 69 LEU B CA 1
ATOM 2818 C C . LEU B 1 69 ? -7.215 -22.844 -3.662 1 96.5 69 LEU B C 1
ATOM 2820 O O . LEU B 1 69 ? -7.957 -23.484 -4.41 1 96.5 69 LEU B O 1
ATOM 2824 N N . ILE B 1 70 ? -6 -23.234 -3.33 1 95.38 70 ILE B N 1
ATOM 2825 C CA . ILE B 1 70 ? -5.48 -24.516 -3.797 1 95.38 70 ILE B CA 1
ATOM 2826 C C . ILE B 1 70 ? -6.352 -25.641 -3.266 1 95.38 70 ILE B C 1
ATOM 2828 O O . ILE B 1 70 ? -6.691 -26.578 -4.004 1 95.38 70 ILE B O 1
ATOM 2832 N N . PHE B 1 71 ? -6.723 -25.547 -2.025 1 96.44 71 PHE B N 1
ATOM 2833 C CA . PHE B 1 71 ? -7.594 -26.547 -1.397 1 96.44 71 PHE B CA 1
ATOM 2834 C C . PHE B 1 71 ? -8.938 -26.609 -2.109 1 96.44 71 PHE B C 1
ATOM 2836 O O . PHE B 1 71 ? -9.43 -27.688 -2.418 1 96.44 71 PHE B O 1
ATOM 2843 N N . LEU B 1 72 ? -9.523 -25.531 -2.363 1 97.88 72 LEU B N 1
ATOM 2844 C CA . LEU B 1 72 ? -10.805 -25.469 -3.057 1 97.88 72 LEU B CA 1
ATOM 2845 C C . LEU B 1 72 ? -10.695 -26.078 -4.453 1 97.88 72 LEU B C 1
ATOM 2847 O O . LEU B 1 72 ? -11.586 -26.797 -4.891 1 97.88 72 LEU B O 1
ATOM 2851 N N . HIS B 1 73 ? -9.664 -25.719 -5.117 1 97.81 73 HIS B N 1
ATOM 2852 C CA . HIS B 1 73 ? -9.43 -26.297 -6.445 1 97.81 73 HIS B CA 1
ATOM 2853 C C . HIS B 1 73 ? -9.359 -27.812 -6.391 1 97.81 73 HIS B C 1
ATOM 2855 O O . HIS B 1 73 ? -9.883 -28.5 -7.273 1 97.81 73 HIS B O 1
ATOM 2861 N N . SER B 1 74 ? -8.688 -28.328 -5.418 1 96.62 74 SER B N 1
ATOM 2862 C CA . SER B 1 74 ? -8.562 -29.781 -5.258 1 96.62 74 SER B CA 1
ATOM 2863 C C . SER B 1 74 ? -9.922 -30.438 -5.043 1 96.62 74 SER B C 1
ATOM 2865 O O . SER B 1 74 ? -10.086 -31.625 -5.301 1 96.62 74 SER B O 1
ATOM 2867 N N . LYS B 1 75 ? -10.883 -29.688 -4.586 1 97.62 75 LYS B N 1
ATOM 2868 C CA . LYS B 1 75 ? -12.234 -30.188 -4.352 1 97.62 75 LYS B CA 1
ATOM 2869 C C . LYS B 1 75 ? -13.102 -30.047 -5.598 1 97.62 75 LYS B C 1
ATOM 2871 O O . LYS B 1 75 ? -14.305 -30.312 -5.559 1 97.62 75 LYS B O 1
ATOM 2876 N N . GLY B 1 76 ? -12.523 -29.531 -6.633 1 98 76 GLY B N 1
ATOM 2877 C CA . GLY B 1 76 ? -13.227 -29.484 -7.902 1 98 76 GLY B CA 1
ATOM 2878 C C . GLY B 1 76 ? -13.812 -28.109 -8.203 1 98 76 GLY B C 1
ATOM 2879 O O . GLY B 1 76 ? -14.57 -27.953 -9.156 1 98 76 GLY B O 1
ATOM 2880 N N . ILE B 1 77 ? -13.531 -27.094 -7.367 1 98.56 77 ILE B N 1
ATOM 2881 C CA . ILE B 1 77 ? -14.023 -25.734 -7.598 1 98.56 77 ILE B CA 1
ATOM 2882 C C . ILE B 1 77 ? -13.156 -25.047 -8.656 1 98.56 77 ILE B C 1
ATOM 2884 O O . ILE B 1 77 ? -11.922 -25.109 -8.586 1 98.56 77 ILE B O 1
ATOM 2888 N N . ASP B 1 78 ? -13.75 -24.406 -9.648 1 98.56 78 ASP B N 1
ATOM 2889 C CA . ASP B 1 78 ? -13.031 -23.656 -10.68 1 98.56 78 ASP B CA 1
ATOM 2890 C C . ASP B 1 78 ? -12.555 -22.312 -10.141 1 98.56 78 ASP B C 1
ATOM 2892 O O . ASP B 1 78 ? -13.359 -21.484 -9.695 1 98.56 78 ASP B O 1
ATOM 2896 N N . ILE B 1 79 ? -11.297 -22.094 -10.242 1 98.44 79 ILE B N 1
ATOM 2897 C CA . ILE B 1 79 ? -10.727 -20.859 -9.695 1 98.44 79 ILE B CA 1
ATOM 2898 C C . ILE B 1 79 ? -10.18 -20 -10.828 1 98.44 79 ILE B C 1
ATOM 2900 O O . ILE B 1 79 ? -9.5 -20.5 -11.727 1 98.44 79 ILE B O 1
ATOM 2904 N N . ASN B 1 80 ? -10.461 -18.75 -10.836 1 98.31 80 ASN B N 1
ATOM 2905 C CA . ASN B 1 80 ? -9.828 -17.703 -11.648 1 98.31 80 ASN B CA 1
ATOM 2906 C C . ASN B 1 80 ? -9.25 -16.594 -10.781 1 98.31 80 ASN B C 1
ATOM 2908 O O . ASN B 1 80 ? -9.984 -15.961 -10.016 1 98.31 80 ASN B O 1
ATOM 2912 N N . LEU B 1 81 ? -8.008 -16.375 -10.945 1 97.25 81 LEU B N 1
ATOM 2913 C CA . LEU B 1 81 ? -7.336 -15.414 -10.086 1 97.25 81 LEU B CA 1
ATOM 2914 C C . LEU B 1 81 ? -6.621 -14.352 -10.914 1 97.25 81 LEU B C 1
ATOM 2916 O O . LEU B 1 81 ? -5.914 -14.68 -11.875 1 97.25 81 LEU B O 1
ATOM 2920 N N . ILE B 1 82 ? -6.867 -13.102 -10.633 1 96.88 82 ILE B N 1
ATOM 2921 C CA . ILE B 1 82 ? -6.137 -11.984 -11.219 1 96.88 82 ILE B CA 1
ATOM 2922 C C . ILE B 1 82 ? -5.395 -11.219 -10.125 1 96.88 82 ILE B C 1
ATOM 2924 O O . ILE B 1 82 ? -5.992 -10.82 -9.125 1 96.88 82 ILE B O 1
ATOM 2928 N N . THR B 1 83 ? -4.148 -11.039 -10.281 1 94.06 83 THR B N 1
ATOM 2929 C CA . THR B 1 83 ? -3.34 -10.258 -9.352 1 94.06 83 THR B CA 1
ATOM 2930 C C . THR B 1 83 ? -2.299 -9.43 -10.102 1 94.06 83 THR B C 1
ATOM 2932 O O . THR B 1 83 ? -2.369 -9.297 -11.328 1 94.06 83 THR B O 1
ATOM 2935 N N . THR B 1 84 ? -1.483 -8.719 -9.336 1 91 84 THR B N 1
ATOM 2936 C CA . THR B 1 84 ? -0.43 -7.906 -9.938 1 91 84 THR B CA 1
ATOM 2937 C C . THR B 1 84 ? 0.945 -8.367 -9.461 1 91 84 THR B C 1
ATOM 2939 O O . THR B 1 84 ? 1.049 -9.203 -8.562 1 91 84 THR B O 1
ATOM 2942 N N . ASP B 1 85 ? 1.987 -7.855 -10.078 1 84.06 85 ASP B N 1
ATOM 2943 C CA . ASP B 1 85 ? 3.336 -8.289 -9.734 1 84.06 85 ASP B CA 1
ATOM 2944 C C . ASP B 1 85 ? 3.875 -7.512 -8.531 1 84.06 85 ASP B C 1
ATOM 2946 O O . ASP B 1 85 ? 5.082 -7.52 -8.273 1 84.06 85 ASP B O 1
ATOM 2950 N N . GLU B 1 86 ? 2.975 -6.855 -7.836 1 79.31 86 GLU B N 1
ATOM 2951 C CA . GLU B 1 86 ? 3.359 -6.199 -6.59 1 79.31 86 GLU B CA 1
ATOM 2952 C C . GLU B 1 86 ? 3.328 -7.176 -5.418 1 79.31 86 GLU B C 1
ATOM 2954 O O . GLU B 1 86 ? 3.586 -6.793 -4.277 1 79.31 86 GLU B O 1
ATOM 2959 N N . ILE B 1 87 ? 3.07 -8.297 -5.691 1 70.56 87 ILE B N 1
ATOM 2960 C CA . ILE B 1 87 ? 3.008 -9.32 -4.656 1 70.56 87 ILE B CA 1
ATOM 2961 C C . ILE B 1 87 ? 4.418 -9.688 -4.207 1 70.56 87 ILE B C 1
ATOM 2963 O O . ILE B 1 87 ? 5.367 -9.617 -4.992 1 70.56 87 ILE B O 1
ATOM 2967 N N . GLU B 1 88 ? 4.84 -9.625 -2.898 1 56.69 88 GLU B N 1
ATOM 2968 C CA . GLU B 1 88 ? 6.152 -9.859 -2.301 1 56.69 88 GLU B CA 1
ATOM 2969 C C . GLU B 1 88 ? 6.719 -11.211 -2.717 1 56.69 88 GLU B C 1
ATOM 2971 O O . GLU B 1 88 ? 7.77 -11.625 -2.225 1 56.69 88 GLU B O 1
ATOM 2976 N N . ASP B 1 89 ? 6.094 -12.047 -3.25 1 53.75 89 ASP B N 1
ATOM 2977 C CA . ASP B 1 89 ? 6.609 -13.414 -3.299 1 53.75 89 ASP B CA 1
ATOM 2978 C C . ASP B 1 89 ? 7.996 -13.461 -3.934 1 53.75 89 ASP B C 1
ATOM 2980 O O . ASP B 1 89 ? 8.578 -14.531 -4.102 1 53.75 89 ASP B O 1
ATOM 2984 N N . PHE B 1 90 ? 8.5 -12.344 -4.59 1 46.12 90 PHE B N 1
ATOM 2985 C CA . PHE B 1 90 ? 9.727 -12.633 -5.324 1 46.12 90 PHE B CA 1
ATOM 2986 C C . PHE B 1 90 ? 10.891 -12.883 -4.367 1 46.12 90 PHE B C 1
ATOM 2988 O O . PHE B 1 90 ? 11.82 -13.625 -4.691 1 46.12 90 PHE B O 1
ATOM 2995 N N . TYR B 1 91 ? 10.836 -12.234 -3.215 1 43.81 91 TYR B N 1
ATOM 2996 C CA . TYR B 1 91 ? 12.125 -12.336 -2.543 1 43.81 91 TYR B CA 1
ATOM 2997 C C . TYR B 1 91 ? 12.047 -13.281 -1.346 1 43.81 91 TYR B C 1
ATOM 2999 O O . TYR B 1 91 ? 13.07 -13.641 -0.762 1 43.81 91 TYR B O 1
ATOM 3007 N N . GLY B 1 92 ? 10.781 -13.68 -0.798 1 48.59 92 GLY B N 1
ATOM 3008 C CA . GLY B 1 92 ? 10.883 -14.5 0.398 1 48.59 92 GLY B CA 1
ATOM 3009 C C . GLY B 1 92 ? 10.5 -15.953 0.163 1 48.59 92 GLY B C 1
ATOM 3010 O O . GLY B 1 92 ? 10.062 -16.312 -0.931 1 48.59 92 GLY B O 1
ATOM 3011 N N . THR B 1 93 ? 10.906 -16.984 1.167 1 49.56 93 THR B N 1
ATOM 3012 C CA . THR B 1 93 ? 10.766 -18.438 1.178 1 49.56 93 THR B CA 1
ATOM 3013 C C . THR B 1 93 ? 9.32 -18.844 0.923 1 49.56 93 THR B C 1
ATOM 3015 O O . THR B 1 93 ? 9.062 -19.906 0.335 1 49.56 93 THR B O 1
ATOM 3018 N N . GLU B 1 94 ? 8.406 -18.219 1.545 1 53.78 94 GLU B N 1
ATOM 3019 C CA . GLU B 1 94 ? 7.027 -18.688 1.401 1 53.78 94 GLU B CA 1
ATOM 3020 C C . GLU B 1 94 ? 6.316 -17.953 0.271 1 53.78 94 GLU B C 1
ATOM 3022 O O . GLU B 1 94 ? 5.785 -16.859 0.474 1 53.78 94 GLU B O 1
ATOM 3027 N N . LYS B 1 95 ? 6.703 -18.234 -0.949 1 58.22 95 LYS B N 1
ATOM 3028 C CA . LYS B 1 95 ? 6.285 -17.484 -2.127 1 58.22 95 LYS B CA 1
ATOM 3029 C C . LYS B 1 95 ? 4.816 -17.734 -2.449 1 58.22 95 LYS B C 1
ATOM 3031 O O . LYS B 1 95 ? 4.367 -18.875 -2.484 1 58.22 95 LYS B O 1
ATOM 3036 N N . ASN B 1 96 ? 3.943 -16.688 -2.393 1 65.06 96 ASN B N 1
ATOM 3037 C CA . ASN B 1 96 ? 2.508 -16.656 -2.656 1 65.06 96 ASN B CA 1
ATOM 3038 C C . ASN B 1 96 ? 2.156 -17.406 -3.941 1 65.06 96 ASN B C 1
ATOM 3040 O O . ASN B 1 96 ? 1.5 -18.438 -3.902 1 65.06 96 ASN B O 1
ATOM 3044 N N . ILE B 1 97 ? 2.693 -17.062 -5.016 1 75.06 97 ILE B N 1
ATOM 3045 C CA . ILE B 1 97 ? 2.178 -17.484 -6.316 1 75.06 97 ILE B CA 1
ATOM 3046 C C . ILE B 1 97 ? 2.982 -18.672 -6.828 1 75.06 97 ILE B C 1
ATOM 3048 O O . ILE B 1 97 ? 2.545 -19.375 -7.742 1 75.06 97 ILE B O 1
ATOM 3052 N N . ASN B 1 98 ? 4.105 -19.031 -6.141 1 77.5 98 ASN B N 1
ATOM 3053 C CA . ASN B 1 98 ? 4.973 -20.094 -6.633 1 77.5 98 ASN B CA 1
ATOM 3054 C C . ASN B 1 98 ? 4.27 -21.453 -6.598 1 77.5 98 ASN B C 1
ATOM 3056 O O . ASN B 1 98 ? 4.484 -22.297 -7.473 1 77.5 98 ASN B O 1
ATOM 3060 N N . LYS B 1 99 ? 3.404 -21.547 -5.695 1 84.62 99 LYS B N 1
ATOM 3061 C CA . LYS B 1 99 ? 2.699 -22.812 -5.539 1 84.62 99 LYS B CA 1
ATOM 3062 C C . LYS B 1 99 ? 1.683 -23.016 -6.656 1 84.62 99 LYS B C 1
ATOM 3064 O O . LYS B 1 99 ? 1.193 -24.125 -6.859 1 84.62 99 LYS B O 1
ATOM 3069 N N . LEU B 1 100 ? 1.457 -21.938 -7.359 1 91.81 100 LEU B N 1
ATOM 3070 C CA . LEU B 1 100 ? 0.458 -22.016 -8.422 1 91.81 100 LEU B CA 1
ATOM 3071 C C . LEU B 1 100 ? 1.105 -22.391 -9.75 1 91.81 100 LEU B C 1
ATOM 3073 O O . LEU B 1 100 ? 0.409 -22.625 -10.734 1 91.81 100 LEU B O 1
ATOM 3077 N N . ILE B 1 101 ? 2.412 -22.438 -9.781 1 91.56 101 ILE B N 1
ATOM 3078 C CA . ILE B 1 101 ? 3.17 -22.797 -10.977 1 91.56 101 ILE B CA 1
ATOM 3079 C C . ILE B 1 101 ? 3.748 -24.203 -10.82 1 91.56 101 ILE B C 1
ATOM 3081 O O . ILE B 1 101 ? 4.512 -24.469 -9.891 1 91.56 101 ILE B O 1
ATOM 3085 N N . VAL B 1 102 ? 3.369 -25.047 -11.773 1 93.19 102 VAL B N 1
ATOM 3086 C CA . VAL B 1 102 ? 3.793 -26.438 -11.703 1 93.19 102 VAL B CA 1
ATOM 3087 C C . VAL B 1 102 ? 4.863 -26.703 -12.758 1 93.19 102 VAL B C 1
ATOM 3089 O O . VAL B 1 102 ? 4.668 -26.422 -13.938 1 93.19 102 VAL B O 1
ATOM 3092 N N . GLN B 1 103 ? 5.926 -27.203 -12.359 1 93.88 103 GLN B N 1
ATOM 3093 C CA . GLN B 1 103 ? 7.008 -27.547 -13.273 1 93.88 103 GLN B CA 1
ATOM 3094 C C . GLN B 1 103 ? 6.824 -28.953 -13.828 1 93.88 103 GLN B C 1
ATOM 3096 O O . GLN B 1 103 ? 6.508 -29.891 -13.086 1 93.88 103 GLN B O 1
ATOM 3101 N N . HIS B 1 104 ? 6.98 -29.141 -15.117 1 95.38 104 HIS B N 1
ATOM 3102 C CA . HIS B 1 104 ? 6.969 -30.438 -15.789 1 95.38 104 HIS B CA 1
ATOM 3103 C C . HIS B 1 104 ? 8.281 -30.688 -16.531 1 95.38 104 HIS B C 1
ATOM 3105 O O . HIS B 1 104 ? 8.695 -29.891 -17.359 1 95.38 104 HIS B O 1
ATOM 3111 N N . ARG B 1 105 ? 8.844 -31.734 -16.203 1 96 105 ARG B N 1
ATOM 3112 C CA . ARG B 1 105 ? 10.086 -32.125 -16.859 1 96 105 ARG B CA 1
ATOM 3113 C C . ARG B 1 105 ? 9.836 -33.219 -17.875 1 96 105 ARG B C 1
ATOM 3115 O O . ARG B 1 105 ? 9.078 -34.156 -17.625 1 96 105 ARG B O 1
ATOM 3122 N N . TYR B 1 106 ? 10.422 -33.094 -19.031 1 95.56 106 TYR B N 1
ATOM 3123 C CA . TYR B 1 106 ? 10.359 -34.156 -20.031 1 95.56 106 TYR B CA 1
ATOM 3124 C C . TYR B 1 106 ? 11.758 -34.531 -20.531 1 95.56 106 TYR B C 1
ATOM 3126 O O . TYR B 1 106 ? 12.641 -33.656 -20.578 1 95.56 106 TYR B O 1
ATOM 3134 N N . VAL B 1 107 ? 11.914 -35.781 -20.812 1 96.88 107 VAL B N 1
ATOM 3135 C CA . VAL B 1 107 ? 13.211 -36.281 -21.219 1 96.88 107 VAL B CA 1
ATOM 3136 C C . VAL B 1 107 ? 13.266 -36.406 -22.734 1 96.88 107 VAL B C 1
ATOM 3138 O O . VAL B 1 107 ? 12.367 -36.969 -23.359 1 96.88 107 VAL B O 1
ATOM 3141 N N . ASP B 1 108 ? 14.258 -35.781 -23.297 1 96.69 108 ASP B N 1
ATOM 3142 C CA . ASP B 1 108 ? 14.578 -36 -24.703 1 96.69 108 ASP B CA 1
ATOM 3143 C C . ASP B 1 108 ? 15.25 -37.344 -24.906 1 96.69 108 ASP B C 1
ATOM 3145 O O . ASP B 1 108 ? 16.453 -37.5 -24.719 1 96.69 108 ASP B O 1
ATOM 3149 N N . GLU B 1 109 ? 14.508 -38.281 -25.438 1 97 109 GLU B N 1
ATOM 3150 C CA . GLU B 1 109 ? 14.984 -39.656 -25.516 1 97 109 GLU B CA 1
ATOM 3151 C C . GLU B 1 109 ? 16.141 -39.781 -26.5 1 97 109 GLU B C 1
ATOM 3153 O O . GLU B 1 109 ? 17.047 -40.594 -26.297 1 97 109 GLU B O 1
ATOM 3158 N N . GLU B 1 110 ? 16.094 -39.062 -27.578 1 97.44 110 GLU B N 1
ATOM 3159 C CA . GLU B 1 110 ? 17.203 -39.094 -28.531 1 97.44 110 GLU B CA 1
ATOM 3160 C C . GLU B 1 110 ? 18.484 -38.562 -27.891 1 97.44 110 GLU B C 1
ATOM 3162 O O . GLU B 1 110 ? 19.562 -39.156 -28.031 1 97.44 110 GLU B O 1
ATOM 3167 N N . ALA B 1 111 ? 18.344 -37.5 -27.219 1 97.06 111 ALA B N 1
ATOM 3168 C CA . ALA B 1 111 ? 19.5 -36.906 -26.547 1 97.06 111 ALA B CA 1
ATOM 3169 C C . ALA B 1 111 ? 20.016 -37.812 -25.438 1 97.06 111 ALA B C 1
ATOM 3171 O O . ALA B 1 111 ? 21.234 -37.938 -25.25 1 97.06 111 ALA B O 1
ATOM 3172 N N . LYS B 1 112 ? 19.125 -38.312 -24.766 1 97.5 112 LYS B N 1
ATOM 3173 C CA . LYS B 1 112 ? 19.531 -39.25 -23.719 1 97.5 112 LYS B CA 1
ATOM 3174 C C . LYS B 1 112 ? 20.297 -40.438 -24.297 1 97.5 112 LYS B C 1
ATOM 3176 O O . LYS B 1 112 ? 21.328 -40.844 -23.766 1 97.5 112 LYS B O 1
ATOM 3181 N N . ALA B 1 113 ? 19.797 -40.969 -25.375 1 97.19 113 ALA B N 1
ATOM 3182 C CA . ALA B 1 113 ? 20.469 -42.062 -26.031 1 97.19 113 ALA B CA 1
ATOM 3183 C C . ALA B 1 113 ? 21.875 -41.688 -26.484 1 97.19 113 ALA B C 1
ATOM 3185 O O . ALA B 1 113 ? 22.828 -42.438 -26.328 1 97.19 113 ALA B O 1
ATOM 3186 N N . ALA B 1 114 ? 21.938 -40.562 -27.047 1 97.25 114 ALA B N 1
ATOM 3187 C CA . ALA B 1 114 ? 23.234 -40.062 -27.484 1 97.25 114 ALA B CA 1
ATOM 3188 C C . ALA B 1 114 ? 24.203 -39.906 -26.297 1 97.25 114 ALA B C 1
ATOM 3190 O O . ALA B 1 114 ? 25.375 -40.281 -26.406 1 97.25 114 ALA B O 1
ATOM 3191 N N . ARG B 1 115 ? 23.688 -39.406 -25.281 1 97 115 ARG B N 1
ATOM 3192 C CA . ARG B 1 115 ? 24.516 -39.25 -24.078 1 97 115 ARG B CA 1
ATOM 3193 C C . ARG B 1 115 ? 24.953 -40.625 -23.562 1 97 115 ARG B C 1
ATOM 3195 O O . ARG B 1 115 ? 26.125 -40.812 -23.219 1 97 115 ARG B O 1
ATOM 3202 N N . ASP B 1 116 ? 24.078 -41.469 -23.578 1 96.75 116 ASP B N 1
ATOM 3203 C CA . ASP B 1 116 ? 24.391 -42.812 -23.078 1 96.75 116 ASP B CA 1
ATOM 3204 C C . ASP B 1 116 ? 25.453 -43.469 -23.969 1 96.75 116 ASP B C 1
ATOM 3206 O O . ASP B 1 116 ? 26.312 -44.219 -23.469 1 96.75 116 ASP B O 1
ATOM 3210 N N . SER B 1 117 ? 25.344 -43.25 -25.25 1 97.31 117 SER B N 1
ATOM 3211 C CA . SER B 1 117 ? 26.359 -43.781 -26.156 1 97.31 117 SER B CA 1
ATOM 3212 C C . SER B 1 117 ? 27.734 -43.188 -25.844 1 97.31 117 SER B C 1
ATOM 3214 O O . SER B 1 117 ? 28.734 -43.906 -25.875 1 97.31 117 SER B O 1
ATOM 3216 N N . LEU B 1 118 ? 27.688 -41.969 -25.562 1 97.38 118 LEU B N 1
ATOM 3217 C CA . LEU B 1 118 ? 28.938 -41.312 -25.203 1 97.38 118 LEU B CA 1
ATOM 3218 C C . LEU B 1 118 ? 29.5 -41.875 -23.891 1 97.38 118 LEU B C 1
ATOM 3220 O O . LEU B 1 118 ? 30.703 -42.031 -23.75 1 97.38 118 LEU B O 1
ATOM 3224 N N . ILE B 1 119 ? 28.609 -42.125 -23.062 1 97.5 119 ILE B N 1
ATOM 3225 C CA . ILE B 1 119 ? 29.031 -42.688 -21.781 1 97.5 119 ILE B CA 1
ATOM 3226 C C . ILE B 1 119 ? 29.688 -44.031 -22 1 97.5 119 ILE B C 1
ATOM 3228 O O . ILE B 1 119 ? 30.75 -44.312 -21.453 1 97.5 119 ILE B O 1
ATOM 3232 N N . ASN B 1 120 ? 29.141 -44.812 -22.828 1 97.12 120 ASN B N 1
ATOM 3233 C CA . ASN B 1 120 ? 29.688 -46.125 -23.156 1 97.12 120 ASN B CA 1
ATOM 3234 C C . ASN B 1 120 ? 31.047 -46 -23.859 1 97.12 120 ASN B C 1
ATOM 3236 O O . ASN B 1 120 ? 31.969 -46.75 -23.547 1 97.12 120 ASN B O 1
ATOM 3240 N N . PHE B 1 121 ? 31.109 -45.062 -24.719 1 97.44 121 PHE B N 1
ATOM 3241 C CA . PHE B 1 121 ? 32.344 -44.844 -25.438 1 97.44 121 PHE B CA 1
ATOM 3242 C C . PHE B 1 121 ? 33.469 -44.406 -24.484 1 97.44 121 PHE B C 1
ATOM 3244 O O . PHE B 1 121 ? 34.594 -44.906 -24.578 1 97.44 121 PHE B O 1
ATOM 3251 N N . SER B 1 122 ? 33.062 -43.562 -23.641 1 97.44 122 SER B N 1
ATOM 3252 C CA . SER B 1 122 ? 34 -43.094 -22.656 1 97.44 122 SER B CA 1
ATOM 3253 C C . SER B 1 122 ? 34.5 -44.219 -21.766 1 97.44 122 SER B C 1
ATOM 3255 O O . SER B 1 122 ? 35.688 -44.312 -21.453 1 97.44 122 SER B O 1
ATOM 3257 N N . GLY B 1 123 ? 33.656 -45.031 -21.484 1 96.94 123 GLY B N 1
ATOM 3258 C CA . GLY B 1 123 ? 34.031 -46.219 -20.719 1 96.94 123 GLY B CA 1
ATOM 3259 C C . GLY B 1 123 ? 34.969 -47.156 -21.469 1 96.94 123 GLY B C 1
ATOM 3260 O O . GLY B 1 123 ? 35.969 -47.625 -20.906 1 96.94 123 GLY B O 1
ATOM 3261 N N . THR B 1 124 ? 34.688 -47.406 -22.688 1 96.38 124 THR B N 1
ATOM 3262 C CA . THR B 1 124 ? 35.531 -48.25 -23.531 1 96.38 124 THR B CA 1
ATOM 3263 C C . THR 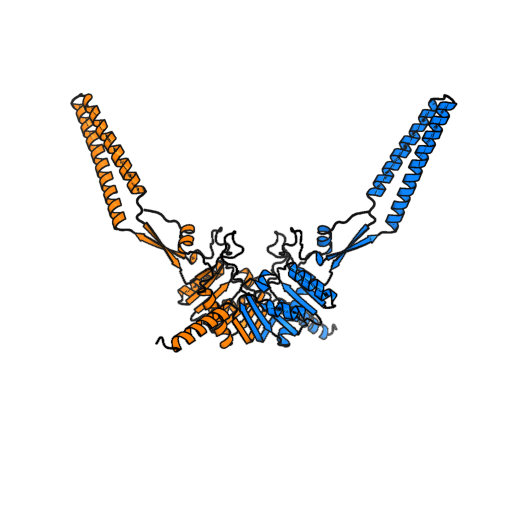B 1 124 ? 36.938 -47.656 -23.641 1 96.38 124 THR B C 1
ATOM 3265 O O . THR B 1 124 ? 37.938 -48.375 -23.578 1 96.38 124 THR B O 1
ATOM 3268 N N . LEU B 1 125 ? 36.938 -46.312 -23.734 1 96.94 125 LEU B N 1
ATOM 3269 C CA . LEU B 1 125 ? 38.219 -45.625 -23.828 1 96.94 125 LEU B CA 1
ATOM 3270 C C . LEU B 1 125 ? 39.031 -45.812 -22.531 1 96.94 125 LEU B C 1
ATOM 3272 O O . LEU B 1 125 ? 40.219 -46 -22.578 1 96.94 125 LEU B O 1
ATOM 3276 N N . LEU B 1 126 ? 38.312 -45.719 -21.562 1 96.88 126 LEU B N 1
ATOM 3277 C CA . LEU B 1 126 ? 38.938 -45.875 -20.266 1 96.88 126 LEU B CA 1
ATOM 3278 C C . LEU B 1 126 ? 39.531 -47.281 -20.125 1 96.88 126 LEU B C 1
ATOM 3280 O O . LEU B 1 126 ? 40.688 -47.438 -19.734 1 96.88 126 LEU B O 1
ATOM 3284 N N . PHE B 1 127 ? 38.844 -48.25 -20.469 1 96.81 127 PHE B N 1
ATOM 3285 C CA . PHE B 1 127 ? 39.312 -49.625 -20.359 1 96.81 127 PHE B CA 1
ATOM 3286 C C . PHE B 1 127 ? 40.469 -49.906 -21.328 1 96.81 127 PHE B C 1
ATOM 3288 O O . PHE B 1 127 ? 41.406 -50.625 -21 1 96.81 127 PHE B O 1
ATOM 3295 N N . SER B 1 128 ? 40.344 -49.375 -22.516 1 96 128 SER B N 1
ATOM 3296 C CA . SER B 1 128 ? 41.406 -49.531 -23.5 1 96 128 SER B CA 1
ATOM 3297 C C . SER B 1 128 ? 42.688 -48.906 -23 1 96 128 SER B C 1
ATOM 3299 O O . SER B 1 128 ? 43.781 -49.469 -23.188 1 96 128 SER B O 1
ATOM 3301 N N . MET B 1 129 ? 42.531 -47.75 -22.344 1 96.69 129 MET B N 1
ATOM 3302 C CA . MET B 1 129 ? 43.719 -47.062 -21.797 1 96.69 129 MET B CA 1
ATOM 3303 C C . MET B 1 129 ? 44.344 -47.906 -20.703 1 96.69 129 MET B C 1
ATOM 3305 O O . MET B 1 129 ? 45.562 -48.094 -20.672 1 96.69 129 MET B O 1
ATOM 3309 N N . ILE B 1 130 ? 43.562 -48.438 -19.922 1 96.69 130 ILE B N 1
ATOM 3310 C CA . ILE B 1 130 ? 44.031 -49.281 -18.828 1 96.69 130 ILE B CA 1
ATOM 3311 C C . ILE B 1 130 ? 44.719 -50.531 -19.391 1 96.69 130 ILE B C 1
ATOM 3313 O O . ILE B 1 130 ? 45.812 -50.906 -18.969 1 96.69 130 ILE B O 1
ATOM 3317 N N . GLY B 1 131 ? 44.062 -51.156 -20.375 1 95.56 131 GLY B N 1
ATOM 3318 C CA . GLY B 1 131 ? 44.656 -52.312 -21.031 1 95.56 131 GLY B CA 1
ATOM 3319 C C . GLY B 1 131 ? 45.969 -52.031 -21.703 1 95.56 131 GLY B C 1
ATOM 3320 O O . GLY B 1 131 ? 46.938 -52.781 -21.547 1 95.56 131 GLY B O 1
ATOM 3321 N N . LEU B 1 132 ? 46 -50.875 -22.375 1 95.62 132 LEU B N 1
ATOM 3322 C CA . LEU B 1 132 ? 47.219 -50.5 -23.078 1 95.62 132 LEU B CA 1
ATOM 3323 C C . LEU B 1 132 ? 48.344 -50.219 -22.094 1 95.62 132 LEU B C 1
ATOM 3325 O O . LEU B 1 132 ? 49.5 -50.594 -22.328 1 95.62 132 LEU B O 1
ATOM 3329 N N . ILE B 1 133 ? 48.031 -49.594 -21.062 1 96.31 133 ILE B N 1
ATOM 3330 C CA . ILE B 1 133 ? 49.031 -49.281 -20.031 1 96.31 133 ILE B CA 1
ATOM 3331 C C . ILE B 1 133 ? 49.594 -50.562 -19.453 1 96.31 133 ILE B C 1
ATOM 3333 O O . ILE B 1 133 ? 50.812 -50.719 -19.328 1 96.31 133 ILE B O 1
ATOM 3337 N N . LEU B 1 134 ? 48.75 -51.531 -19.219 1 96.5 134 LEU B N 1
ATOM 3338 C CA . LEU B 1 134 ? 49.188 -52.781 -18.641 1 96.5 134 LEU B CA 1
ATOM 3339 C C . LEU B 1 134 ? 50.094 -53.531 -19.594 1 96.5 134 LEU B C 1
ATOM 3341 O O . LEU B 1 134 ? 51.094 -54.094 -19.188 1 96.5 134 LEU B O 1
ATOM 3345 N N . VAL B 1 135 ? 49.625 -53.562 -20.828 1 95.12 135 VAL B N 1
ATOM 3346 C CA . VAL B 1 135 ? 50.406 -54.25 -21.844 1 95.12 135 VAL B CA 1
ATOM 3347 C C . VAL B 1 135 ? 51.781 -53.594 -22 1 95.12 135 VAL B C 1
ATOM 3349 O O . VAL B 1 135 ? 52.812 -54.25 -22.047 1 95.12 135 VAL B O 1
ATOM 3352 N N . LEU B 1 136 ? 51.781 -52.156 -22.047 1 94.88 136 LEU B N 1
ATOM 3353 C CA . LEU B 1 136 ? 53 -51.406 -22.234 1 94.88 136 LEU B CA 1
ATOM 3354 C C . LEU B 1 136 ? 53.938 -51.625 -21.047 1 94.88 136 LEU B C 1
ATOM 3356 O O . LEU B 1 136 ? 55.156 -51.875 -21.219 1 94.88 136 LEU B O 1
ATOM 3360 N N . VAL B 1 137 ? 53.469 -51.594 -19.891 1 94.69 137 VAL B N 1
ATOM 3361 C CA . VAL B 1 137 ? 54.281 -51.75 -18.672 1 94.69 137 VAL B CA 1
ATOM 3362 C C . VAL B 1 137 ? 54.844 -53.188 -18.625 1 94.69 137 VAL B C 1
ATOM 3364 O O . VAL B 1 137 ? 56.031 -53.375 -18.312 1 94.69 137 VAL B O 1
ATOM 3367 N N . SER B 1 138 ? 53.969 -54.188 -18.984 1 94.94 138 SER B N 1
ATOM 3368 C CA . SER B 1 138 ? 54.406 -55.562 -18.984 1 94.94 138 SER B CA 1
ATOM 3369 C C . SER B 1 138 ? 55.5 -55.812 -20 1 94.94 138 SER B C 1
ATOM 3371 O O . SER B 1 138 ? 56.531 -56.438 -19.688 1 94.94 138 SER B O 1
ATOM 3373 N N . LEU B 1 139 ? 55.281 -55.25 -21.141 1 94.62 139 LEU B N 1
ATOM 3374 C CA . LEU B 1 139 ? 56.281 -55.438 -22.203 1 94.62 139 LEU B CA 1
ATOM 3375 C C . LEU B 1 139 ? 57.594 -54.781 -21.844 1 94.62 139 LEU B C 1
ATOM 3377 O O . LEU B 1 139 ? 58.688 -55.344 -22.062 1 94.62 139 LEU B O 1
ATOM 3381 N N . ILE B 1 140 ? 57.562 -53.562 -21.297 1 93.31 140 ILE B N 1
ATOM 3382 C CA . ILE B 1 140 ? 58.75 -52.812 -20.906 1 93.31 140 ILE B CA 1
ATOM 3383 C C . ILE B 1 140 ? 59.469 -53.594 -19.797 1 93.31 140 ILE B C 1
ATOM 3385 O O . ILE B 1 140 ? 60.719 -53.688 -19.828 1 93.31 140 ILE B O 1
ATOM 3389 N N . TYR B 1 141 ? 58.688 -54.062 -18.938 1 92.31 141 TYR B N 1
ATOM 3390 C CA . TYR B 1 141 ? 59.25 -54.781 -17.781 1 92.31 141 TYR B CA 1
ATOM 3391 C C . TYR B 1 141 ? 59.938 -56.094 -18.219 1 92.31 141 TYR B C 1
ATOM 3393 O O . TYR B 1 141 ? 61.062 -56.344 -17.859 1 92.31 141 TYR B O 1
ATOM 3401 N N . PHE B 1 142 ? 59.219 -56.906 -19.062 1 93.31 142 PHE B N 1
ATOM 3402 C CA . PHE B 1 142 ? 59.688 -58.25 -19.406 1 93.31 142 PHE B CA 1
ATOM 3403 C C . PHE B 1 142 ? 60.781 -58.156 -20.484 1 93.31 142 PHE B C 1
ATOM 3405 O O . PHE B 1 142 ? 61.719 -58.938 -20.469 1 93.31 142 PHE B O 1
ATOM 3412 N N . LEU B 1 143 ? 60.656 -57.25 -21.344 1 93.12 143 LEU B N 1
ATOM 3413 C CA . LEU B 1 143 ? 61.594 -57.188 -22.469 1 93.12 143 LEU B CA 1
ATOM 3414 C C . LEU B 1 143 ? 62.719 -56.188 -22.203 1 93.12 143 LEU B C 1
ATOM 3416 O O . LEU B 1 143 ? 63.719 -56.188 -22.906 1 93.12 143 LEU B O 1
ATOM 3420 N N . LYS B 1 144 ? 62.594 -55.281 -21.25 1 93.75 144 LYS B N 1
ATOM 3421 C CA . LYS B 1 144 ? 63.562 -54.25 -20.875 1 93.75 144 LYS B CA 1
ATOM 3422 C C . LYS B 1 144 ? 63.875 -53.312 -22.047 1 93.75 144 LYS B C 1
ATOM 3424 O O . LYS B 1 144 ? 65 -52.969 -22.281 1 93.75 144 LYS B O 1
ATOM 3429 N N . VAL B 1 145 ? 62.938 -53.094 -22.984 1 92.56 145 VAL B N 1
ATOM 3430 C CA . VAL B 1 145 ? 63.031 -52.156 -24.109 1 92.56 145 VAL B CA 1
ATOM 3431 C C . VAL B 1 145 ? 62.281 -50.844 -23.75 1 92.56 145 VAL B C 1
ATOM 3433 O O . VAL B 1 145 ? 61.062 -50.75 -23.906 1 92.56 145 VAL B O 1
ATOM 3436 N N . TRP B 1 146 ? 63.094 -49.812 -23.344 1 90.94 146 TRP B N 1
ATOM 3437 C CA . TRP B 1 146 ? 62.562 -48.594 -22.828 1 90.94 146 TRP B CA 1
ATOM 3438 C C . TRP B 1 146 ? 61.875 -47.75 -23.938 1 90.94 146 TRP B C 1
ATOM 3440 O O . TRP B 1 146 ? 61 -46.938 -23.672 1 90.94 146 TRP B O 1
ATOM 3450 N N . ASN B 1 147 ? 62.188 -48.062 -25.281 1 90.25 147 ASN B N 1
ATOM 3451 C CA . ASN B 1 147 ? 61.625 -47.312 -26.391 1 90.25 147 ASN B CA 1
ATOM 3452 C C . ASN B 1 147 ? 60.125 -47.625 -26.531 1 90.25 147 ASN B C 1
ATOM 3454 O O . ASN B 1 147 ? 59.375 -46.844 -27.141 1 90.25 147 ASN B O 1
ATOM 3458 N N . LEU B 1 148 ? 59.719 -48.688 -25.844 1 91 148 LEU B N 1
ATOM 3459 C CA . LEU B 1 148 ? 58.281 -49 -25.828 1 91 148 LEU B CA 1
ATOM 3460 C C . LEU B 1 148 ? 57.5 -47.969 -25.047 1 91 148 LEU B C 1
ATOM 3462 O O . LEU B 1 148 ? 56.281 -47.875 -25.188 1 91 148 LEU B O 1
ATOM 3466 N N . ALA B 1 149 ? 58.219 -47.062 -24.328 1 92.88 149 ALA B N 1
ATOM 3467 C CA . ALA B 1 149 ? 57.594 -46.031 -23.531 1 92.88 149 ALA B CA 1
ATOM 3468 C C . ALA B 1 149 ? 56.906 -44.969 -24.422 1 92.88 149 ALA B C 1
ATOM 3470 O O . ALA B 1 149 ? 56 -44.281 -23.984 1 92.88 149 ALA B O 1
ATOM 3471 N N . TYR B 1 150 ? 57.375 -44.938 -25.672 1 90.88 150 TYR B N 1
ATOM 3472 C CA . TYR B 1 150 ? 56.719 -44.031 -26.625 1 90.88 150 TYR B CA 1
ATOM 3473 C C . TYR B 1 150 ? 55.25 -44.406 -26.812 1 90.88 150 TYR B C 1
ATOM 3475 O O . TYR B 1 150 ? 54.438 -43.594 -27.234 1 90.88 150 TYR B O 1
ATOM 3483 N N . GLY B 1 151 ? 54.906 -45.625 -26.484 1 91.19 151 GLY B N 1
ATOM 3484 C CA . GLY B 1 151 ? 53.531 -46.094 -26.547 1 91.19 151 GLY B CA 1
ATOM 3485 C C . GLY B 1 151 ? 52.594 -45.344 -25.609 1 91.19 151 GLY B C 1
ATOM 3486 O O . GLY B 1 151 ? 51.406 -45.281 -25.859 1 91.19 151 GLY B O 1
ATOM 3487 N N . PHE B 1 152 ? 53.219 -44.688 -24.625 1 94.81 152 PHE B N 1
ATOM 3488 C CA . PHE B 1 152 ? 52.406 -43.938 -23.672 1 94.81 152 PHE B CA 1
ATOM 3489 C C . PHE B 1 152 ? 51.875 -42.656 -24.312 1 94.81 152 PHE B C 1
ATOM 3491 O O . PHE B 1 152 ? 50.938 -42.062 -23.812 1 94.81 152 PHE B O 1
ATOM 3498 N N . ILE B 1 153 ? 52.469 -42.25 -25.453 1 95.31 153 ILE B N 1
ATOM 3499 C CA . ILE B 1 153 ? 51.938 -41.125 -26.203 1 95.31 153 ILE B CA 1
ATOM 3500 C C . ILE B 1 153 ? 50.531 -41.438 -26.703 1 95.31 153 ILE B C 1
ATOM 3502 O O . ILE B 1 153 ? 49.656 -40.594 -26.688 1 95.31 153 ILE B O 1
ATOM 3506 N N . ILE B 1 154 ? 50.344 -42.688 -27.016 1 95.25 154 ILE B N 1
ATOM 3507 C CA . ILE B 1 154 ? 49.031 -43.125 -27.469 1 95.25 154 ILE B CA 1
ATOM 3508 C C . ILE B 1 154 ? 48.062 -43.094 -26.312 1 95.25 154 ILE B C 1
ATOM 3510 O O . ILE B 1 154 ? 46.906 -42.688 -26.469 1 95.25 154 ILE B O 1
ATOM 3514 N N . VAL B 1 155 ? 48.469 -43.469 -25.125 1 96.31 155 VAL B N 1
ATOM 3515 C CA . VAL B 1 155 ? 47.625 -43.438 -23.938 1 96.31 155 VAL B CA 1
ATOM 3516 C C . VAL B 1 155 ? 47.219 -42 -23.609 1 96.31 155 VAL B C 1
ATOM 3518 O O . VAL B 1 155 ? 46.062 -41.719 -23.297 1 96.31 155 VAL B O 1
ATOM 3521 N N . ALA B 1 156 ? 48.219 -41.094 -23.781 1 96.69 156 ALA B N 1
ATOM 3522 C CA . ALA B 1 156 ? 47.938 -39.688 -23.547 1 96.69 156 ALA B CA 1
ATOM 3523 C C . ALA B 1 156 ? 46.938 -39.125 -24.547 1 96.69 156 ALA B C 1
ATOM 3525 O O . ALA B 1 156 ? 46.031 -38.344 -24.203 1 96.69 156 ALA B O 1
ATOM 3526 N N . LEU B 1 157 ? 47.062 -39.594 -25.734 1 96.19 157 LEU B N 1
ATOM 3527 C CA . LEU B 1 157 ? 46.125 -39.156 -26.766 1 96.19 157 LEU B CA 1
ATOM 3528 C C . LEU B 1 157 ? 44.719 -39.688 -26.484 1 96.19 157 LEU B C 1
ATOM 3530 O O . LEU B 1 157 ? 43.75 -38.938 -26.625 1 96.19 157 LEU B O 1
ATOM 3534 N N . LEU B 1 158 ? 44.625 -40.875 -26 1 96.56 158 LEU B N 1
ATOM 3535 C CA . LEU B 1 158 ? 43.344 -41.469 -25.656 1 96.56 158 LEU B CA 1
ATOM 3536 C C . LEU B 1 158 ? 42.719 -40.75 -24.469 1 96.56 158 LEU B C 1
ATOM 3538 O O . LEU B 1 158 ? 41.5 -40.562 -24.406 1 96.56 158 LEU B O 1
ATOM 3542 N N . PHE B 1 159 ? 43.5 -40.344 -23.562 1 97.25 159 PHE B N 1
ATOM 3543 C CA . PHE B 1 159 ? 43.031 -39.594 -22.406 1 97.25 159 PHE B CA 1
ATOM 3544 C C . PHE B 1 159 ? 42.406 -38.281 -22.844 1 97.25 159 PHE B C 1
ATOM 3546 O O . PHE B 1 159 ? 41.375 -37.875 -22.328 1 97.25 159 PHE B O 1
ATOM 3553 N N . LEU B 1 160 ? 43.094 -37.562 -23.781 1 97.31 160 LEU B N 1
ATOM 3554 C CA . LEU B 1 160 ? 42.594 -36.312 -24.281 1 97.31 160 LEU B CA 1
ATOM 3555 C C . LEU B 1 160 ? 41.25 -36.5 -25 1 97.31 160 LEU B C 1
ATOM 3557 O O . LEU B 1 160 ? 40.344 -35.688 -24.844 1 97.31 160 LEU B O 1
ATOM 3561 N N . VAL B 1 161 ? 41.219 -37.531 -25.75 1 97.12 161 VAL B N 1
ATOM 3562 C CA . VAL B 1 161 ? 39.969 -37.812 -26.453 1 97.12 161 VAL B CA 1
ATOM 3563 C C . VAL B 1 161 ? 38.875 -38.125 -25.438 1 97.12 161 VAL B C 1
ATOM 3565 O O . VAL B 1 161 ? 37.75 -37.625 -25.562 1 97.12 161 VAL B O 1
ATOM 3568 N N . ARG B 1 162 ? 39.094 -38.906 -24.359 1 97.12 162 ARG B N 1
ATOM 3569 C CA . ARG B 1 162 ? 38.094 -39.219 -23.328 1 97.12 162 ARG B CA 1
ATOM 3570 C C . ARG B 1 162 ? 37.656 -37.969 -22.594 1 97.12 162 ARG B C 1
ATOM 3572 O O . ARG B 1 162 ? 36.469 -37.812 -22.297 1 97.12 162 ARG B O 1
ATOM 3579 N N . ASP B 1 163 ? 38.562 -37.219 -22.25 1 97.25 163 ASP B N 1
ATOM 3580 C CA . ASP B 1 163 ? 38.219 -35.938 -21.578 1 97.25 163 ASP B CA 1
ATOM 3581 C C . ASP B 1 163 ? 37.25 -35.125 -22.422 1 97.25 163 ASP B C 1
ATOM 3583 O O . ASP B 1 163 ? 36.344 -34.5 -21.891 1 97.25 163 ASP B O 1
ATOM 3587 N N . PHE B 1 164 ? 37.594 -35.062 -23.688 1 97 164 PHE B N 1
ATOM 3588 C CA . PHE B 1 164 ? 36.719 -34.375 -24.625 1 97 164 PHE B CA 1
ATOM 3589 C C . PHE B 1 164 ? 35.312 -34.969 -24.594 1 97 164 PHE B C 1
ATOM 3591 O O . PHE B 1 164 ? 34.344 -34.219 -24.531 1 97 164 PHE B O 1
ATOM 3598 N N . ILE B 1 165 ? 35.188 -36.188 -24.5 1 97.19 165 ILE B N 1
ATOM 3599 C CA . ILE B 1 165 ? 33.906 -36.875 -24.5 1 97.19 165 ILE B CA 1
ATOM 3600 C C . ILE B 1 165 ? 33.188 -36.594 -23.188 1 97.19 165 ILE B C 1
ATOM 3602 O O . ILE B 1 165 ? 31.969 -36.375 -23.188 1 97.19 165 ILE B O 1
ATOM 3606 N N . VAL B 1 166 ? 33.812 -36.688 -22.094 1 96.88 166 VAL B N 1
ATOM 3607 C CA . VAL B 1 166 ? 33.219 -36.438 -20.781 1 96.88 166 VAL B CA 1
ATOM 3608 C C . VAL B 1 166 ? 32.625 -35.031 -20.734 1 96.88 166 VAL B C 1
ATOM 3610 O O . VAL B 1 166 ? 31.562 -34.812 -20.172 1 96.88 166 VAL B O 1
ATOM 3613 N N . ARG B 1 167 ? 33.281 -34 -21.281 1 95.62 167 ARG B N 1
ATOM 3614 C CA . ARG B 1 167 ? 32.75 -32.656 -21.344 1 95.62 167 ARG B CA 1
ATOM 3615 C C . ARG B 1 167 ? 31.453 -32.594 -22.141 1 95.62 167 ARG B C 1
ATOM 3617 O O . ARG B 1 167 ? 30.531 -31.875 -21.781 1 95.62 167 ARG B O 1
ATOM 3624 N N . GLN B 1 168 ? 31.516 -33.375 -23.156 1 96.31 168 GLN B N 1
ATOM 3625 C CA . GLN B 1 168 ? 30.312 -33.438 -23.969 1 96.31 168 GLN B CA 1
ATOM 3626 C C . GLN B 1 168 ? 29.156 -34.062 -23.203 1 96.31 168 GLN B C 1
ATOM 3628 O O . GLN B 1 168 ? 28 -33.625 -23.344 1 96.31 168 GLN B O 1
ATOM 3633 N N . ILE B 1 169 ? 29.375 -35.031 -22.438 1 96.38 169 ILE B N 1
ATOM 3634 C CA . ILE B 1 169 ? 28.375 -35.688 -21.625 1 96.38 169 ILE B CA 1
ATOM 3635 C C . ILE B 1 169 ? 27.797 -34.719 -20.609 1 96.38 169 ILE B C 1
ATOM 3637 O O . ILE B 1 169 ? 26.578 -34.625 -20.453 1 96.38 169 ILE B O 1
ATOM 3641 N N . LYS B 1 170 ? 28.578 -34 -19.969 1 95.44 170 LYS B N 1
ATOM 3642 C CA . LYS B 1 170 ? 28.172 -33.062 -18.922 1 95.44 170 LYS B CA 1
ATOM 3643 C C . LYS B 1 170 ? 27.328 -31.922 -19.469 1 95.44 170 LYS B C 1
ATOM 3645 O O . LYS B 1 170 ? 26.453 -31.391 -18.781 1 95.44 170 LYS B O 1
ATOM 3650 N N . THR B 1 171 ? 27.594 -31.562 -20.688 1 95.44 171 THR B N 1
ATOM 3651 C CA . THR B 1 171 ? 26.938 -30.375 -21.25 1 95.44 171 THR B CA 1
ATOM 3652 C C . THR B 1 171 ? 25.75 -30.781 -22.109 1 95.44 171 THR B C 1
ATOM 3654 O O . THR B 1 171 ? 25.031 -29.922 -22.625 1 95.44 171 THR B O 1
ATOM 3657 N N . LYS B 1 172 ? 25.562 -32.031 -22.156 1 95.19 172 LYS B N 1
ATOM 3658 C CA . LYS B 1 172 ? 24.469 -32.5 -23.016 1 95.19 172 LYS B CA 1
ATOM 3659 C C . LYS B 1 172 ? 23.125 -32.312 -22.312 1 95.19 172 LYS B C 1
ATOM 3661 O O . LYS B 1 172 ? 22.859 -32.938 -21.297 1 95.19 172 LYS B O 1
ATOM 3666 N N . LYS B 1 173 ? 22.172 -31.547 -22.891 1 96.06 173 LYS B N 1
ATOM 3667 C CA . LYS B 1 173 ? 20.844 -31.297 -22.344 1 96.06 173 LYS B CA 1
ATOM 3668 C C . LYS B 1 173 ? 19.891 -32.438 -22.688 1 96.06 173 LYS B C 1
ATOM 3670 O O . LYS B 1 173 ? 19.656 -32.719 -23.859 1 96.06 173 LYS B O 1
ATOM 3675 N N . ILE B 1 174 ? 19.422 -33.062 -21.625 1 97.06 174 ILE B N 1
ATOM 3676 C CA . ILE B 1 174 ? 18.484 -34.125 -21.859 1 97.06 174 ILE B CA 1
ATOM 3677 C C . ILE B 1 174 ? 17.125 -33.781 -21.266 1 97.06 174 ILE B C 1
ATOM 3679 O O . ILE B 1 174 ? 16.094 -34.344 -21.688 1 97.06 174 ILE B O 1
ATOM 3683 N N . TYR B 1 175 ? 17.156 -32.875 -20.297 1 96.31 175 TYR B N 1
ATOM 3684 C CA . TYR B 1 175 ? 15.914 -32.5 -19.656 1 96.31 175 TYR B CA 1
ATOM 3685 C C . TYR B 1 175 ? 15.375 -31.188 -20.234 1 96.31 175 TYR B C 1
ATOM 3687 O O . TYR B 1 175 ? 16.141 -30.266 -20.5 1 96.31 175 TYR B O 1
ATOM 3695 N N . HIS B 1 176 ? 14.164 -31.125 -20.516 1 96.25 176 HIS B N 1
ATOM 3696 C CA . HIS B 1 176 ? 13.43 -29.922 -20.859 1 96.25 176 HIS B CA 1
ATOM 3697 C C . HIS B 1 176 ? 12.297 -29.656 -19.875 1 96.25 176 HIS B C 1
ATOM 3699 O O . HIS B 1 176 ? 11.766 -30.594 -19.266 1 96.25 176 HIS B O 1
ATOM 3705 N N . TYR B 1 177 ? 12.062 -28.375 -19.719 1 96 177 TYR B N 1
ATOM 3706 C CA . TYR B 1 177 ? 11.086 -28.016 -18.703 1 96 177 TYR B CA 1
ATOM 3707 C C . TYR B 1 177 ? 9.977 -27.141 -19.297 1 96 177 TYR B C 1
ATOM 3709 O O . TYR B 1 177 ? 10.234 -26.312 -20.172 1 96 177 TYR B O 1
ATOM 3717 N N . THR B 1 178 ? 8.82 -27.391 -18.875 1 95.5 178 THR B N 1
ATOM 3718 C CA . THR B 1 178 ? 7.672 -26.531 -19.156 1 95.5 178 THR B CA 1
ATOM 3719 C C . THR B 1 178 ? 6.91 -26.234 -17.859 1 95.5 178 THR B C 1
ATOM 3721 O O . THR B 1 178 ? 7.055 -26.938 -16.875 1 95.5 178 THR B O 1
ATOM 3724 N N . TYR B 1 179 ? 6.258 -25.094 -17.859 1 94.38 179 TYR B N 1
ATOM 3725 C CA . TYR B 1 179 ? 5.508 -24.672 -16.672 1 94.38 179 TYR B CA 1
ATOM 3726 C C . TYR B 1 179 ? 4.035 -24.469 -17.016 1 94.38 179 TYR B C 1
ATOM 3728 O O . TYR B 1 179 ? 3.697 -23.953 -18.078 1 94.38 179 TYR B O 1
ATOM 3736 N N . LYS B 1 180 ? 3.23 -25.016 -16.062 1 95.19 180 LYS B N 1
ATOM 3737 C CA . LYS B 1 180 ? 1.784 -24.875 -16.203 1 95.19 180 LYS B CA 1
ATOM 3738 C C . LYS B 1 180 ? 1.156 -24.281 -14.953 1 95.19 180 LYS B C 1
ATOM 3740 O O . LYS B 1 180 ? 1.724 -24.391 -13.859 1 95.19 180 LYS B O 1
ATOM 3745 N N . GLN B 1 181 ? 0.036 -23.688 -15.148 1 95.12 181 GLN B N 1
ATOM 3746 C CA . GLN B 1 181 ? -0.711 -23.141 -14.023 1 95.12 181 GLN B CA 1
ATOM 3747 C C . GLN B 1 181 ? -1.551 -24.219 -13.344 1 95.12 181 GLN B C 1
ATOM 3749 O O . GLN B 1 181 ? -2.143 -25.062 -14.016 1 95.12 181 GLN B O 1
ATOM 3754 N N . LEU B 1 182 ? -1.501 -24.188 -12.031 1 94.94 182 LEU B N 1
ATOM 3755 C CA . LEU B 1 182 ? -2.357 -25.109 -11.289 1 94.94 182 LEU B CA 1
ATOM 3756 C C . LEU B 1 182 ? -3.828 -24.859 -11.609 1 94.94 182 LEU B C 1
ATOM 3758 O O . LEU B 1 182 ? -4.594 -25.812 -11.789 1 94.94 182 LEU B O 1
ATOM 3762 N N . PHE B 1 183 ? -4.25 -23.688 -11.602 1 96.44 183 PHE B N 1
ATOM 3763 C CA . PHE B 1 183 ? -5.508 -23.156 -12.125 1 96.44 183 PHE B CA 1
ATOM 3764 C C . PHE B 1 183 ? -5.285 -21.812 -12.805 1 96.44 183 PHE B C 1
ATOM 3766 O O . PHE B 1 183 ? -4.23 -21.203 -12.641 1 96.44 183 PHE B O 1
ATOM 3773 N N . PRO B 1 184 ? -6.211 -21.391 -13.617 1 96.56 184 PRO B N 1
ATOM 3774 C CA . PRO B 1 184 ? -5.984 -20.172 -14.391 1 96.56 184 PRO B CA 1
ATOM 3775 C C . PRO B 1 184 ? -5.77 -18.938 -13.508 1 96.56 184 PRO B C 1
ATOM 3777 O O . PRO B 1 184 ? -6.57 -18.672 -12.609 1 96.56 184 PRO B O 1
ATOM 3780 N N . PHE B 1 185 ? -4.699 -18.266 -13.789 1 95.06 185 PHE B N 1
ATOM 3781 C CA . PHE B 1 185 ? -4.473 -16.984 -13.117 1 95.06 185 PHE B CA 1
ATOM 3782 C C . PHE B 1 185 ? -3.701 -16.031 -14.023 1 95.06 185 PHE B C 1
ATOM 3784 O O . PHE B 1 185 ? -3.039 -16.453 -14.969 1 95.06 185 PHE B O 1
ATOM 3791 N N . LYS B 1 186 ? -3.895 -14.727 -13.758 1 94.06 186 LYS B N 1
ATOM 3792 C CA . LYS B 1 186 ? -3.188 -13.656 -14.453 1 94.06 186 LYS B CA 1
ATOM 3793 C C . LYS B 1 186 ? -2.404 -12.789 -13.477 1 94.06 186 LYS B C 1
ATOM 3795 O O . LYS B 1 186 ? -2.914 -12.43 -12.414 1 94.06 186 LYS B O 1
ATOM 3800 N N . VAL B 1 187 ? -1.174 -12.547 -13.828 1 91.5 187 VAL B N 1
ATOM 3801 C CA . VAL B 1 187 ? -0.368 -11.57 -13.094 1 91.5 187 VAL B CA 1
ATOM 3802 C C . VAL B 1 187 ? -0.035 -10.391 -14.008 1 91.5 187 VAL B C 1
ATOM 3804 O O . VAL B 1 187 ? 0.896 -10.469 -14.812 1 91.5 187 VAL B O 1
ATOM 3807 N N . TYR B 1 188 ? -0.733 -9.359 -13.789 1 92.12 188 TYR B N 1
ATOM 3808 C CA . TYR B 1 188 ? -0.5 -8.188 -14.617 1 92.12 188 TYR B CA 1
ATOM 3809 C C . TYR B 1 188 ? 0.646 -7.348 -14.07 1 92.12 188 TYR B C 1
ATOM 3811 O O . TYR B 1 188 ? 0.778 -7.184 -12.859 1 92.12 188 TYR B O 1
ATOM 3819 N N . ILE B 1 189 ? 1.419 -6.797 -14.945 1 89.25 189 ILE B N 1
ATOM 3820 C CA . ILE B 1 189 ? 2.537 -5.941 -14.562 1 89.25 189 ILE B CA 1
ATOM 3821 C C . ILE B 1 189 ? 2.016 -4.578 -14.109 1 89.25 189 ILE B C 1
ATOM 3823 O O . ILE B 1 189 ? 1.217 -3.951 -14.812 1 89.25 189 ILE B O 1
ATOM 3827 N N . SER B 1 190 ? 2.469 -4.207 -12.914 1 88.88 190 SER B N 1
ATOM 3828 C CA . SER B 1 190 ? 2.064 -2.926 -12.344 1 88.88 190 SER B CA 1
ATOM 3829 C C . SER B 1 190 ? 2.84 -1.773 -12.977 1 88.88 190 SER B C 1
ATOM 3831 O O . SER B 1 190 ? 4.031 -1.902 -13.258 1 88.88 190 SER B O 1
ATOM 3833 N N . PRO B 1 191 ? 2.158 -0.621 -13.109 1 86.69 191 PRO B N 1
ATOM 3834 C CA . PRO B 1 191 ? 2.889 0.542 -13.617 1 86.69 191 PRO B CA 1
ATOM 3835 C C . PRO B 1 191 ? 3.939 1.054 -12.633 1 86.69 191 PRO B C 1
ATOM 3837 O O . PRO B 1 191 ? 4.828 1.818 -13.023 1 86.69 191 PRO B O 1
ATOM 3840 N N . ASN B 1 192 ? 3.793 0.754 -11.383 1 73.75 192 ASN B N 1
ATOM 3841 C CA . ASN B 1 192 ? 4.738 1.19 -10.359 1 73.75 192 ASN B CA 1
ATOM 3842 C C . ASN B 1 192 ? 6.051 0.417 -10.438 1 73.75 192 ASN B C 1
ATOM 3844 O O . ASN B 1 192 ? 7.031 0.779 -9.789 1 73.75 192 ASN B O 1
ATOM 3848 N N . SER B 1 193 ? 5.863 -0.642 -11.094 1 66.44 193 SER B N 1
ATOM 3849 C CA . SER B 1 193 ? 7.066 -1.458 -11.219 1 66.44 193 SER B CA 1
ATOM 3850 C C . SER B 1 193 ? 8.094 -0.794 -12.133 1 66.44 193 SER B C 1
ATOM 3852 O O . SER B 1 193 ? 7.762 0.141 -12.867 1 66.44 193 SER B O 1
ATOM 3854 N N . ASN B 1 194 ? 9.352 -1.164 -12.258 1 57.88 194 ASN B N 1
ATOM 3855 C CA . ASN B 1 194 ? 10.531 -0.602 -12.906 1 57.88 194 ASN B CA 1
ATOM 3856 C C . ASN B 1 194 ? 10.219 -0.16 -14.336 1 57.88 194 ASN B C 1
ATOM 3858 O O . ASN B 1 194 ? 9.367 -0.753 -15 1 57.88 194 ASN B O 1
ATOM 3862 N N . GLY B 1 195 ? 10.531 1.117 -14.734 1 55.88 195 GLY B N 1
ATOM 3863 C CA . GLY B 1 195 ? 10.664 1.952 -15.922 1 55.88 195 GLY B CA 1
ATOM 3864 C C . GLY B 1 195 ? 9.969 1.373 -17.141 1 55.88 195 GLY B C 1
ATOM 3865 O O . GLY B 1 195 ? 9.773 2.068 -18.141 1 55.88 195 GLY B O 1
ATOM 3866 N N . MET B 1 196 ? 9.945 0.139 -17.234 1 54.12 196 MET B N 1
ATOM 3867 C CA . MET B 1 196 ? 9.57 -0.382 -18.547 1 54.12 196 MET B CA 1
ATOM 3868 C C . MET B 1 196 ? 8.109 -0.81 -18.578 1 54.12 196 MET B C 1
ATOM 3870 O O . MET B 1 196 ? 7.695 -1.593 -19.422 1 54.12 196 MET B O 1
ATOM 3874 N N . SER B 1 197 ? 7.301 -0.302 -17.562 1 62.53 197 SER B N 1
ATOM 3875 C CA . SER B 1 197 ? 5.965 -0.888 -17.625 1 62.53 197 SER B CA 1
ATOM 3876 C C . SER B 1 197 ? 5.129 -0.242 -18.719 1 62.53 197 SER B C 1
ATOM 3878 O O . SER B 1 197 ? 5.043 0.985 -18.812 1 62.53 197 SER B O 1
ATOM 3880 N N . PHE B 1 198 ? 4.715 -1.199 -19.656 1 68.31 198 PHE B N 1
ATOM 3881 C CA . PHE B 1 198 ? 3.873 -0.822 -20.781 1 68.31 198 PHE B CA 1
ATOM 3882 C C . PHE B 1 198 ? 2.439 -0.571 -20.328 1 68.31 198 PHE B C 1
ATOM 3884 O O . PHE B 1 198 ? 1.689 0.15 -20.984 1 68.31 198 PHE B O 1
ATOM 3891 N N . ASN B 1 199 ? 2.209 -1.17 -19.047 1 76.44 199 ASN B N 1
ATOM 3892 C CA . ASN B 1 199 ? 0.833 -0.943 -18.609 1 76.44 199 ASN B CA 1
ATOM 3893 C C . ASN B 1 199 ? 0.667 0.425 -17.953 1 76.44 199 ASN B C 1
ATOM 3895 O O . ASN B 1 199 ? 1.479 0.82 -17.125 1 76.44 199 ASN B O 1
ATOM 3899 N N . ARG B 1 200 ? -0.334 1.063 -18.312 1 78.81 200 ARG B N 1
ATOM 3900 C CA . ARG B 1 200 ? -0.62 2.369 -17.734 1 78.81 200 ARG B CA 1
ATOM 3901 C C . ARG B 1 200 ? -1.638 2.254 -16.594 1 78.81 200 ARG B C 1
ATOM 3903 O O . ARG B 1 200 ? -1.83 3.199 -15.836 1 78.81 200 ARG B O 1
ATOM 3910 N N . THR B 1 201 ? -2.273 1.075 -16.547 1 90.06 201 THR B N 1
ATOM 3911 C CA . THR B 1 201 ? -3.348 0.902 -15.57 1 90.06 201 THR B CA 1
ATOM 3912 C C . THR B 1 201 ? -2.939 -0.092 -14.484 1 90.06 201 THR B C 1
ATOM 3914 O O . THR B 1 201 ? -2.488 -1.198 -14.789 1 90.06 201 THR B O 1
ATOM 3917 N N . PHE B 1 202 ? -2.979 0.363 -13.273 1 93.44 202 PHE B N 1
ATOM 3918 C CA . PHE B 1 202 ? -2.807 -0.532 -12.133 1 93.44 202 PHE B CA 1
ATOM 3919 C C . PHE B 1 202 ? -4.129 -1.187 -11.758 1 93.44 202 PHE B C 1
ATOM 3921 O O . PHE B 1 202 ? -5.105 -0.496 -11.453 1 93.44 202 PHE B O 1
ATOM 3928 N N . ILE B 1 203 ? -4.156 -2.475 -11.797 1 95.25 203 ILE B N 1
ATOM 3929 C CA . ILE B 1 203 ? -5.363 -3.176 -11.375 1 95.25 203 ILE B CA 1
ATOM 3930 C C . ILE B 1 203 ? -5.449 -3.178 -9.852 1 95.25 203 ILE B C 1
ATOM 3932 O O . ILE B 1 203 ? -4.91 -4.07 -9.188 1 95.25 203 ILE B O 1
ATOM 3936 N N . HIS B 1 204 ? -6.223 -2.221 -9.328 1 97 204 HIS B N 1
ATOM 3937 C CA . HIS B 1 204 ? -6.289 -1.992 -7.891 1 97 204 HIS B CA 1
ATOM 3938 C C . HIS B 1 204 ? -7.641 -2.41 -7.324 1 97 204 HIS B C 1
ATOM 3940 O O . HIS B 1 204 ? -7.844 -2.395 -6.109 1 97 204 HIS B O 1
ATOM 3946 N N . SER B 1 205 ? -8.531 -2.848 -8.188 1 97.88 205 SER B N 1
ATOM 3947 C CA . SER B 1 205 ? -9.852 -3.287 -7.754 1 97.88 205 SER B CA 1
ATOM 3948 C C . SER B 1 205 ? -9.773 -4.566 -6.93 1 97.88 205 SER B C 1
ATOM 3950 O O . SER B 1 205 ? -8.852 -5.371 -7.113 1 97.88 205 SER B O 1
ATOM 3952 N N . LYS B 1 206 ? -10.602 -4.707 -6 1 98.31 206 LYS B N 1
ATOM 3953 C CA . LYS B 1 206 ? -10.836 -5.934 -5.246 1 98.31 206 LYS B CA 1
ATOM 3954 C C . LYS B 1 206 ? -12.219 -6.5 -5.535 1 98.31 206 LYS B C 1
ATOM 3956 O O . LYS B 1 206 ? -13.234 -5.906 -5.16 1 98.31 206 LYS B O 1
ATOM 3961 N N . ILE B 1 207 ? -12.266 -7.547 -6.219 1 98.81 207 ILE B N 1
ATOM 3962 C CA . ILE B 1 207 ? -13.516 -8.164 -6.633 1 98.81 207 ILE B CA 1
ATOM 3963 C C . ILE B 1 207 ? -13.492 -9.656 -6.316 1 98.81 207 ILE B C 1
ATOM 3965 O O . ILE B 1 207 ? -12.508 -10.344 -6.613 1 98.81 207 ILE B O 1
ATOM 3969 N N . TYR B 1 208 ? -14.508 -10.148 -5.719 1 98.88 208 TYR B N 1
ATOM 3970 C CA . TYR B 1 208 ? -14.688 -11.562 -5.418 1 98.88 208 TYR B CA 1
ATOM 3971 C C . TYR B 1 208 ? -16.062 -12.055 -5.879 1 98.88 208 TYR B C 1
ATOM 3973 O O . TYR B 1 208 ? -17.078 -11.484 -5.508 1 98.88 208 TYR B O 1
ATOM 3981 N N . VAL B 1 209 ? -16.078 -13.047 -6.688 1 98.88 209 VAL B N 1
ATOM 3982 C CA . VAL B 1 209 ? -17.312 -13.648 -7.152 1 98.88 209 VAL B CA 1
ATOM 3983 C C . VAL B 1 209 ? -17.359 -15.125 -6.758 1 98.88 209 VAL B C 1
ATOM 3985 O O . VAL B 1 209 ? -16.406 -15.867 -7 1 98.88 209 VAL B O 1
ATOM 3988 N N . VAL B 1 210 ? -18.453 -15.508 -6.117 1 98.81 210 VAL B N 1
ATOM 3989 C CA . VAL B 1 210 ? -18.641 -16.891 -5.68 1 98.81 210 VAL B CA 1
ATOM 3990 C C . VAL B 1 210 ? -19.812 -17.516 -6.422 1 98.81 210 VAL B C 1
ATOM 3992 O O . VAL B 1 210 ? -20.938 -17.031 -6.332 1 98.81 210 VAL B O 1
ATOM 3995 N N . ASP B 1 211 ? -19.625 -18.531 -7.219 1 98.81 211 ASP B N 1
ATOM 3996 C CA . ASP B 1 211 ? -20.609 -19.359 -7.918 1 98.81 211 ASP B CA 1
ATOM 3997 C C . ASP B 1 211 ? -21.391 -18.531 -8.945 1 98.81 211 ASP B C 1
ATOM 3999 O O . ASP B 1 211 ? -22.516 -18.891 -9.297 1 98.81 211 ASP B O 1
ATOM 4003 N N . ASP B 1 212 ? -20.812 -17.359 -9.242 1 98.5 212 ASP B N 1
ATOM 4004 C CA . ASP B 1 212 ? -21.5 -16.438 -10.141 1 98.5 212 ASP B CA 1
ATOM 4005 C C . ASP B 1 212 ? -22.859 -16.047 -9.586 1 98.5 212 ASP B C 1
ATOM 4007 O O . ASP B 1 212 ? -23.812 -15.859 -10.344 1 98.5 212 ASP B O 1
ATOM 4011 N N . GLU B 1 213 ? -22.969 -16.031 -8.312 1 98.62 213 GLU B N 1
ATOM 4012 C CA . GLU B 1 213 ? -24.234 -15.719 -7.648 1 98.62 213 GLU B CA 1
ATOM 4013 C C . GLU B 1 213 ? -24.047 -14.633 -6.602 1 98.62 213 GLU B C 1
ATOM 4015 O O . GLU B 1 213 ? -25 -13.938 -6.238 1 98.62 213 GLU B O 1
ATOM 4020 N N . ILE B 1 214 ? -22.859 -14.547 -6.078 1 98.69 214 ILE B N 1
ATOM 4021 C CA . ILE B 1 214 ? -22.516 -13.555 -5.062 1 98.69 214 ILE B CA 1
ATOM 4022 C C . ILE B 1 214 ? -21.328 -12.734 -5.523 1 98.69 214 ILE B C 1
ATOM 4024 O O . ILE B 1 214 ? -20.328 -13.289 -6.012 1 98.69 214 ILE B O 1
ATOM 4028 N N . ALA B 1 215 ? -21.391 -11.461 -5.414 1 98.75 215 ALA B N 1
ATOM 4029 C CA . ALA B 1 215 ? -20.266 -10.586 -5.734 1 98.75 215 ALA B CA 1
ATOM 4030 C C . ALA B 1 215 ? -19.891 -9.711 -4.543 1 98.75 215 ALA B C 1
ATOM 4032 O O . ALA B 1 215 ? -20.766 -9.195 -3.844 1 98.75 215 ALA B O 1
ATOM 4033 N N . TYR B 1 216 ? -18.594 -9.648 -4.27 1 98.75 216 TYR B N 1
ATOM 4034 C CA . TYR B 1 216 ? -18.047 -8.766 -3.25 1 98.75 216 TYR B CA 1
ATOM 4035 C C . TYR B 1 216 ? -17.172 -7.688 -3.881 1 98.75 216 TYR B C 1
ATOM 4037 O O . TYR B 1 216 ? -16.484 -7.941 -4.871 1 98.75 216 TYR B O 1
ATOM 4045 N N . MET B 1 217 ? -17.188 -6.527 -3.35 1 98.31 217 MET B N 1
ATOM 4046 C CA . MET B 1 217 ? -16.344 -5.383 -3.672 1 98.31 217 MET B CA 1
ATOM 4047 C C . MET B 1 217 ? -15.992 -4.598 -2.414 1 98.31 217 MET B C 1
ATOM 4049 O O . MET B 1 217 ? -16.516 -4.875 -1.334 1 98.31 217 MET B O 1
ATOM 4053 N N . GLY B 1 218 ? -15.117 -3.637 -2.605 1 98.06 218 GLY B N 1
ATOM 4054 C CA . GLY B 1 218 ? -14.711 -2.836 -1.458 1 98.06 218 GLY B CA 1
ATOM 4055 C C . GLY B 1 218 ? -13.219 -2.568 -1.408 1 98.06 218 GLY B C 1
ATOM 4056 O O . GLY B 1 218 ? -12.57 -2.441 -2.449 1 98.06 218 GLY B O 1
ATOM 4057 N N . SER B 1 219 ? -12.773 -2.451 -0.154 1 98.12 219 SER B N 1
ATOM 4058 C CA . SER B 1 219 ? -11.391 -2.021 0.005 1 98.12 219 SER B CA 1
ATOM 4059 C C . SER B 1 219 ? -10.492 -3.191 0.396 1 98.12 219 SER B C 1
ATOM 4061 O O . SER B 1 219 ? -9.266 -3.074 0.365 1 98.12 219 SER B O 1
ATOM 4063 N N . LEU B 1 220 ? -11.023 -4.348 0.761 1 96.81 220 LEU B N 1
ATOM 4064 C CA . LEU B 1 220 ? -10.211 -5.402 1.366 1 96.81 220 LEU B CA 1
ATOM 4065 C C . LEU B 1 220 ? -9.469 -6.195 0.298 1 96.81 220 LEU B C 1
ATOM 4067 O O . LEU B 1 220 ? -10.086 -6.73 -0.625 1 96.81 220 LEU B O 1
ATOM 4071 N N . ASN B 1 221 ? -8.18 -6.266 0.387 1 96.75 221 ASN B N 1
ATOM 4072 C CA . ASN B 1 221 ? -7.328 -7.145 -0.406 1 96.75 221 ASN B CA 1
ATOM 4073 C C . ASN B 1 221 ? -7.488 -8.609 0.009 1 96.75 221 ASN B C 1
ATOM 4075 O O . ASN B 1 221 ? -8.023 -8.898 1.083 1 96.75 221 ASN B O 1
ATOM 4079 N N . PHE B 1 222 ? -7.098 -9.477 -0.937 1 96.38 222 PHE B N 1
ATOM 4080 C CA . PHE B 1 222 ? -7.098 -10.891 -0.595 1 96.38 222 PHE B CA 1
ATOM 4081 C C . PHE B 1 222 ? -5.863 -11.25 0.219 1 96.38 222 PHE B C 1
ATOM 4083 O O . PHE B 1 222 ? -5.078 -12.117 -0.184 1 96.38 222 PHE B O 1
ATOM 4090 N N . THR B 1 223 ? -5.66 -10.617 1.362 1 93.94 223 THR B N 1
ATOM 4091 C CA . THR B 1 223 ? -4.57 -10.789 2.312 1 93.94 223 THR B CA 1
ATOM 4092 C C . THR B 1 223 ? -5.109 -11.023 3.721 1 93.94 223 THR B C 1
ATOM 4094 O O . THR B 1 223 ? -6.254 -10.672 4.016 1 93.94 223 THR B O 1
ATOM 4097 N N . ALA B 1 224 ? -4.266 -11.625 4.531 1 92.31 224 ALA B N 1
ATOM 4098 C CA . ALA B 1 224 ? -4.664 -11.852 5.918 1 92.31 224 ALA B CA 1
ATOM 4099 C C . ALA B 1 224 ? -5.016 -10.531 6.609 1 92.31 224 ALA B C 1
ATOM 4101 O O . ALA B 1 224 ? -6.023 -10.445 7.32 1 92.31 224 ALA B O 1
ATOM 4102 N N . LYS B 1 225 ? -4.27 -9.523 6.43 1 92.69 225 LYS B N 1
ATOM 4103 C CA . LYS B 1 225 ? -4.516 -8.219 7.027 1 92.69 225 LYS B CA 1
ATOM 4104 C C . LYS B 1 225 ? -5.824 -7.617 6.52 1 92.69 225 LYS B C 1
ATOM 4106 O O . LYS B 1 225 ? -6.602 -7.062 7.297 1 92.69 225 LYS B O 1
ATOM 4111 N N . GLY B 1 226 ? -6.062 -7.707 5.258 1 94.81 226 GLY B N 1
ATOM 4112 C CA . GLY B 1 226 ? -7.281 -7.172 4.668 1 94.81 226 GLY B CA 1
ATOM 4113 C C . GLY B 1 226 ? -8.539 -7.863 5.156 1 94.81 226 GLY B C 1
ATOM 4114 O O . GLY B 1 226 ? -9.547 -7.211 5.418 1 94.81 226 GLY B O 1
ATOM 4115 N N . VAL B 1 227 ? -8.453 -9.148 5.383 1 95.5 227 VAL B N 1
ATOM 4116 C CA . VAL B 1 227 ? -9.625 -9.938 5.73 1 95.5 227 VAL B CA 1
ATOM 4117 C C . VAL B 1 227 ? -9.914 -9.805 7.223 1 95.5 227 VAL B C 1
ATOM 4119 O O . VAL B 1 227 ? -11.078 -9.742 7.633 1 95.5 227 VAL B O 1
ATOM 4122 N N . LYS B 1 228 ? -8.883 -9.602 8.055 1 93.69 228 LYS B N 1
ATOM 4123 C CA . LYS B 1 228 ? -9.102 -9.766 9.484 1 93.69 228 LYS B CA 1
ATOM 4124 C C . LYS B 1 228 ? -8.734 -8.5 10.25 1 93.69 228 LYS B C 1
ATOM 4126 O O . LYS B 1 228 ? -9.438 -8.109 11.188 1 93.69 228 LYS B O 1
ATOM 4131 N N . GLU B 1 229 ? -7.672 -7.844 9.938 1 93 229 GLU B N 1
ATOM 4132 C CA . GLU B 1 229 ? -7.047 -6.875 10.836 1 93 229 GLU B CA 1
ATOM 4133 C C . GLU B 1 229 ? -7.402 -5.445 10.438 1 93 229 GLU B C 1
ATOM 4135 O O . GLU B 1 229 ? -7.664 -4.605 11.297 1 93 229 GLU B O 1
ATOM 4140 N N . ASN B 1 230 ? -7.387 -5.152 9.148 1 95.44 230 ASN B N 1
ATOM 4141 C CA . ASN B 1 230 ? -7.586 -3.789 8.664 1 95.44 230 ASN B CA 1
ATOM 4142 C C . ASN B 1 230 ? -9.031 -3.338 8.836 1 95.44 230 ASN B C 1
ATOM 4144 O O . ASN B 1 230 ? -9.938 -4.168 8.938 1 95.44 230 ASN B O 1
ATOM 4148 N N . HIS B 1 231 ? -9.211 -2.033 9.039 1 96.56 231 HIS B N 1
ATOM 4149 C CA . HIS B 1 231 ? -10.516 -1.411 8.859 1 96.56 231 HIS B CA 1
ATOM 4150 C C . HIS B 1 231 ? -10.844 -1.25 7.375 1 96.56 231 HIS B C 1
ATOM 4152 O O . HIS B 1 231 ? -10.156 -0.521 6.66 1 96.56 231 HIS B O 1
ATOM 4158 N N . GLU B 1 232 ? -11.891 -1.938 6.895 1 98.06 232 GLU B N 1
ATOM 4159 C CA . GLU B 1 232 ? -12.195 -2.021 5.469 1 98.06 232 GLU B CA 1
ATOM 4160 C C . GLU B 1 232 ? -13.664 -1.715 5.199 1 98.06 232 GLU B C 1
ATOM 4162 O O . GLU B 1 232 ? -14.484 -1.7 6.121 1 98.06 232 GLU B O 1
ATOM 4167 N N . THR B 1 233 ? -13.977 -1.422 3.949 1 98.19 233 THR B N 1
ATOM 4168 C CA . THR B 1 233 ? -15.344 -1.464 3.441 1 98.19 233 THR B CA 1
ATOM 4169 C C . THR B 1 233 ? -15.586 -2.744 2.645 1 98.19 233 THR B C 1
ATOM 4171 O O . THR B 1 233 ? -14.719 -3.186 1.891 1 98.19 233 THR B O 1
ATOM 4174 N N . ARG B 1 234 ? -16.688 -3.416 2.885 1 98.25 234 ARG B N 1
ATOM 4175 C CA . ARG B 1 234 ? -17.094 -4.609 2.154 1 98.25 234 ARG B CA 1
ATOM 4176 C C . ARG B 1 234 ? -18.531 -4.477 1.643 1 98.25 234 ARG B C 1
ATOM 4178 O O . ARG B 1 234 ? -19.453 -4.285 2.428 1 98.25 234 ARG B O 1
ATOM 4185 N N . ILE B 1 235 ? -18.75 -4.582 0.389 1 98.38 235 ILE B N 1
ATOM 4186 C CA . ILE B 1 235 ? -20.062 -4.562 -0.253 1 98.38 235 ILE B CA 1
ATOM 4187 C C . ILE B 1 235 ? -20.359 -5.934 -0.853 1 98.38 235 ILE B C 1
ATOM 4189 O O . ILE B 1 235 ? -19.547 -6.488 -1.592 1 98.38 235 ILE B O 1
ATOM 4193 N N . ARG B 1 236 ? -21.469 -6.5 -0.49 1 98.56 236 ARG B N 1
ATOM 4194 C CA . ARG B 1 236 ? -21.922 -7.797 -0.976 1 98.56 236 ARG B CA 1
ATOM 4195 C C . ARG B 1 236 ? -23.25 -7.664 -1.717 1 98.56 236 ARG B C 1
ATOM 4197 O O . ARG B 1 236 ? -24.141 -6.945 -1.273 1 98.56 236 ARG B O 1
ATOM 4204 N N . THR B 1 237 ? -23.391 -8.258 -2.865 1 98.38 237 THR B N 1
ATOM 4205 C CA . THR B 1 237 ? -24.656 -8.25 -3.574 1 98.38 237 THR B CA 1
ATOM 4206 C C . THR B 1 237 ? -24.953 -9.625 -4.164 1 98.38 237 THR B C 1
ATOM 4208 O O . THR B 1 237 ? -24.047 -10.336 -4.582 1 98.38 237 THR B O 1
ATOM 4211 N N . THR B 1 238 ? -26.234 -10 -4.152 1 97.94 238 THR B N 1
ATOM 4212 C CA . THR B 1 238 ? -26.734 -11.203 -4.809 1 97.94 238 THR B CA 1
ATOM 4213 C C . THR B 1 238 ? -27.734 -10.844 -5.918 1 97.94 238 THR B C 1
ATOM 4215 O O . THR B 1 238 ? -28.484 -11.695 -6.387 1 97.94 238 THR B O 1
ATOM 4218 N N . ASP B 1 239 ? -27.719 -9.516 -6.211 1 96.81 239 ASP B N 1
ATOM 4219 C CA . ASP B 1 239 ? -28.531 -9.07 -7.344 1 96.81 239 ASP B CA 1
ATOM 4220 C C . ASP B 1 239 ? -28.031 -9.695 -8.648 1 96.81 239 ASP B C 1
ATOM 4222 O O . ASP B 1 239 ? -26.891 -9.461 -9.062 1 96.81 239 ASP B O 1
ATOM 4226 N N . PRO B 1 240 ? -28.906 -10.469 -9.328 1 96.81 240 PRO B N 1
ATOM 4227 C CA . PRO B 1 240 ? -28.438 -11.242 -10.477 1 96.81 240 PRO B CA 1
ATOM 4228 C C . PRO B 1 240 ? -27.859 -10.367 -11.586 1 96.81 240 PRO B C 1
ATOM 4230 O O . PRO B 1 240 ? -26.875 -10.75 -12.234 1 96.81 240 PRO B O 1
ATOM 4233 N N . ASN B 1 241 ? -28.422 -9.219 -11.75 1 96.31 241 ASN B N 1
ATOM 4234 C CA . ASN B 1 241 ? -27.922 -8.344 -12.805 1 96.31 241 ASN B CA 1
ATOM 4235 C C . ASN B 1 241 ? -26.578 -7.734 -12.43 1 96.31 241 ASN B C 1
ATOM 4237 O O . ASN B 1 241 ? -25.672 -7.66 -13.266 1 96.31 241 ASN B O 1
ATOM 4241 N N . ALA B 1 242 ? -26.469 -7.309 -11.188 1 96.94 242 ALA B N 1
ATOM 4242 C CA . ALA B 1 242 ? -25.203 -6.75 -10.727 1 96.94 242 ALA B CA 1
ATOM 4243 C C . ALA B 1 242 ? -24.094 -7.797 -10.766 1 96.94 242 ALA B C 1
ATOM 4245 O O . ALA B 1 242 ? -22.969 -7.504 -11.188 1 96.94 242 ALA B O 1
ATOM 4246 N N . VAL B 1 243 ? -24.438 -8.977 -10.336 1 98.25 243 VAL B N 1
ATOM 4247 C CA . VAL B 1 243 ? -23.453 -10.062 -10.32 1 98.25 243 VAL B CA 1
ATOM 4248 C C . VAL B 1 243 ? -23.016 -10.375 -11.75 1 98.25 243 VAL B C 1
ATOM 4250 O O . VAL B 1 243 ? -21.828 -10.516 -12.023 1 98.25 243 VAL B O 1
ATOM 4253 N N . SER B 1 244 ? -23.969 -10.438 -12.688 1 97.75 244 SER B N 1
ATOM 4254 C CA . SER B 1 244 ? -23.672 -10.75 -14.086 1 97.75 244 SER B CA 1
ATOM 4255 C C . SER B 1 244 ? -22.719 -9.711 -14.68 1 97.75 244 SER B C 1
ATOM 4257 O O . SER B 1 244 ? -21.766 -10.062 -15.375 1 97.75 244 SER B O 1
ATOM 4259 N N . LYS B 1 245 ? -23 -8.477 -14.336 1 96.5 245 LYS B N 1
ATOM 4260 C CA . LYS B 1 245 ? -22.156 -7.398 -14.852 1 96.5 245 LYS B CA 1
ATOM 4261 C C . LYS B 1 245 ? -20.75 -7.473 -14.25 1 96.5 245 LYS B C 1
ATOM 4263 O O . LYS B 1 245 ? -19.766 -7.191 -14.938 1 96.5 245 LYS B O 1
ATOM 4268 N N . THR B 1 246 ? -20.688 -7.789 -12.977 1 97.56 246 THR B N 1
ATOM 4269 C CA . THR B 1 246 ? -19.406 -7.938 -12.32 1 97.56 246 THR B CA 1
ATOM 4270 C C . THR B 1 246 ? -18.609 -9.078 -12.938 1 97.56 246 THR B C 1
ATOM 4272 O O . THR B 1 246 ? -17.406 -8.938 -13.211 1 97.56 246 THR B O 1
ATOM 4275 N N . VAL B 1 247 ? -19.297 -10.172 -13.18 1 98.06 247 VAL B N 1
ATOM 4276 C CA . VAL B 1 247 ? -18.672 -11.328 -13.805 1 98.06 247 VAL B CA 1
ATOM 4277 C C . VAL B 1 247 ? -18.141 -10.953 -15.188 1 98.06 247 VAL B C 1
ATOM 4279 O O . VAL B 1 247 ? -17.031 -11.32 -15.555 1 98.06 247 VAL B O 1
ATOM 4282 N N . GLU B 1 248 ? -18.938 -10.242 -15.898 1 96.81 248 GLU B N 1
ATOM 4283 C CA . GLU B 1 248 ? -18.531 -9.789 -17.219 1 96.81 248 GLU B CA 1
ATOM 4284 C C . GLU B 1 248 ? -17.25 -8.953 -17.156 1 96.81 248 GLU B C 1
ATOM 4286 O O . GLU B 1 248 ? -16.344 -9.125 -17.969 1 96.81 248 GLU B O 1
ATOM 4291 N N . GLU B 1 249 ? -17.172 -8.102 -16.188 1 96.19 249 GLU B N 1
ATOM 4292 C CA . GLU B 1 249 ? -15.992 -7.25 -16.047 1 96.19 249 GLU B CA 1
ATOM 4293 C C . GLU B 1 249 ? -14.766 -8.078 -15.68 1 96.19 249 GLU B C 1
ATOM 4295 O O . GLU B 1 249 ? -13.672 -7.832 -16.203 1 96.19 249 GLU B O 1
ATOM 4300 N N . VAL B 1 250 ? -14.922 -9 -14.766 1 97.5 250 VAL B N 1
ATOM 4301 C CA . VAL B 1 250 ? -13.812 -9.852 -14.352 1 97.5 250 VAL B CA 1
ATOM 4302 C C . VAL B 1 250 ? -13.305 -10.656 -15.555 1 97.5 250 VAL B C 1
ATOM 4304 O O . VAL B 1 250 ? -12.094 -10.781 -15.75 1 97.5 250 VAL B O 1
ATOM 4307 N N . ASN B 1 251 ? -14.227 -11.164 -16.375 1 96.75 251 ASN B N 1
ATOM 4308 C CA . ASN B 1 251 ? -13.844 -11.898 -17.578 1 96.75 251 ASN B CA 1
ATOM 4309 C C . ASN B 1 251 ? -13.102 -11 -18.562 1 96.75 251 ASN B C 1
ATOM 4311 O O . ASN B 1 251 ? -12.109 -11.414 -19.172 1 96.75 251 ASN B O 1
ATOM 4315 N N . HIS B 1 252 ? -13.602 -9.828 -18.672 1 95.19 252 HIS B N 1
ATOM 4316 C CA . HIS B 1 252 ? -12.945 -8.875 -19.562 1 95.19 252 HIS B CA 1
ATOM 4317 C C . HIS B 1 252 ? -11.516 -8.609 -19.109 1 95.19 252 HIS B C 1
ATOM 4319 O O . HIS B 1 252 ? -10.602 -8.531 -19.938 1 95.19 252 HIS B O 1
ATOM 4325 N N . LEU B 1 253 ? -11.359 -8.445 -17.859 1 95.06 253 LEU B N 1
ATOM 4326 C CA . LEU B 1 253 ? -10.023 -8.211 -17.297 1 95.06 253 LEU B CA 1
ATOM 4327 C C . LEU B 1 253 ? -9.125 -9.422 -17.531 1 95.06 253 LEU B C 1
ATOM 4329 O O . LEU B 1 253 ? -7.953 -9.273 -17.875 1 95.06 253 LEU B O 1
ATOM 4333 N N . PHE B 1 254 ? -9.703 -10.555 -17.344 1 96.31 254 PHE B N 1
ATOM 4334 C CA . PHE B 1 254 ? -8.945 -11.797 -17.438 1 96.31 254 PHE B CA 1
ATOM 4335 C C . PHE B 1 254 ? -8.43 -12.008 -18.859 1 96.31 254 PHE B C 1
ATOM 4337 O O . PHE B 1 254 ? -7.324 -12.516 -19.062 1 96.31 254 PHE B O 1
ATOM 4344 N N . PHE B 1 255 ? -9.164 -11.555 -19.812 1 93.81 255 PHE B N 1
ATOM 4345 C CA . PHE B 1 255 ? -8.805 -11.812 -21.203 1 93.81 255 PHE B CA 1
ATOM 4346 C C . PHE B 1 255 ? -8.375 -10.523 -21.906 1 93.81 255 PHE B C 1
ATOM 4348 O O . PHE B 1 255 ? -8.445 -10.422 -23.125 1 93.81 255 PHE B O 1
ATOM 4355 N N . ASN B 1 256 ? -8.055 -9.57 -21.062 1 90.31 256 ASN B N 1
ATOM 4356 C CA . ASN B 1 256 ? -7.668 -8.281 -21.641 1 90.31 256 ASN B CA 1
ATOM 4357 C C . ASN B 1 256 ? -6.324 -8.367 -22.344 1 90.31 256 ASN B C 1
ATOM 4359 O O . ASN B 1 256 ? -5.281 -8.5 -21.703 1 90.31 256 ASN B O 1
ATOM 4363 N N . SER B 1 257 ? -6.293 -8.141 -23.609 1 84.5 257 SER B N 1
ATOM 4364 C CA . SER B 1 257 ? -5.086 -8.289 -24.406 1 84.5 257 SER B CA 1
ATOM 4365 C C . SER B 1 257 ? -4.207 -7.047 -24.328 1 84.5 257 SER B C 1
ATOM 4367 O O . SER B 1 257 ? -3.037 -7.078 -24.703 1 84.5 257 SER B O 1
ATOM 4369 N N . ASN B 1 258 ? -4.789 -6.023 -23.781 1 85.44 258 ASN B N 1
ATOM 4370 C CA . ASN B 1 258 ? -4.027 -4.781 -23.719 1 85.44 258 ASN B CA 1
ATOM 4371 C C . ASN B 1 258 ? -3.188 -4.711 -22.438 1 85.44 258 ASN B C 1
ATOM 4373 O O . ASN B 1 258 ? -2.355 -3.812 -22.297 1 85.44 258 ASN B O 1
ATOM 4377 N N . LEU B 1 259 ? -3.398 -5.598 -21.562 1 90.06 259 LEU B N 1
ATOM 4378 C CA . LEU B 1 259 ? -2.623 -5.637 -20.328 1 90.06 259 LEU B CA 1
ATOM 4379 C C . LEU B 1 259 ? -1.499 -6.664 -20.422 1 90.06 259 LEU B C 1
ATOM 4381 O O . LEU B 1 259 ? -1.74 -7.824 -20.766 1 90.06 259 LEU B O 1
ATOM 4385 N N . VAL B 1 260 ? -0.371 -6.207 -20.156 1 90.69 260 VAL B N 1
ATOM 4386 C CA . VAL B 1 260 ? 0.782 -7.098 -20.188 1 90.69 260 VAL B CA 1
ATOM 4387 C C . VAL B 1 260 ? 0.828 -7.945 -18.922 1 90.69 260 VAL B C 1
ATOM 4389 O O . VAL B 1 260 ? 0.703 -7.418 -17.812 1 90.69 260 VAL B O 1
ATOM 4392 N N . GLU B 1 261 ? 0.889 -9.172 -19.125 1 90.69 261 GLU B N 1
ATOM 4393 C CA . GLU B 1 261 ? 0.974 -10.094 -18 1 90.69 261 GLU B CA 1
ATOM 4394 C C . GLU B 1 261 ? 2.354 -10.742 -17.922 1 90.69 261 GLU B C 1
ATOM 4396 O O . GLU B 1 261 ? 3.094 -10.758 -18.906 1 90.69 261 GLU B O 1
ATOM 4401 N N . ARG B 1 262 ? 2.631 -11.25 -16.844 1 87.06 262 ARG B N 1
ATOM 4402 C CA . ARG B 1 262 ? 3.891 -11.961 -16.656 1 87.06 262 ARG B CA 1
ATOM 4403 C C . ARG B 1 262 ? 3.871 -13.312 -17.359 1 87.06 262 ARG B C 1
ATOM 4405 O O . ARG B 1 262 ? 2.85 -14 -17.375 1 87.06 262 ARG B O 1
ATOM 4412 N N . ASP B 1 263 ? 5.039 -13.609 -17.906 1 89.5 263 ASP B N 1
ATOM 4413 C CA . ASP B 1 263 ? 5.195 -14.891 -18.594 1 89.5 263 ASP B CA 1
ATOM 4414 C C . ASP B 1 263 ? 5.461 -16.016 -17.578 1 89.5 263 ASP B C 1
ATOM 4416 O O . ASP B 1 263 ? 6.516 -16.047 -16.938 1 89.5 263 ASP B O 1
ATOM 4420 N N . ILE B 1 264 ? 4.633 -16.922 -17.609 1 89 264 ILE B N 1
ATOM 4421 C CA . ILE B 1 264 ? 4.699 -17.984 -16.625 1 89 264 ILE B CA 1
ATOM 4422 C C . ILE B 1 264 ? 5.941 -18.844 -16.859 1 89 264 ILE B C 1
ATOM 4424 O O . ILE B 1 264 ? 6.531 -19.375 -15.922 1 89 264 ILE B O 1
ATOM 4428 N N . GLN B 1 265 ? 6.258 -19.078 -18.141 1 92.44 265 GLN B N 1
ATOM 4429 C CA . GLN B 1 265 ? 7.449 -19.859 -18.438 1 92.44 265 GLN B CA 1
ATOM 4430 C C . GLN B 1 265 ? 8.703 -19.188 -17.891 1 92.44 265 GLN B C 1
ATOM 4432 O O . GLN B 1 265 ? 9.555 -19.844 -17.297 1 92.44 265 GLN B O 1
ATOM 4437 N N . PHE B 1 266 ? 8.695 -17.969 -18.172 1 88.88 266 PHE B N 1
ATOM 4438 C CA . PHE B 1 266 ? 9.836 -17.219 -17.672 1 88.88 266 PHE B CA 1
ATOM 4439 C C . PHE B 1 266 ? 9.867 -17.203 -16.156 1 88.88 266 PHE B C 1
ATOM 4441 O O . PHE B 1 266 ? 10.906 -17.453 -15.547 1 88.88 266 PHE B O 1
ATOM 4448 N N . TRP B 1 267 ? 8.75 -16.906 -15.594 1 83.62 267 TRP B N 1
ATOM 4449 C CA . TRP B 1 267 ? 8.656 -16.844 -14.141 1 83.62 267 TRP B CA 1
ATOM 4450 C C . TRP B 1 267 ? 9.016 -18.188 -13.516 1 83.62 267 TRP B C 1
ATOM 4452 O O . TRP B 1 267 ? 9.742 -18.25 -12.516 1 83.62 267 TRP B O 1
ATOM 4462 N N . GLY B 1 268 ? 8.453 -19.203 -14.055 1 85.38 268 GLY B N 1
ATOM 4463 C CA . GLY B 1 268 ? 8.781 -20.547 -13.57 1 85.38 268 GLY B CA 1
ATOM 4464 C C . GLY B 1 268 ? 10.266 -20.844 -13.609 1 85.38 268 GLY B C 1
ATOM 4465 O O . GLY B 1 268 ? 10.812 -21.406 -12.656 1 85.38 268 GLY B O 1
ATOM 4466 N N . SER B 1 269 ? 10.906 -20.406 -14.695 1 88.19 269 SER B N 1
ATOM 4467 C CA . SER B 1 269 ? 12.328 -20.672 -14.852 1 88.19 269 SER B CA 1
ATOM 4468 C C . SER B 1 269 ? 13.148 -19.953 -13.781 1 88.19 269 SER B C 1
ATOM 4470 O O . SER B 1 269 ? 14.25 -20.391 -13.445 1 88.19 269 SER B O 1
ATOM 4472 N N . GLN B 1 270 ? 12.555 -18.906 -13.242 1 82.88 270 GLN B N 1
ATOM 4473 C CA . GLN B 1 270 ? 13.234 -18.156 -12.188 1 82.88 270 GLN B CA 1
ATOM 4474 C C . GLN B 1 270 ? 12.977 -18.781 -10.82 1 82.88 270 GLN B C 1
ATOM 4476 O O . GLN B 1 270 ? 13.805 -18.672 -9.914 1 82.88 270 GLN B O 1
ATOM 4481 N N . LEU B 1 271 ? 11.938 -19.422 -10.812 1 79.88 271 LEU B N 1
ATOM 4482 C CA . LEU B 1 271 ? 11.484 -19.906 -9.516 1 79.88 271 LEU B CA 1
ATOM 4483 C C . LEU B 1 271 ? 12.039 -21.297 -9.227 1 79.88 271 LEU B C 1
ATOM 4485 O O . LEU B 1 271 ? 12.25 -21.672 -8.062 1 79.88 271 LEU B O 1
ATOM 4489 N N . TYR B 1 272 ? 12.211 -22.094 -10.227 1 87.25 272 TYR B N 1
ATOM 4490 C CA . TYR B 1 272 ? 12.578 -23.5 -10.047 1 87.25 272 TYR B CA 1
ATOM 4491 C C . TYR B 1 272 ? 13.961 -23.781 -10.625 1 87.25 272 TYR B C 1
ATOM 4493 O O . TYR B 1 272 ? 14.383 -23.125 -11.586 1 87.25 272 TYR B O 1
ATOM 4501 N N . ASP B 1 273 ? 14.516 -24.828 -10.031 1 91.44 273 ASP B N 1
ATOM 4502 C CA . ASP B 1 273 ? 15.758 -25.328 -10.609 1 91.44 273 ASP B CA 1
ATOM 4503 C C . ASP B 1 273 ? 15.484 -26.141 -11.875 1 91.44 273 ASP B C 1
ATOM 4505 O O . ASP B 1 273 ? 14.477 -26.844 -11.969 1 91.44 273 ASP B O 1
ATOM 4509 N N . GLU B 1 274 ? 16.469 -25.984 -12.844 1 94.19 274 GLU B N 1
ATOM 4510 C CA . GLU B 1 274 ? 16.359 -26.703 -14.109 1 94.19 274 GLU B CA 1
ATOM 4511 C C . GLU B 1 274 ? 17.641 -27.469 -14.422 1 94.19 274 GLU B C 1
ATOM 4513 O O . GLU B 1 274 ? 18.406 -27.094 -15.312 1 94.19 274 GLU B O 1
ATOM 4518 N N . PRO B 1 275 ? 17.797 -28.516 -13.758 1 94.88 275 PRO B N 1
ATOM 4519 C CA . PRO B 1 275 ? 18.938 -29.344 -14.148 1 94.88 275 PRO B CA 1
ATOM 4520 C C . PRO B 1 275 ? 18.891 -29.75 -15.617 1 94.88 275 PRO B C 1
ATOM 4522 O O . PRO B 1 275 ? 17.812 -30.016 -16.156 1 94.88 275 PRO B O 1
ATOM 4525 N N . ILE B 1 276 ? 20.094 -29.875 -16.234 1 93.25 276 ILE B N 1
ATOM 4526 C CA . ILE B 1 276 ? 20.109 -30.094 -17.672 1 93.25 276 ILE B CA 1
ATOM 4527 C C . ILE B 1 276 ? 20.188 -31.594 -17.969 1 93.25 276 ILE B C 1
ATOM 4529 O O . ILE B 1 276 ? 19.797 -32.031 -19.062 1 93.25 276 ILE B O 1
ATOM 4533 N N . ASN B 1 277 ? 20.812 -32.312 -17.219 1 90.5 277 ASN B N 1
ATOM 4534 C CA . ASN B 1 277 ? 20.906 -33.75 -17.453 1 90.5 277 ASN B CA 1
ATOM 4535 C C . ASN B 1 277 ? 21.172 -34.5 -16.156 1 90.5 277 ASN B C 1
ATOM 4537 O O . ASN B 1 277 ? 21.562 -33.906 -15.141 1 90.5 277 ASN B O 1
#

Solvent-accessible surface area (backbone atoms only — not comparable to full-atom values): 28744 Å² total; per-residue (Å²): 130,81,63,69,65,61,52,51,51,48,47,48,52,48,51,51,48,62,58,58,69,61,37,50,79,42,74,72,32,47,26,32,41,36,40,22,47,41,50,28,53,66,55,53,52,48,56,73,64,45,79,49,28,40,39,40,32,21,32,41,66,25,48,70,56,45,53,52,51,53,52,43,39,76,73,65,29,46,53,41,40,37,34,30,65,74,37,67,38,81,81,48,93,80,33,46,64,56,78,42,52,43,81,43,78,47,72,40,60,69,48,42,48,51,41,50,51,47,51,51,49,39,46,50,47,51,51,49,42,54,48,49,51,54,50,47,55,52,47,32,66,71,64,67,44,70,74,56,61,61,56,53,58,53,43,53,51,49,51,54,53,35,52,54,47,53,55,51,49,74,67,42,64,24,45,44,79,48,56,41,64,73,54,59,66,46,40,30,48,35,44,87,43,75,91,76,48,85,25,78,46,33,64,53,26,23,37,37,31,34,52,81,49,35,29,37,37,15,33,41,39,53,26,66,51,30,24,47,44,18,26,17,29,33,37,37,30,60,35,67,66,52,28,52,50,50,50,50,49,53,52,48,60,76,67,38,82,82,55,54,56,66,54,57,56,61,50,43,60,70,70,46,90,76,73,41,108,130,84,62,71,66,61,53,52,51,47,48,49,51,45,50,52,50,60,56,56,73,50,42,52,78,43,73,70,33,47,25,31,42,38,38,23,44,41,48,29,53,66,56,54,52,48,56,74,63,44,79,51,28,39,38,40,32,20,34,40,66,27,48,73,54,45,54,50,52,54,53,43,40,76,74,65,31,46,53,40,40,37,34,30,66,72,38,68,38,80,80,49,93,77,32,44,63,57,78,40,52,43,81,43,77,46,74,40,63,69,47,43,49,52,40,50,51,48,51,53,51,40,48,51,47,49,50,50,42,53,50,48,49,51,52,47,53,47,49,30,65,74,66,66,41,71,75,55,56,61,55,51,55,55,45,53,50,50,49,53,52,37,52,55,49,53,54,50,49,74,68,42,63,23,44,45,77,50,56,44,63,72,56,58,66,45,40,31,47,37,45,87,44,75,91,72,45,85,24,78,46,34,64,54,26,24,38,40,31,34,52,82,48,34,29,37,37,15,33,41,40,55,26,66,51,29,25,47,44,19,26,18,29,32,37,37,29,61,36,66,66,53,28,51,51,50,49,51,49,52,51,48,61,72,66,37,83,84,55,52,56,64,54,58,56,60,50,42,60,71,72,44,88,75,72,41,107